Protein AF-0000000085181334 (afdb_homodimer)

Radius of gyration: 33.05 Å; Cα contacts (8 Å, |Δi|>4): 555; chains: 2; bounding box: 83×79×67 Å

pLDDT: mean 85.91, std 13.91, range [44.25, 97.12]

Structure (mmCIF, N/CA/C/O backbone):
data_AF-0000000085181334-model_v1
#
loop_
_entity.id
_entity.type
_entity.pdbx_description
1 polymer 'Uncharacterized protein'
#
loop_
_atom_site.group_PDB
_atom_site.id
_atom_site.type_symbol
_atom_site.label_atom_id
_atom_site.label_alt_id
_atom_site.label_comp_id
_atom_site.label_asym_id
_atom_site.label_entity_id
_atom_site.label_seq_id
_atom_site.pdbx_PDB_ins_code
_atom_site.Cartn_x
_atom_site.Cartn_y
_atom_site.Cartn_z
_atom_site.occupancy
_atom_site.B_iso_or_equiv
_atom_site.auth_seq_id
_atom_site.auth_comp_id
_atom_site.auth_asym_id
_atom_site.auth_atom_id
_atom_site.pdbx_PDB_model_num
ATOM 1 N N . MET A 1 1 ? -8.305 -3.928 30.266 1 45.06 1 MET A N 1
ATOM 2 C CA . MET A 1 1 ? -9.148 -3.834 29.078 1 45.06 1 MET A CA 1
ATOM 3 C C . MET A 1 1 ? -8.523 -4.59 27.906 1 45.06 1 MET A C 1
ATOM 5 O O . MET A 1 1 ? -7.324 -4.461 27.641 1 45.06 1 MET A O 1
ATOM 9 N N . LYS A 1 2 ? -9.117 -5.566 27.406 1 56.97 2 LYS A N 1
ATOM 10 C CA . LYS A 1 2 ? -8.57 -6.512 26.438 1 56.97 2 LYS A CA 1
ATOM 11 C C . LYS A 1 2 ? -8.375 -5.852 25.078 1 56.97 2 LYS A C 1
ATOM 13 O O . LYS A 1 2 ? -9.281 -5.18 24.578 1 56.97 2 LYS A O 1
ATOM 18 N N . GLU A 1 3 ? -7.176 -5.582 24.672 1 69.06 3 GLU A N 1
ATOM 19 C CA . GLU A 1 3 ? -6.781 -5.055 23.375 1 69.06 3 GLU A CA 1
ATOM 20 C C . GLU A 1 3 ? -7 -6.09 22.266 1 69.06 3 GLU A C 1
ATOM 22 O O . GLU A 1 3 ? -6.672 -7.266 22.438 1 69.06 3 GLU A O 1
ATOM 27 N N . LYS A 1 4 ? -8.008 -5.805 21.531 1 78.75 4 LYS A N 1
ATOM 28 C CA . LYS A 1 4 ? -8.172 -6.633 20.344 1 78.75 4 LYS A CA 1
ATOM 29 C C . LYS A 1 4 ? -7.359 -6.09 19.172 1 78.75 4 LYS A C 1
ATOM 31 O O . LYS A 1 4 ? -7.469 -4.91 18.828 1 78.75 4 LYS A O 1
ATOM 36 N N . ILE A 1 5 ? -6.438 -6.945 18.75 1 82 5 ILE A N 1
ATOM 37 C CA . ILE A 1 5 ? -5.578 -6.551 17.641 1 82 5 ILE A CA 1
ATOM 38 C C . ILE A 1 5 ? -6.121 -7.137 16.328 1 82 5 ILE A C 1
ATOM 40 O O . ILE A 1 5 ? -6.395 -8.336 16.25 1 82 5 ILE A O 1
ATOM 44 N N . VAL A 1 6 ? -6.457 -6.324 15.414 1 85.25 6 VAL A N 1
ATOM 45 C CA . VAL A 1 6 ? -6.852 -6.742 14.078 1 85.25 6 VAL A CA 1
ATOM 46 C C . VAL A 1 6 ? -5.766 -6.355 13.078 1 85.25 6 VAL A C 1
ATOM 48 O O . VAL A 1 6 ? -5.203 -5.262 13.148 1 85.25 6 VAL A O 1
ATOM 51 N N . LYS A 1 7 ? -5.406 -7.359 12.258 1 87.31 7 LYS A N 1
ATOM 52 C CA . LYS A 1 7 ? -4.359 -7.078 11.281 1 87.31 7 LYS A CA 1
ATOM 53 C C . LYS A 1 7 ? -4.754 -7.582 9.898 1 87.31 7 LYS A C 1
ATOM 55 O O . LYS A 1 7 ? -5.523 -8.539 9.773 1 87.31 7 LYS A O 1
ATOM 60 N N . ASP A 1 8 ? -4.363 -6.871 8.883 1 87.94 8 ASP A N 1
ATOM 61 C CA . ASP A 1 8 ? -4.484 -7.355 7.512 1 87.94 8 ASP A CA 1
ATOM 62 C C . ASP A 1 8 ? -3.166 -7.203 6.758 1 87.94 8 ASP A C 1
ATOM 64 O O . ASP A 1 8 ? -2.102 -7.109 7.371 1 87.94 8 ASP A O 1
ATOM 68 N N . ALA A 1 9 ? -3.186 -7.277 5.48 1 88.88 9 ALA A N 1
ATOM 69 C CA . ALA A 1 9 ? -1.962 -7.324 4.684 1 88.88 9 ALA A CA 1
ATOM 70 C C . ALA A 1 9 ? -1.208 -6 4.754 1 88.88 9 ALA A C 1
ATOM 72 O O . ALA A 1 9 ? -0.016 -5.941 4.445 1 88.88 9 ALA A O 1
ATOM 73 N N . MET A 1 10 ? -1.862 -4.914 5.227 1 90.75 10 MET A N 1
ATOM 74 C CA . MET A 1 10 ? -1.198 -3.615 5.164 1 90.75 10 MET A CA 1
ATOM 75 C C . MET A 1 10 ? -1.158 -2.959 6.539 1 90.75 10 MET A C 1
ATOM 77 O O . MET A 1 10 ? -0.262 -2.162 6.824 1 90.75 10 MET A O 1
ATOM 81 N N . HIS A 1 11 ? -2.17 -3.223 7.312 1 87.69 11 HIS A N 1
ATOM 82 C CA . HIS A 1 11 ? -2.289 -2.432 8.531 1 87.69 11 HIS A CA 1
ATOM 83 C C . HIS A 1 11 ? -2.588 -3.316 9.734 1 87.69 11 HIS A C 1
ATOM 85 O O . HIS A 1 11 ? -3.012 -4.465 9.578 1 87.69 11 HIS A O 1
ATOM 91 N N . ARG A 1 12 ? -2.207 -2.67 10.883 1 85.56 12 ARG A N 1
ATOM 92 C CA . ARG A 1 12 ? -2.5 -3.23 12.195 1 85.56 12 ARG A CA 1
ATOM 93 C C . ARG A 1 12 ? -3.311 -2.252 13.039 1 85.56 12 ARG A C 1
ATOM 95 O O . ARG A 1 12 ? -2.984 -1.065 13.109 1 85.56 12 ARG A O 1
ATOM 102 N N . TRP A 1 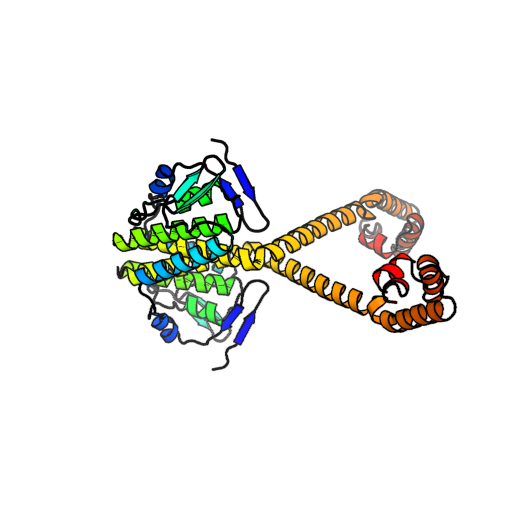13 ? -4.418 -2.771 13.555 1 83.19 13 TRP A N 1
ATOM 103 C CA . TRP A 1 13 ? -5.277 -1.937 14.383 1 83.19 13 TRP A CA 1
ATOM 104 C C . TRP A 1 13 ? -5.422 -2.525 15.789 1 83.19 13 TRP A C 1
ATOM 106 O O . TRP A 1 13 ? -5.676 -3.721 15.938 1 83.19 13 TRP A O 1
ATOM 116 N N . VAL A 1 14 ? -5.094 -1.712 16.719 1 76.25 14 VAL A N 1
ATOM 117 C CA . VAL A 1 14 ? -5.281 -2.088 18.109 1 76.25 14 VAL A CA 1
ATOM 118 C C . VAL A 1 14 ? -6.539 -1.413 18.656 1 76.25 14 VAL A C 1
ATOM 120 O O . VAL A 1 14 ? -6.586 -0.187 18.781 1 76.25 14 VAL A O 1
ATOM 123 N N . GLU A 1 15 ? -7.605 -2.182 18.797 1 69.75 15 GLU A N 1
ATOM 124 C CA . GLU A 1 15 ? -8.875 -1.671 19.297 1 69.75 15 GLU A CA 1
ATOM 125 C C . GLU A 1 15 ? -8.812 -1.41 20.797 1 69.75 15 GLU A C 1
ATOM 127 O O . GLU A 1 15 ? -8.523 -2.318 21.578 1 69.75 15 GLU A O 1
ATOM 132 N N . ARG A 1 16 ? -8.695 -0.107 21.094 1 61.59 16 ARG A N 1
ATOM 133 C CA . ARG A 1 16 ? -8.836 0.237 22.5 1 61.59 16 ARG A CA 1
ATOM 134 C C . ARG A 1 16 ? -10.219 0.789 22.797 1 61.59 16 ARG A C 1
ATOM 136 O O . ARG A 1 16 ? -10.711 1.667 22.094 1 61.59 16 ARG A O 1
ATOM 143 N N . ILE A 1 17 ? -11.055 0.093 23.266 1 53.62 17 ILE A N 1
ATOM 144 C CA . ILE A 1 17 ? -12.367 0.614 23.609 1 53.62 17 ILE A CA 1
ATOM 145 C C . ILE A 1 17 ? -12.219 1.914 24.406 1 53.62 17 ILE A C 1
ATOM 147 O O . ILE A 1 17 ? -11.656 1.92 25.5 1 53.62 17 ILE A O 1
ATOM 151 N N . ARG A 1 18 ? -12.055 2.99 23.703 1 53.53 18 ARG A N 1
ATOM 152 C CA . ARG A 1 18 ? -12 4.25 24.438 1 53.53 18 ARG A CA 1
ATOM 153 C C . ARG A 1 18 ? -13.352 4.953 24.422 1 53.53 18 ARG A C 1
ATOM 155 O O . ARG A 1 18 ? -14.109 4.832 23.469 1 53.53 18 ARG A O 1
ATOM 162 N N . SER A 1 19 ? -13.688 5.465 25.547 1 51.56 19 SER A N 1
ATOM 163 C CA . SER A 1 19 ? -14.859 6.328 25.594 1 51.56 19 SER A CA 1
ATOM 164 C C . SER A 1 19 ? -14.656 7.574 24.734 1 51.56 19 SER A C 1
ATOM 166 O O . SER A 1 19 ? -13.523 7.965 24.453 1 51.56 19 SER A O 1
ATOM 168 N N . PRO A 1 20 ? -15.711 7.984 24.062 1 49.38 20 PRO A N 1
ATOM 169 C CA . PRO A 1 20 ? -15.602 9.234 23.297 1 49.38 20 PRO A CA 1
ATOM 170 C C . PRO A 1 20 ? -14.797 10.305 24.031 1 49.38 20 PRO A C 1
ATOM 172 O O . PRO A 1 20 ? -14.023 11.039 23.406 1 49.38 20 PRO A O 1
ATOM 175 N N . SER A 1 21 ? -15.023 10.273 25.297 1 52.5 21 SER A N 1
ATOM 176 C CA . SER A 1 21 ? -14.32 11.25 26.125 1 52.5 21 SER A CA 1
ATOM 177 C C . SER A 1 21 ? -12.82 10.984 26.141 1 52.5 21 SER A C 1
ATOM 179 O O . SER A 1 21 ? -12.016 11.922 26.156 1 52.5 21 SER A O 1
ATOM 181 N N . GLU A 1 22 ? -12.516 9.781 26.109 1 56.88 22 GLU A N 1
ATOM 182 C CA . GLU A 1 22 ? -11.102 9.414 26.109 1 56.88 22 GLU A CA 1
ATOM 183 C C . GLU A 1 22 ? -10.445 9.766 24.766 1 56.88 22 GLU A C 1
ATOM 185 O O . GLU A 1 22 ? -9.289 10.188 24.734 1 56.88 22 GLU A O 1
ATOM 190 N N . MET A 1 23 ? -11.258 9.586 23.797 1 53.88 23 MET A N 1
ATOM 191 C CA . MET A 1 23 ? -10.758 9.914 22.469 1 53.88 23 MET A CA 1
ATOM 192 C C . MET A 1 23 ? -10.484 11.406 22.328 1 53.88 23 MET A C 1
ATOM 194 O O . MET A 1 23 ? -9.555 11.812 21.625 1 53.88 23 MET A O 1
ATOM 198 N N . ALA A 1 24 ? -11.289 12.102 23.016 1 49.97 24 ALA A N 1
ATOM 199 C CA . ALA A 1 24 ? -11.172 13.555 22.984 1 49.97 24 ALA A CA 1
ATOM 200 C C . ALA A 1 24 ? -9.938 14.023 23.75 1 49.97 24 ALA A C 1
ATOM 202 O O . ALA A 1 24 ? -9.383 15.086 23.469 1 49.97 24 ALA A O 1
ATOM 203 N N . LYS A 1 25 ? -9.547 13.203 24.75 1 51.28 25 LYS A N 1
ATOM 204 C CA . LYS A 1 25 ? -8.43 13.602 25.594 1 51.28 25 LYS A CA 1
ATOM 205 C C . LYS A 1 25 ? -7.094 13.367 24.891 1 51.28 25 LYS A C 1
ATOM 207 O O . LYS A 1 25 ? -6.047 13.797 25.375 1 51.28 25 LYS A O 1
ATOM 212 N N . ASP A 1 26 ? -7.125 12.672 23.953 1 50.19 26 ASP A N 1
ATOM 213 C CA . ASP A 1 26 ? -5.867 12.484 23.234 1 50.19 26 ASP A CA 1
ATOM 214 C C . ASP A 1 26 ? -5.281 13.82 22.797 1 50.19 26 ASP A C 1
ATOM 216 O O . ASP A 1 26 ? -4.371 13.867 21.953 1 50.19 26 ASP A O 1
ATOM 220 N N . ARG A 1 27 ? -5.816 14.82 23.484 1 50 27 ARG A N 1
ATOM 221 C CA . ARG A 1 27 ? -5.418 16.188 23.156 1 50 27 ARG A CA 1
ATOM 222 C C . ARG A 1 27 ? -3.975 16.453 23.562 1 50 27 ARG A C 1
ATOM 224 O O . ARG A 1 27 ? -3.4 17.484 23.219 1 50 27 ARG A O 1
ATOM 231 N N . GLU A 1 28 ? -3.5 15.539 24.469 1 53.62 28 GLU A N 1
ATOM 232 C CA . GLU A 1 28 ? -2.162 15.984 24.844 1 53.62 28 GLU A CA 1
ATOM 233 C C . GLU A 1 28 ? -1.145 15.633 23.75 1 53.62 28 GLU A C 1
ATOM 235 O O . GLU A 1 28 ? -1.028 14.477 23.359 1 53.62 28 GLU A O 1
ATOM 240 N N . LEU A 1 29 ? -0.963 16.719 23.047 1 62.44 29 LEU A N 1
ATOM 241 C CA . LEU A 1 29 ? 0.07 16.594 22.016 1 62.44 29 LEU A CA 1
ATOM 242 C C . LEU A 1 29 ? 1.455 16.516 22.656 1 62.44 29 LEU A C 1
ATOM 244 O O . LEU A 1 29 ? 1.916 17.484 23.266 1 62.44 29 LEU A O 1
ATOM 248 N N . PRO A 1 30 ? 2.004 15.359 22.781 1 66.75 30 PRO A N 1
ATOM 249 C CA . PRO A 1 30 ? 3.254 15.164 23.516 1 66.75 30 PRO A CA 1
ATOM 250 C C . PRO A 1 30 ? 4.352 16.125 23.078 1 66.75 30 PRO A C 1
ATOM 252 O O . PRO A 1 30 ? 5.215 16.484 23.891 1 66.75 30 PRO A O 1
ATOM 255 N N . LEU A 1 31 ? 4.469 16.531 21.922 1 80.62 31 LEU A N 1
ATOM 256 C CA . LEU A 1 31 ? 5.492 17.422 21.375 1 80.62 31 LEU A CA 1
ATOM 257 C C . LEU A 1 31 ? 4.863 18.656 20.734 1 80.62 31 LEU A C 1
ATOM 259 O O . LEU A 1 31 ? 3.805 18.547 20.109 1 80.62 31 LEU A O 1
ATOM 263 N N . SER A 1 32 ? 5.504 19.75 21.062 1 91.94 32 SER A N 1
ATOM 264 C CA . SER A 1 32 ? 5.078 20.938 20.344 1 91.94 32 SER A CA 1
ATOM 265 C C . SER A 1 32 ? 5.199 20.734 18.828 1 91.94 32 SER A C 1
ATOM 267 O O . SER A 1 32 ? 5.934 19.859 18.375 1 91.94 32 SER A O 1
ATOM 269 N N . ALA A 1 33 ? 4.473 21.531 18.094 1 94.06 33 ALA A N 1
ATOM 270 C CA . ALA A 1 33 ? 4.535 21.469 16.641 1 94.06 33 ALA A CA 1
ATOM 271 C C . ALA A 1 33 ? 5.965 21.672 16.141 1 94.06 33 ALA A C 1
ATOM 273 O O . ALA A 1 33 ? 6.434 20.922 15.273 1 94.06 33 ALA A O 1
ATOM 274 N N . LYS A 1 34 ? 6.629 22.594 16.734 1 93.31 34 LYS A N 1
ATOM 275 C CA . LYS A 1 34 ? 8.008 22.891 16.375 1 93.31 34 LYS A CA 1
ATOM 276 C C . LYS A 1 34 ? 8.922 21.688 16.625 1 93.31 34 LYS A C 1
ATOM 278 O O . LYS A 1 34 ? 9.719 21.312 15.766 1 93.31 34 LYS A O 1
ATOM 283 N N . ASP A 1 35 ? 8.766 21.125 17.766 1 94.25 35 ASP A N 1
ATOM 284 C CA . ASP A 1 35 ? 9.609 19.984 18.141 1 94.25 35 ASP A CA 1
ATOM 285 C C . ASP A 1 35 ? 9.281 18.766 17.281 1 94.25 35 ASP A C 1
ATOM 287 O O . ASP A 1 35 ? 10.18 17.984 16.938 1 94.25 35 ASP A O 1
ATOM 291 N N . ARG A 1 36 ? 8.031 18.641 16.969 1 95 36 ARG A N 1
ATOM 292 C CA . ARG A 1 36 ? 7.609 17.516 16.141 1 95 36 ARG A CA 1
ATOM 293 C C . ARG A 1 36 ? 8.211 17.609 14.742 1 95 36 ARG A C 1
ATOM 295 O O . ARG A 1 36 ? 8.742 16.625 14.219 1 95 36 ARG A O 1
ATOM 302 N N . VAL A 1 37 ? 8.164 18.703 14.211 1 95.88 37 VAL A N 1
ATOM 303 C CA . VAL A 1 37 ? 8.719 18.906 12.875 1 95.88 37 VAL A CA 1
ATOM 304 C C . VAL A 1 37 ? 10.227 18.703 12.906 1 95.88 37 VAL A C 1
ATOM 306 O O . VAL A 1 37 ? 10.797 18.078 12 1 95.88 37 VAL A O 1
ATOM 309 N N . ALA A 1 38 ? 10.844 19.188 13.938 1 93.69 38 ALA A N 1
ATOM 310 C CA . ALA A 1 38 ? 12.281 19 14.086 1 93.69 38 ALA A CA 1
ATOM 311 C C . ALA A 1 38 ? 12.633 17.516 14.164 1 93.69 38 ALA A C 1
ATOM 313 O O . ALA A 1 38 ? 13.586 17.062 13.523 1 93.69 38 ALA A O 1
ATOM 314 N N . ALA A 1 39 ? 11.852 16.844 14.93 1 94.5 39 ALA A N 1
ATOM 315 C CA . ALA A 1 39 ? 12.078 15.398 15.078 1 94.5 39 ALA A CA 1
ATOM 316 C C . ALA A 1 39 ? 11.875 14.672 13.75 1 94.5 39 ALA A C 1
ATOM 318 O O . ALA A 1 39 ? 12.625 13.758 13.422 1 94.5 39 ALA A O 1
ATOM 319 N N . ILE A 1 40 ? 10.867 15.047 13.047 1 95.75 40 ILE A N 1
ATOM 320 C CA . ILE A 1 40 ? 10.57 14.445 11.758 1 95.75 40 ILE A CA 1
ATOM 321 C C . ILE A 1 40 ? 11.719 14.711 10.781 1 95.75 40 ILE A C 1
ATOM 323 O O . ILE A 1 40 ? 12.188 13.797 10.102 1 95.75 40 ILE A O 1
ATOM 327 N N . LYS A 1 41 ? 12.156 15.93 10.711 1 93.19 41 LYS A N 1
ATOM 328 C CA . LYS A 1 41 ? 13.273 16.281 9.844 1 93.19 41 LYS A CA 1
ATOM 329 C C . LYS A 1 41 ? 14.516 15.461 10.188 1 93.19 41 LYS A C 1
ATOM 331 O O . LYS A 1 41 ? 15.195 14.938 9.305 1 93.19 41 LYS A O 1
ATOM 336 N N . GLN A 1 42 ? 14.758 15.305 11.438 1 93.88 42 GLN A N 1
ATOM 337 C CA . GLN A 1 42 ? 15.914 14.531 11.891 1 93.88 42 GLN A CA 1
ATOM 338 C C . GLN A 1 42 ? 15.789 13.062 11.484 1 93.88 42 GLN A C 1
ATOM 340 O O . GLN A 1 42 ? 16.766 12.461 11.031 1 93.88 42 GLN A O 1
ATOM 345 N N . ALA A 1 43 ? 14.672 12.547 11.711 1 95.56 43 ALA A N 1
ATOM 346 C CA . ALA A 1 43 ? 14.445 11.148 11.359 1 95.56 43 ALA A CA 1
ATOM 347 C C . ALA A 1 43 ? 14.664 10.914 9.867 1 95.56 43 ALA A C 1
ATOM 349 O O . ALA A 1 43 ? 15.289 9.922 9.477 1 95.56 43 ALA A O 1
ATOM 350 N N . ILE A 1 44 ? 14.133 11.812 9.062 1 94.81 44 ILE A N 1
ATOM 351 C CA . ILE A 1 44 ? 14.266 11.68 7.613 1 94.81 44 ILE A CA 1
ATOM 352 C C . ILE A 1 44 ? 15.727 11.828 7.211 1 94.81 44 ILE A C 1
ATOM 354 O O . ILE A 1 44 ? 16.234 11.047 6.395 1 94.81 44 ILE A O 1
ATOM 358 N N . SER A 1 45 ? 16.359 12.82 7.797 1 92.56 45 SER A N 1
ATOM 359 C CA . SER A 1 45 ? 17.781 13.023 7.527 1 92.56 45 SER A CA 1
ATOM 360 C C . SER A 1 45 ? 18.594 11.773 7.84 1 92.56 45 SER A C 1
ATOM 362 O O . SER A 1 45 ? 19.453 11.367 7.051 1 92.56 45 SER A O 1
ATOM 364 N N . THR A 1 46 ? 18.359 11.188 8.945 1 94.44 46 THR A N 1
ATOM 365 C CA . THR A 1 46 ? 19.047 9.984 9.367 1 94.44 46 THR A CA 1
ATOM 366 C C . THR A 1 46 ? 18.859 8.859 8.352 1 94.44 46 THR A C 1
ATOM 368 O O . THR A 1 46 ? 19.812 8.164 8 1 94.44 46 THR A O 1
ATOM 371 N N . LYS A 1 47 ? 17.688 8.719 7.875 1 94.88 47 LYS A N 1
ATOM 372 C CA . LYS A 1 47 ? 17.406 7.676 6.895 1 94.88 47 LYS A CA 1
ATOM 373 C C . LYS A 1 47 ? 18.125 7.938 5.578 1 94.88 47 LYS A C 1
ATOM 375 O O . LYS A 1 47 ? 18.672 7.012 4.973 1 94.88 47 LYS A O 1
ATOM 380 N N . LEU A 1 48 ? 18.078 9.164 5.137 1 94.44 48 LEU A N 1
ATOM 381 C CA . LEU A 1 48 ? 18.734 9.523 3.889 1 94.44 48 LEU A CA 1
ATOM 382 C C . LEU A 1 48 ? 20.25 9.297 3.98 1 94.44 48 LEU A C 1
ATOM 384 O O . LEU A 1 48 ? 20.859 8.742 3.059 1 94.44 48 LEU A O 1
ATOM 388 N N . MET A 1 49 ? 20.766 9.617 5.078 1 93.25 49 MET A N 1
ATOM 389 C CA . MET A 1 49 ? 22.203 9.43 5.273 1 93.25 49 MET A CA 1
ATOM 390 C C . MET A 1 49 ? 22.547 7.945 5.316 1 93.25 49 MET A C 1
ATOM 392 O O . MET A 1 49 ? 23.594 7.535 4.785 1 93.25 49 MET A O 1
ATOM 396 N N . ALA A 1 50 ? 21.734 7.199 5.91 1 94.25 50 ALA A N 1
ATOM 397 C CA . ALA A 1 50 ? 21.938 5.754 5.949 1 94.25 50 ALA A CA 1
ATOM 398 C C . ALA A 1 50 ? 21.922 5.16 4.547 1 94.25 50 ALA A C 1
ATOM 400 O O . ALA A 1 50 ? 22.562 4.133 4.293 1 94.25 50 ALA A O 1
ATOM 401 N N . LEU A 1 51 ? 21.25 5.836 3.645 1 93.5 51 LEU A N 1
ATOM 402 C CA . LEU A 1 51 ? 21.172 5.387 2.258 1 93.5 51 LEU A CA 1
ATOM 403 C C . LEU A 1 51 ? 22.344 5.93 1.445 1 93.5 51 LEU A C 1
ATOM 405 O O . LEU A 1 51 ? 22.438 5.688 0.239 1 93.5 51 LEU A O 1
ATOM 409 N N . GLY A 1 52 ? 23.234 6.715 2.041 1 92.06 52 GLY A N 1
ATOM 410 C CA . GLY A 1 52 ? 24.422 7.215 1.38 1 92.06 52 GLY A CA 1
ATOM 411 C C . GLY A 1 52 ? 24.266 8.633 0.858 1 92.06 52 GLY A C 1
ATOM 412 O O . GLY A 1 52 ? 25.141 9.133 0.137 1 92.06 52 GLY A O 1
ATOM 413 N N . TRP A 1 53 ? 23.156 9.258 1.18 1 92.25 53 TRP A N 1
ATOM 414 C CA . TRP A 1 53 ? 22.891 10.617 0.709 1 92.25 53 TRP A CA 1
ATOM 415 C C . TRP A 1 53 ? 23.328 11.641 1.749 1 92.25 53 TRP A C 1
ATOM 417 O O . TRP A 1 53 ? 23.469 11.32 2.934 1 92.25 53 TRP A O 1
ATOM 427 N N . PRO A 1 54 ? 23.625 12.867 1.3 1 88.88 54 PRO A N 1
ATOM 428 C CA . PRO A 1 54 ? 23.938 13.914 2.281 1 88.88 54 PRO A CA 1
ATOM 429 C C . PRO A 1 54 ? 22.719 14.336 3.102 1 88.88 54 PRO A C 1
ATOM 431 O O . PRO A 1 54 ? 21.578 14.031 2.729 1 88.88 54 PRO A O 1
ATOM 434 N N . ASP A 1 55 ? 22.984 15.047 4.195 1 88.25 55 ASP A N 1
ATOM 435 C CA . ASP A 1 55 ? 21.922 15.688 4.965 1 88.25 55 ASP A CA 1
ATOM 436 C C . ASP A 1 55 ? 21.188 16.734 4.121 1 88.25 55 ASP A C 1
ATOM 438 O O . ASP A 1 55 ? 21.797 17.688 3.648 1 88.25 55 ASP A O 1
ATOM 442 N N . PRO A 1 56 ? 19.875 16.516 3.967 1 87.25 56 PRO A N 1
ATOM 443 C CA . PRO A 1 56 ? 19.141 17.422 3.09 1 87.25 56 PRO A CA 1
ATOM 444 C C . PRO A 1 56 ? 19.062 18.844 3.656 1 87.25 56 PRO A C 1
ATOM 446 O O . PRO A 1 56 ? 18.734 19.781 2.928 1 87.25 56 PRO A O 1
ATOM 449 N N . GLY A 1 57 ? 19.297 19.031 4.922 1 83.81 57 GLY A N 1
ATOM 450 C CA . GLY A 1 57 ? 19.203 20.344 5.543 1 83.81 57 GLY A CA 1
ATOM 451 C C . GLY A 1 57 ? 20.531 21.094 5.562 1 83.81 57 GLY A C 1
ATOM 452 O O . GLY A 1 57 ? 20.594 22.234 6.004 1 83.81 57 GLY A O 1
ATOM 453 N N . ARG A 1 58 ? 21.5 20.5 5.066 1 83.56 58 ARG A N 1
ATOM 454 C CA . ARG A 1 58 ? 22.812 21.125 5.145 1 83.56 58 ARG A CA 1
ATOM 455 C C . ARG A 1 58 ? 23.266 21.641 3.783 1 83.56 58 ARG A C 1
ATOM 457 O O . ARG A 1 58 ? 22.781 21.172 2.748 1 83.56 58 ARG A O 1
ATOM 464 N N . THR A 1 59 ? 24.125 22.594 3.822 1 82.75 59 THR A N 1
ATOM 465 C CA . THR A 1 59 ? 24.688 23.172 2.605 1 82.75 59 THR A CA 1
ATOM 466 C C . THR A 1 59 ? 25.844 22.312 2.096 1 82.75 59 THR A C 1
ATOM 468 O O . THR A 1 59 ? 26.656 21.812 2.885 1 82.75 59 THR A O 1
ATOM 471 N N . LEU A 1 60 ? 25.844 22.188 0.767 1 83.69 60 LEU A N 1
ATOM 472 C CA . LEU A 1 60 ? 26.844 21.344 0.143 1 83.69 60 LEU A CA 1
ATOM 473 C C . LEU A 1 60 ? 27.578 22.094 -0.968 1 83.69 60 LEU A C 1
ATOM 475 O O . LEU A 1 60 ? 27.047 23.062 -1.522 1 83.69 60 LEU A O 1
ATOM 479 N N . GLU A 1 61 ? 28.828 21.688 -1.185 1 81.94 61 GLU A N 1
ATOM 480 C CA . GLU A 1 61 ? 29.531 21.953 -2.438 1 81.94 61 GLU A CA 1
ATOM 481 C C . GLU A 1 61 ? 29.594 20.703 -3.307 1 81.94 61 GLU A C 1
ATOM 483 O O . GLU A 1 61 ? 29.891 19.609 -2.816 1 81.94 61 GLU A O 1
ATOM 488 N N . VAL A 1 62 ? 29.125 20.875 -4.512 1 80.94 62 VAL A N 1
ATOM 489 C CA . VAL A 1 62 ? 29.094 19.734 -5.418 1 80.94 62 VAL A CA 1
ATOM 490 C C . VAL A 1 62 ? 30.203 19.875 -6.469 1 80.94 62 VAL A C 1
ATOM 492 O O . VAL A 1 62 ? 30.281 20.906 -7.148 1 80.94 62 VAL A O 1
ATOM 495 N N . SER A 1 63 ? 30.969 18.844 -6.555 1 82.31 63 SER A N 1
ATOM 496 C CA . SER A 1 63 ? 32.062 18.812 -7.527 1 82.31 63 SER A CA 1
ATOM 497 C C . SER A 1 63 ? 31.562 18.391 -8.906 1 82.31 63 SER A C 1
ATOM 499 O O . SER A 1 63 ? 30.438 17.891 -9.039 1 82.31 63 SER A O 1
ATOM 501 N N . SER A 1 64 ? 32.406 18.625 -9.93 1 83.94 64 SER A N 1
ATOM 502 C CA . SER A 1 64 ? 32.062 18.344 -11.32 1 83.94 64 SER A CA 1
ATOM 503 C C . SER A 1 64 ? 31.828 16.844 -11.539 1 83.94 64 SER A C 1
ATOM 505 O O . SER A 1 64 ? 31.094 16.453 -12.453 1 83.94 64 SER A O 1
ATOM 507 N N . ASP A 1 65 ? 32.406 16.031 -10.703 1 82.38 65 ASP A N 1
ATOM 508 C CA . ASP A 1 65 ? 32.281 14.586 -10.883 1 82.38 65 ASP A CA 1
ATOM 509 C C . ASP A 1 65 ? 31.031 14.055 -10.164 1 82.38 65 ASP A C 1
ATOM 511 O O . ASP A 1 65 ? 30.797 12.844 -10.156 1 82.38 65 ASP A O 1
ATOM 515 N N . GLY A 1 66 ? 30.312 14.969 -9.523 1 79.81 66 GLY A N 1
ATOM 516 C CA . GLY A 1 66 ? 29.094 14.57 -8.852 1 79.81 66 GLY A CA 1
ATOM 517 C C . GLY A 1 66 ? 29.281 14.32 -7.367 1 79.81 66 GLY A C 1
ATOM 518 O O . GLY A 1 66 ? 28.312 14.078 -6.645 1 79.81 66 GLY A O 1
ATOM 519 N N . SER A 1 67 ? 30.516 14.32 -6.969 1 82.81 67 SER A N 1
ATOM 520 C CA . SER A 1 67 ? 30.797 14.133 -5.547 1 82.81 67 SER A CA 1
ATOM 521 C C . SER A 1 67 ? 30.422 15.383 -4.75 1 82.81 67 SER A C 1
ATOM 523 O O . SER A 1 67 ? 30.344 16.484 -5.305 1 82.81 67 SER A O 1
ATOM 525 N N . TRP A 1 68 ? 29.953 15.18 -3.504 1 84 68 TRP A N 1
ATOM 526 C CA . TRP A 1 68 ? 29.578 16.312 -2.682 1 84 68 TRP A CA 1
ATOM 527 C C . TRP A 1 68 ? 30.359 16.344 -1.373 1 84 68 TRP A C 1
ATOM 529 O O . TRP A 1 68 ? 30.844 15.297 -0.918 1 84 68 TRP A O 1
ATOM 539 N N . SER A 1 69 ? 30.688 17.609 -0.803 1 84.19 69 SER A N 1
ATOM 540 C CA . SER A 1 69 ? 31.25 17.812 0.525 1 84.19 69 SER A CA 1
ATOM 541 C C . SER A 1 69 ? 30.5 18.906 1.279 1 84.19 69 SER A C 1
ATOM 543 O O . SER A 1 69 ? 29.875 19.781 0.665 1 84.19 69 SER A O 1
ATOM 545 N N . TYR A 1 70 ? 30.438 18.734 2.617 1 83.06 70 TYR A N 1
ATOM 546 C CA . TYR A 1 70 ? 29.75 19.75 3.428 1 83.06 70 TYR A CA 1
ATOM 547 C C . TYR A 1 70 ? 30.547 21.047 3.463 1 83.06 70 TYR A C 1
ATOM 549 O O . TYR A 1 70 ? 31.766 21.031 3.539 1 83.06 70 TYR A O 1
ATOM 557 N N . LEU A 1 71 ? 29.938 22.172 3.207 1 78.12 71 LEU A N 1
ATOM 558 C CA . LEU A 1 71 ? 30.578 23.469 3.373 1 78.12 71 LEU A CA 1
ATOM 559 C C . LEU A 1 71 ? 30.656 23.859 4.848 1 78.12 71 LEU A C 1
ATOM 561 O O . LEU A 1 71 ? 29.672 23.703 5.582 1 78.12 71 LEU A O 1
ATOM 565 N N . ASP A 1 72 ? 31.984 23.906 5.32 1 65.75 72 ASP A N 1
ATOM 566 C CA . ASP A 1 72 ? 32.25 24.375 6.672 1 65.75 72 ASP A CA 1
ATOM 567 C C . ASP A 1 72 ? 31.844 25.844 6.832 1 65.75 72 ASP A C 1
ATOM 569 O O . ASP A 1 72 ? 31.953 26.625 5.895 1 65.75 72 ASP A O 1
ATOM 573 N N . GLY A 1 73 ? 30.656 26.234 7.504 1 58.56 73 GLY A N 1
ATOM 574 C CA . GLY A 1 73 ? 30.109 27.531 7.824 1 58.56 73 GLY A CA 1
ATOM 575 C C . GLY A 1 73 ? 28.703 27.469 8.406 1 58.56 73 GLY A C 1
ATOM 576 O O . GLY A 1 73 ? 28.156 26.391 8.602 1 58.56 73 GLY A O 1
ATOM 577 N N . PRO A 1 74 ? 28.406 28.781 8.836 1 53.38 74 PRO A N 1
ATOM 578 C CA . PRO A 1 74 ? 27.094 28.797 9.492 1 53.38 74 PRO A CA 1
ATOM 579 C C . PRO A 1 74 ? 26 28.156 8.633 1 53.38 74 PRO A C 1
ATOM 581 O O . PRO A 1 74 ? 26.062 28.219 7.402 1 53.38 74 PRO A O 1
ATOM 584 N N . ALA A 1 75 ? 25.484 27.25 9.258 1 50.03 75 ALA A N 1
ATOM 585 C CA . ALA A 1 75 ? 24.312 26.656 8.609 1 50.03 75 ALA A CA 1
ATOM 586 C C . ALA A 1 75 ? 23.531 27.719 7.848 1 50.03 75 ALA A C 1
ATOM 588 O O . ALA A 1 75 ? 23.266 28.812 8.367 1 50.03 75 ALA A O 1
ATOM 589 N N . VAL A 1 76 ? 23.75 27.828 6.527 1 48.09 76 VAL A N 1
ATOM 590 C CA . VAL A 1 76 ? 22.844 28.688 5.781 1 48.09 76 VAL A CA 1
ATOM 591 C C . VAL A 1 76 ? 21.406 28.422 6.203 1 48.09 76 VAL A C 1
ATOM 593 O O . VAL A 1 76 ? 21.016 27.266 6.418 1 48.09 76 VAL A O 1
ATOM 596 N N . PRO A 1 77 ? 20.938 29.484 6.707 1 47.44 77 PRO A N 1
ATOM 597 C CA . PRO A 1 77 ? 19.531 29.281 7.07 1 47.44 77 PRO A CA 1
ATOM 598 C C . PRO A 1 77 ? 18.766 28.453 6.047 1 47.44 77 PRO A C 1
ATOM 600 O O . PRO A 1 77 ? 19.078 28.484 4.855 1 47.44 77 PRO A O 1
ATOM 603 N N . PRO A 1 78 ? 18.281 27.453 6.598 1 44.25 78 PRO A N 1
ATOM 604 C CA . PRO A 1 78 ? 17.5 26.656 5.648 1 44.25 78 PRO A CA 1
ATOM 605 C C . PRO A 1 78 ? 16.797 27.516 4.602 1 44.25 78 PRO A C 1
ATOM 607 O O . PRO A 1 78 ? 16.016 28.406 4.953 1 44.25 78 PRO A O 1
ATOM 610 N N . ILE A 1 79 ? 17.422 27.859 3.547 1 48.94 79 ILE A N 1
ATOM 611 C CA . ILE A 1 79 ? 16.594 28.406 2.473 1 48.94 79 ILE A CA 1
ATOM 612 C C . ILE A 1 79 ? 15.453 27.438 2.156 1 48.94 79 ILE A C 1
ATOM 614 O O . ILE A 1 79 ? 15.5 26.266 2.539 1 48.94 79 ILE A O 1
ATOM 618 N N . SER A 1 80 ? 14.414 27.953 1.558 1 54.16 80 SER A N 1
ATOM 619 C CA . SER A 1 80 ? 13.242 27.156 1.193 1 54.16 80 SER A CA 1
ATOM 620 C C . SER A 1 80 ? 13.648 25.781 0.685 1 54.16 80 SER A C 1
ATOM 622 O O . SER A 1 80 ? 12.961 24.781 0.952 1 54.16 80 SER A O 1
ATOM 624 N N . VAL A 1 81 ? 14.688 25.766 -0.15 1 58.81 81 VAL A N 1
ATOM 625 C CA . VAL A 1 81 ? 15.273 24.5 -0.599 1 58.81 81 VAL A CA 1
ATOM 626 C C . VAL A 1 81 ? 16.766 24.484 -0.271 1 58.81 81 VAL A C 1
ATOM 628 O O . VAL A 1 81 ? 17.516 25.359 -0.702 1 58.81 81 VAL A O 1
ATOM 631 N N . SER A 1 82 ? 17.281 23.781 0.735 1 65.56 82 SER A N 1
ATOM 632 C CA . SER A 1 82 ? 18.688 23.641 1.048 1 65.56 82 SER A CA 1
ATOM 633 C C . SER A 1 82 ? 19.453 23 -0.101 1 65.56 82 SER A C 1
ATOM 635 O O . SER A 1 82 ? 18.859 22.297 -0.923 1 65.56 82 SER A O 1
ATOM 637 N N . ALA A 1 83 ? 20.719 23.422 -0.224 1 67 83 ALA A N 1
ATOM 638 C CA . ALA A 1 83 ? 21.562 22.812 -1.238 1 67 83 ALA A CA 1
ATOM 639 C C . ALA A 1 83 ? 21.562 21.297 -1.113 1 67 83 ALA A C 1
ATOM 641 O O . ALA A 1 83 ? 21.594 20.578 -2.121 1 67 83 ALA A O 1
ATOM 642 N N . GLY A 1 84 ? 21.578 20.844 0.083 1 71.31 84 GLY A N 1
ATOM 643 C CA . GLY A 1 84 ? 21.5 19.406 0.299 1 71.31 84 GLY A CA 1
ATOM 644 C C . GLY A 1 84 ? 20.266 18.781 -0.299 1 71.31 84 GLY A C 1
ATOM 645 O O . GLY A 1 84 ? 20.344 17.75 -0.989 1 71.31 84 GLY A O 1
ATOM 646 N N . PHE A 1 85 ? 19.156 19.406 -0.061 1 76.56 85 PHE A N 1
ATOM 647 C CA . PHE A 1 85 ? 17.906 18.922 -0.634 1 76.56 85 PHE A CA 1
ATOM 648 C C . PHE A 1 85 ? 17.953 18.953 -2.156 1 76.56 85 PHE A C 1
ATOM 650 O O . PHE A 1 85 ? 17.578 17.984 -2.818 1 76.56 85 PHE A O 1
ATOM 657 N N . ALA A 1 86 ? 18.422 20.094 -2.693 1 75.06 86 ALA A N 1
ATOM 658 C CA . ALA A 1 86 ? 18.469 20.266 -4.145 1 75.06 86 ALA A CA 1
ATOM 659 C C . ALA A 1 86 ? 19.344 19.188 -4.785 1 75.06 86 ALA A C 1
ATOM 661 O O . ALA A 1 86 ? 19 18.641 -5.84 1 75.06 86 ALA A O 1
ATOM 662 N N . TYR A 1 87 ? 20.391 18.859 -4.203 1 78.81 87 TYR A N 1
ATOM 663 C CA . TYR A 1 87 ? 21.281 17.812 -4.703 1 78.81 87 TYR A CA 1
ATOM 664 C C . TYR A 1 87 ? 20.562 16.469 -4.766 1 78.81 87 TYR A C 1
ATOM 666 O O . TYR A 1 87 ? 20.594 15.789 -5.793 1 78.81 87 TYR A O 1
ATOM 674 N N . ILE A 1 88 ? 19.953 16.094 -3.678 1 82.88 88 ILE A N 1
ATOM 675 C CA . ILE A 1 88 ? 19.266 14.805 -3.594 1 82.88 88 ILE A CA 1
ATOM 676 C C . ILE A 1 88 ? 18.156 14.742 -4.641 1 82.88 88 ILE A C 1
ATOM 678 O O . ILE A 1 88 ? 18.031 13.75 -5.363 1 82.88 88 ILE A O 1
ATOM 682 N N . GLU A 1 89 ? 17.375 15.766 -4.746 1 81.44 89 GLU A N 1
ATOM 683 C CA . GLU A 1 89 ? 16.25 15.82 -5.672 1 81.44 89 GLU A CA 1
ATOM 684 C C . GLU A 1 89 ? 16.719 15.633 -7.117 1 81.44 89 GLU A C 1
ATOM 686 O O . GLU A 1 89 ? 16.047 14.953 -7.902 1 81.44 89 GLU A O 1
ATOM 691 N N . ASN A 1 90 ? 17.812 16.172 -7.348 1 80.31 90 ASN A N 1
ATOM 692 C CA . ASN A 1 90 ? 18.328 16.125 -8.711 1 80.31 90 ASN A CA 1
ATOM 693 C C . ASN A 1 90 ? 19 14.789 -9.016 1 80.31 90 ASN A C 1
ATOM 695 O O . ASN A 1 90 ? 19.016 14.336 -10.164 1 80.31 90 ASN A O 1
ATOM 699 N N . ALA A 1 91 ? 19.484 14.172 -8.008 1 85.94 91 ALA A N 1
ATOM 700 C CA . ALA A 1 91 ? 20.312 12.984 -8.219 1 85.94 91 ALA A CA 1
ATOM 701 C C . ALA A 1 91 ? 19.469 11.711 -8.094 1 85.94 91 ALA A C 1
ATOM 703 O O . ALA A 1 91 ? 19.875 10.648 -8.578 1 85.94 91 ALA A O 1
ATOM 704 N N . THR A 1 92 ? 18.359 11.805 -7.406 1 87.69 92 THR A N 1
ATOM 705 C CA . THR A 1 92 ? 17.578 10.594 -7.137 1 87.69 92 THR A CA 1
ATOM 706 C C . THR A 1 92 ? 16.625 10.297 -8.281 1 87.69 92 THR A C 1
ATOM 708 O O . THR A 1 92 ? 16.125 11.219 -8.938 1 87.69 92 THR A O 1
ATOM 711 N N . GLU A 1 93 ? 16.359 9.008 -8.539 1 88.06 93 GLU A N 1
ATOM 712 C CA . GLU A 1 93 ? 15.281 8.594 -9.438 1 88.06 93 GLU A CA 1
ATOM 713 C C . GLU A 1 93 ? 13.914 8.812 -8.797 1 88.06 93 GLU A C 1
ATOM 715 O O . GLU A 1 93 ? 13.711 8.477 -7.629 1 88.06 93 GLU A O 1
ATOM 720 N N . PRO A 1 94 ? 12.984 9.367 -9.555 1 87.31 94 PRO A N 1
ATOM 721 C CA . PRO A 1 94 ? 11.641 9.555 -9.008 1 87.31 94 PRO A CA 1
ATOM 722 C C . PRO A 1 94 ? 11.047 8.273 -8.445 1 87.31 94 PRO A C 1
ATOM 724 O O . PRO A 1 94 ? 11.188 7.203 -9.047 1 87.31 94 PRO A O 1
ATOM 727 N N . LEU A 1 95 ? 10.391 8.398 -7.266 1 90.81 95 LEU A N 1
ATOM 728 C CA . LEU A 1 95 ? 9.68 7.34 -6.555 1 90.81 95 LEU A CA 1
ATOM 729 C C . LEU A 1 95 ? 10.664 6.391 -5.875 1 90.81 95 LEU A C 1
ATOM 731 O O . LEU A 1 95 ? 10.25 5.41 -5.25 1 90.81 95 LEU A O 1
ATOM 735 N N . SER A 1 96 ? 11.969 6.652 -6.09 1 91.38 96 SER A N 1
ATOM 736 C CA . SER A 1 96 ? 12.906 5.914 -5.25 1 91.38 96 SER A CA 1
ATOM 737 C C . SER A 1 96 ? 12.711 6.254 -3.775 1 91.38 96 SER A C 1
ATOM 739 O O . SER A 1 96 ? 12.031 7.223 -3.441 1 91.38 96 SER A O 1
ATOM 741 N N . GLU A 1 97 ? 13.219 5.418 -2.945 1 91.75 97 GLU A N 1
ATOM 742 C CA . GLU A 1 97 ? 13.109 5.676 -1.513 1 91.75 97 GLU A CA 1
ATOM 743 C C . GLU A 1 97 ? 13.719 7.023 -1.145 1 91.75 97 GLU A C 1
ATOM 745 O O . GLU A 1 97 ? 13.117 7.805 -0.409 1 91.75 97 GLU A O 1
ATOM 750 N N . ALA A 1 98 ? 14.914 7.297 -1.669 1 92.5 98 ALA A N 1
ATOM 751 C CA . ALA A 1 98 ? 15.586 8.562 -1.387 1 92.5 98 ALA A CA 1
ATOM 752 C C . ALA A 1 98 ? 14.773 9.742 -1.913 1 92.5 98 ALA A C 1
ATOM 754 O O . ALA A 1 98 ? 14.672 10.773 -1.249 1 92.5 98 ALA A O 1
ATOM 755 N N . HIS A 1 99 ? 14.219 9.594 -3.064 1 89.81 99 HIS A N 1
ATOM 756 C CA . HIS A 1 99 ? 13.375 10.633 -3.645 1 89.81 99 HIS A CA 1
ATOM 757 C C . HIS A 1 99 ? 12.18 10.938 -2.746 1 89.81 99 HIS A C 1
ATOM 759 O O . HIS A 1 99 ? 11.867 12.102 -2.488 1 89.81 99 HIS A O 1
ATOM 765 N N . MET A 1 100 ? 11.523 9.93 -2.307 1 92.44 100 MET A N 1
ATOM 766 C CA . MET A 1 100 ? 10.336 10.086 -1.474 1 92.44 100 MET A CA 1
ATOM 767 C C . MET A 1 100 ? 10.695 10.727 -0.136 1 92.44 100 MET A C 1
ATOM 769 O O . MET A 1 100 ? 9.977 11.602 0.35 1 92.44 100 MET A O 1
ATOM 773 N N . LEU A 1 101 ? 11.727 10.273 0.425 1 93.56 101 LEU A N 1
ATOM 774 C CA . LEU A 1 101 ? 12.195 10.828 1.69 1 93.56 101 LEU A CA 1
ATOM 775 C C . LEU A 1 101 ? 12.562 12.305 1.531 1 93.56 101 LEU A C 1
ATOM 777 O O . LEU A 1 101 ? 12.234 13.125 2.389 1 93.56 101 LEU A O 1
ATOM 781 N N . SER A 1 102 ? 13.227 12.625 0.473 1 90 102 SER A N 1
ATOM 782 C CA . SER A 1 102 ? 13.594 14.016 0.228 1 90 102 SER A CA 1
ATOM 783 C C . SER A 1 102 ? 12.359 14.906 0.106 1 90 102 SER A C 1
ATOM 785 O O . SER A 1 102 ? 12.336 16.016 0.633 1 90 102 SER A O 1
ATOM 787 N N . ARG A 1 103 ? 11.367 14.438 -0.535 1 89.12 103 ARG A N 1
ATOM 788 C CA . ARG A 1 103 ? 10.125 15.188 -0.681 1 89.12 103 ARG A CA 1
ATOM 789 C C . ARG A 1 103 ? 9.43 15.375 0.665 1 89.12 103 ARG A C 1
ATOM 791 O O . ARG A 1 103 ? 8.852 16.422 0.935 1 89.12 103 ARG A O 1
ATOM 798 N N . ALA A 1 104 ? 9.438 14.32 1.47 1 92.12 104 ALA A N 1
ATOM 799 C CA . ALA A 1 104 ? 8.891 14.43 2.818 1 92.12 104 ALA A CA 1
ATOM 800 C C . ALA A 1 104 ? 9.648 15.477 3.633 1 92.12 104 ALA A C 1
ATOM 802 O O . ALA A 1 104 ? 9.047 16.234 4.398 1 92.12 104 ALA A O 1
ATOM 803 N N . PHE A 1 105 ? 10.969 15.516 3.516 1 90.94 105 PHE A N 1
ATOM 804 C CA . PHE A 1 105 ? 11.773 16.516 4.207 1 90.94 105 PHE A CA 1
ATOM 805 C C . PHE A 1 105 ? 11.367 17.922 3.789 1 90.94 105 PHE A C 1
ATOM 807 O O . PHE A 1 105 ? 11.227 18.812 4.633 1 90.94 105 PHE A O 1
ATOM 814 N N . PHE A 1 106 ? 11.203 18.078 2.477 1 88.12 106 PHE A N 1
ATOM 815 C CA . PHE A 1 106 ? 10.758 19.359 1.948 1 88.12 106 PHE A CA 1
ATOM 816 C C . PHE A 1 106 ? 9.438 19.781 2.584 1 88.12 106 PHE A C 1
ATOM 818 O O . PHE A 1 106 ? 9.273 20.953 2.967 1 88.12 106 PHE A O 1
ATOM 825 N N . ARG A 1 107 ? 8.555 18.875 2.691 1 91.38 107 ARG A N 1
ATOM 826 C CA . ARG A 1 107 ? 7.273 19.203 3.311 1 91.38 107 ARG A CA 1
ATOM 827 C C . ARG A 1 107 ? 7.449 19.562 4.781 1 91.38 107 ARG A C 1
ATOM 829 O O . ARG A 1 107 ? 6.719 20.406 5.309 1 91.38 107 ARG A O 1
ATOM 836 N N . ALA A 1 108 ? 8.367 18.891 5.434 1 93.19 108 ALA A N 1
ATOM 837 C CA . ALA A 1 108 ? 8.656 19.234 6.824 1 93.19 108 ALA A CA 1
ATOM 838 C C . ALA A 1 108 ? 9.195 20.656 6.938 1 93.19 108 ALA A C 1
ATOM 840 O O . ALA A 1 108 ? 8.836 21.391 7.855 1 93.19 108 ALA A O 1
ATOM 841 N N . VAL A 1 109 ? 10.023 21.031 6.004 1 89.56 109 VAL A N 1
ATOM 842 C CA . VAL A 1 109 ? 10.555 22.391 5.98 1 89.56 109 VAL A CA 1
ATOM 843 C C . VAL A 1 109 ? 9.414 23.391 5.762 1 89.56 109 VAL A C 1
ATOM 845 O O . VAL A 1 109 ? 9.336 24.422 6.441 1 89.56 109 VAL A O 1
ATOM 848 N N . CYS A 1 110 ? 8.578 23.109 4.812 1 89.75 110 CYS A N 1
ATOM 849 C CA . CYS A 1 110 ? 7.43 23.969 4.555 1 89.75 110 CYS A CA 1
ATOM 850 C C . CYS A 1 110 ? 6.559 24.094 5.797 1 89.75 110 CYS A C 1
ATOM 852 O O . CYS A 1 110 ? 6.07 25.188 6.105 1 89.75 110 CYS A O 1
ATOM 854 N N . ALA A 1 111 ? 6.348 22.969 6.484 1 93.62 111 ALA A N 1
ATOM 855 C CA . ALA A 1 111 ? 5.562 22.984 7.719 1 93.62 111 ALA A CA 1
ATOM 856 C C . ALA A 1 111 ? 6.23 23.859 8.773 1 93.62 111 ALA A C 1
ATOM 858 O O . ALA A 1 111 ? 5.559 24.625 9.469 1 93.62 111 ALA A O 1
ATOM 859 N N . GLU A 1 112 ? 7.508 23.734 8.906 1 92.94 112 GLU A N 1
ATOM 860 C CA . GLU A 1 112 ? 8.258 24.547 9.852 1 92.94 112 GLU A CA 1
ATOM 861 C C . GLU A 1 112 ? 8.07 26.031 9.562 1 92.94 112 GLU A C 1
ATOM 863 O O . GLU A 1 112 ? 7.824 26.828 10.477 1 92.94 112 GLU A O 1
ATOM 868 N N . ASN A 1 113 ? 8.195 26.375 8.305 1 90.38 113 ASN A N 1
ATOM 869 C CA . ASN A 1 113 ? 8.023 27.766 7.895 1 90.38 113 ASN A CA 1
ATOM 870 C C . ASN A 1 113 ? 6.609 28.25 8.18 1 90.38 113 ASN A C 1
ATOM 872 O O . ASN A 1 113 ? 6.414 29.391 8.586 1 90.38 113 ASN A O 1
ATOM 876 N N . ALA A 1 114 ? 5.656 27.438 7.906 1 92.56 114 ALA A N 1
ATOM 877 C CA . ALA A 1 114 ? 4.27 27.797 8.18 1 92.56 114 ALA A CA 1
ATOM 878 C C . ALA A 1 114 ? 4.059 28.062 9.672 1 92.56 114 ALA A C 1
ATOM 880 O O . ALA A 1 114 ? 3.426 29.047 10.055 1 92.56 114 ALA A O 1
ATOM 881 N N . ILE A 1 115 ? 4.609 27.172 10.484 1 94.19 115 ILE A N 1
ATOM 882 C CA . ILE A 1 115 ? 4.484 27.297 11.93 1 94.19 115 ILE A CA 1
ATOM 883 C C . ILE A 1 115 ? 5.125 28.609 12.383 1 94.19 115 ILE A C 1
ATOM 885 O O . ILE A 1 115 ? 4.551 29.344 13.195 1 94.19 115 ILE A O 1
ATOM 889 N N . LYS A 1 116 ? 6.242 28.953 11.883 1 92.62 116 LYS A N 1
ATOM 890 C CA . LYS A 1 116 ? 6.945 30.188 12.227 1 92.62 116 LYS A CA 1
ATOM 891 C C . LYS A 1 116 ? 6.125 31.422 11.836 1 92.62 116 LYS A C 1
ATOM 893 O O . LYS A 1 116 ? 6.105 32.406 12.562 1 92.62 116 LYS A O 1
ATOM 898 N N . SER A 1 117 ? 5.527 31.328 10.719 1 91.69 117 SER A N 1
ATOM 899 C CA . SER A 1 117 ? 4.738 32.469 10.242 1 91.69 117 SER A CA 1
ATOM 900 C C . SER A 1 117 ? 3.494 32.656 11.102 1 91.69 117 SER A C 1
ATOM 902 O O . SER A 1 117 ? 2.959 33.781 11.172 1 91.69 117 SER A O 1
ATOM 904 N N . GLY A 1 118 ? 2.955 31.578 11.578 1 92.06 118 GLY A N 1
ATOM 905 C CA . GLY A 1 118 ? 1.774 31.656 12.422 1 92.06 118 GLY A CA 1
ATOM 906 C C . GLY A 1 118 ? 0.479 31.703 11.633 1 92.06 118 GLY A C 1
ATOM 907 O O . GLY A 1 118 ? -0.601 31.844 12.211 1 92.06 118 GLY A O 1
ATOM 908 N N . ASP A 1 119 ? 0.567 31.609 10.305 1 92.94 119 ASP A N 1
ATOM 909 C CA . ASP A 1 119 ? -0.616 31.641 9.453 1 92.94 119 ASP A CA 1
ATOM 910 C C . ASP A 1 119 ? -1.396 30.328 9.562 1 92.94 119 ASP A C 1
ATOM 912 O O . ASP A 1 119 ? -0.922 29.281 9.125 1 92.94 119 ASP A O 1
ATOM 916 N N . PRO A 1 120 ? -2.605 30.406 10.07 1 93.94 120 PRO A N 1
ATOM 917 C CA . PRO A 1 120 ? -3.365 29.188 10.305 1 93.94 120 PRO A CA 1
ATOM 918 C C . PRO A 1 120 ? -3.639 28.406 9.023 1 93.94 120 PRO A C 1
ATOM 920 O O . PRO A 1 120 ? -3.658 27.172 9.047 1 93.94 120 PRO A O 1
ATOM 923 N N . GLU A 1 121 ? -3.852 29.109 7.934 1 93.88 121 GLU A N 1
ATOM 924 C CA . GLU A 1 121 ? -4.113 28.438 6.66 1 93.88 121 GLU A CA 1
ATOM 925 C C . GLU A 1 121 ? -2.896 27.656 6.18 1 93.88 121 GLU A C 1
ATOM 927 O O . GLU A 1 121 ? -3.014 26.5 5.781 1 93.88 121 GLU A O 1
ATOM 932 N N . ALA A 1 122 ? -1.797 28.281 6.32 1 93.06 122 ALA A N 1
ATOM 933 C CA . ALA A 1 122 ? -0.554 27.641 5.898 1 93.06 122 ALA A CA 1
ATOM 934 C C . ALA A 1 122 ? -0.2 26.469 6.816 1 93.06 122 ALA A C 1
ATOM 936 O O . ALA A 1 122 ? 0.262 25.422 6.355 1 93.06 122 ALA A O 1
ATOM 937 N N . ILE A 1 123 ? -0.411 26.688 8.07 1 95.56 123 ILE A N 1
ATOM 938 C CA . ILE A 1 123 ? -0.109 25.641 9.047 1 95.56 123 ILE A CA 1
ATOM 939 C C . ILE A 1 123 ? -0.953 24.406 8.758 1 95.56 123 ILE A C 1
ATOM 941 O O . ILE A 1 123 ? -0.436 23.281 8.734 1 95.56 123 ILE A O 1
ATOM 945 N N . PHE A 1 124 ? -2.199 24.609 8.484 1 96.31 124 PHE A N 1
ATOM 946 C CA . PHE A 1 124 ? -3.082 23.484 8.195 1 96.31 124 PHE A CA 1
ATOM 947 C C . PHE A 1 124 ? -2.656 22.781 6.91 1 96.31 124 PHE A C 1
ATOM 949 O O . PHE A 1 124 ? -2.494 21.562 6.887 1 96.31 124 PHE A O 1
ATOM 956 N N . TYR A 1 125 ? -2.459 23.484 5.879 1 94.69 125 TYR A N 1
ATOM 957 C CA . TYR A 1 125 ? -2.137 22.922 4.574 1 94.69 125 TYR A CA 1
ATOM 958 C C . TYR A 1 125 ? -0.837 22.125 4.633 1 94.69 125 TYR A C 1
ATOM 960 O O . TYR A 1 125 ? -0.776 20.984 4.164 1 94.69 125 TYR A O 1
ATOM 968 N N . GLN A 1 126 ? 0.141 22.766 5.188 1 93.88 126 GLN A N 1
ATOM 969 C CA . GLN A 1 126 ? 1.442 22.109 5.23 1 93.88 126 GLN A CA 1
ATOM 970 C C . GLN A 1 126 ? 1.431 20.938 6.199 1 93.88 126 GLN A C 1
ATOM 972 O O . GLN A 1 126 ? 2.113 19.922 5.973 1 93.88 126 GLN A O 1
ATOM 977 N N . GLY A 1 127 ? 0.684 21.062 7.285 1 96.12 127 GLY A N 1
ATOM 978 C CA . GLY A 1 127 ? 0.511 19.922 8.172 1 96.12 127 GLY A CA 1
ATOM 979 C C . GLY A 1 127 ? -0.115 18.719 7.492 1 96.12 127 GLY A C 1
ATOM 980 O O . GLY A 1 127 ? 0.395 17.609 7.602 1 96.12 127 GLY A O 1
ATOM 981 N N . MET A 1 128 ? -1.166 18.984 6.781 1 96.06 128 MET A N 1
ATOM 982 C CA . MET A 1 128 ? -1.854 17.906 6.062 1 96.06 128 MET A CA 1
ATOM 983 C C . MET A 1 128 ? -0.936 17.266 5.023 1 96.06 128 MET A C 1
ATOM 985 O O . MET A 1 128 ? -0.883 16.047 4.902 1 96.06 128 MET A O 1
ATOM 989 N N . ALA A 1 129 ? -0.293 18.094 4.285 1 94.31 129 ALA A N 1
ATOM 990 C CA . ALA A 1 129 ? 0.619 17.609 3.252 1 94.31 129 ALA A CA 1
ATOM 991 C C . ALA A 1 129 ? 1.728 16.75 3.857 1 94.31 129 ALA A C 1
ATOM 993 O O . ALA A 1 129 ? 2.068 15.695 3.32 1 94.31 129 ALA A O 1
ATOM 994 N N . LEU A 1 130 ? 2.297 17.203 4.945 1 96.12 130 LEU A N 1
ATOM 995 C CA . LEU A 1 130 ? 3.355 16.453 5.617 1 96.12 130 LEU A CA 1
ATOM 996 C C . LEU A 1 130 ? 2.85 15.102 6.086 1 96.12 130 LEU A C 1
ATOM 998 O O . LEU A 1 130 ? 3.512 14.078 5.879 1 96.12 130 LEU A O 1
ATOM 1002 N N . GLY A 1 131 ? 1.675 15.117 6.699 1 96.56 131 GLY A N 1
ATOM 1003 C CA . GLY A 1 131 ? 1.087 13.852 7.125 1 96.56 131 GLY A CA 1
ATOM 1004 C C . GLY A 1 131 ? 0.9 12.867 5.992 1 96.56 131 GLY A C 1
ATOM 1005 O O . GLY A 1 131 ? 1.211 11.68 6.133 1 96.56 131 GLY A O 1
ATOM 1006 N N . SER A 1 132 ? 0.416 13.383 4.898 1 95.31 132 SER A N 1
ATOM 1007 C CA . SER A 1 132 ? 0.197 12.555 3.719 1 95.31 132 SER A CA 1
ATOM 1008 C C . SER A 1 132 ? 1.508 11.961 3.209 1 95.31 132 SER A C 1
ATOM 1010 O O . SER A 1 132 ? 1.588 10.766 2.932 1 95.31 132 SER A O 1
ATOM 1012 N N . TRP A 1 133 ? 2.479 12.75 3.152 1 95 133 TRP A N 1
ATOM 1013 C CA . TRP A 1 133 ? 3.758 12.305 2.609 1 95 133 TRP A CA 1
ATOM 1014 C C . TRP A 1 133 ? 4.41 11.273 3.529 1 95 133 TRP A C 1
ATOM 1016 O O . TRP A 1 133 ? 4.988 10.289 3.062 1 95 133 TRP A O 1
ATOM 1026 N N . LEU A 1 134 ? 4.402 11.555 4.789 1 95.69 134 LEU A N 1
ATOM 1027 C CA . LEU A 1 134 ? 4.992 10.609 5.734 1 95.69 134 LEU A CA 1
ATOM 1028 C C . LEU A 1 134 ? 4.309 9.25 5.637 1 95.69 134 LEU A C 1
ATOM 1030 O O . LEU A 1 134 ? 4.98 8.211 5.629 1 95.69 134 LEU A O 1
ATOM 1034 N N . GLU A 1 135 ? 2.988 9.328 5.535 1 94.5 135 GLU A N 1
ATOM 1035 C CA . GLU A 1 135 ? 2.24 8.086 5.391 1 94.5 135 GLU A CA 1
ATOM 1036 C C . GLU A 1 135 ? 2.596 7.375 4.086 1 94.5 135 GLU A C 1
ATOM 1038 O O . GLU A 1 135 ? 2.756 6.156 4.062 1 94.5 135 GLU A O 1
ATOM 1043 N N . MET A 1 136 ? 2.719 8.086 3.076 1 93.81 136 MET A N 1
ATOM 1044 C CA . MET A 1 136 ? 3.068 7.527 1.774 1 93.81 136 MET A CA 1
ATOM 1045 C C . MET A 1 136 ? 4.422 6.828 1.828 1 93.81 136 MET A C 1
ATOM 1047 O O . MET A 1 136 ? 4.574 5.715 1.317 1 93.81 136 MET A O 1
ATOM 1051 N N . VAL A 1 137 ? 5.402 7.492 2.414 1 94 137 VAL A N 1
ATOM 1052 C CA . VAL A 1 137 ? 6.75 6.934 2.518 1 94 137 VAL A CA 1
ATOM 1053 C C . VAL A 1 137 ? 6.707 5.633 3.314 1 94 137 VAL A C 1
ATOM 1055 O O . VAL A 1 137 ? 7.289 4.625 2.902 1 94 137 VAL A O 1
ATOM 1058 N N . GLU A 1 138 ? 6.031 5.652 4.398 1 92.44 138 GLU A N 1
ATOM 1059 C CA . GLU A 1 138 ? 5.969 4.48 5.27 1 92.44 138 GLU A CA 1
ATOM 1060 C C . GLU A 1 138 ? 5.266 3.316 4.578 1 92.44 138 GLU A C 1
ATOM 1062 O O . GLU A 1 138 ? 5.734 2.178 4.641 1 92.44 138 GLU A O 1
ATOM 1067 N N . THR A 1 139 ? 4.172 3.6 3.967 1 92.12 139 THR A N 1
ATOM 1068 C CA . THR A 1 139 ? 3.402 2.561 3.293 1 92.12 139 THR A CA 1
ATOM 1069 C C . THR A 1 139 ? 4.195 1.961 2.137 1 92.12 139 THR A C 1
ATOM 1071 O O . THR A 1 139 ? 4.172 0.747 1.923 1 92.12 139 THR A O 1
ATOM 1074 N N . ARG A 1 140 ? 4.816 2.789 1.438 1 92.81 140 ARG A N 1
ATOM 1075 C CA . ARG A 1 140 ? 5.641 2.305 0.334 1 92.81 140 ARG A CA 1
ATOM 1076 C C . ARG A 1 140 ? 6.754 1.394 0.841 1 92.81 140 ARG A C 1
ATOM 1078 O O . ARG A 1 140 ? 6.992 0.326 0.274 1 92.81 140 ARG A O 1
ATOM 1085 N N . HIS A 1 141 ? 7.406 1.844 1.84 1 92.06 141 HIS A N 1
ATOM 1086 C CA . HIS A 1 141 ? 8.508 1.063 2.4 1 92.06 141 HIS A CA 1
ATOM 1087 C C . HIS A 1 141 ? 8.031 -0.322 2.83 1 92.06 141 HIS A C 1
ATOM 1089 O O . HIS A 1 141 ? 8.711 -1.32 2.57 1 92.06 141 HIS A O 1
ATOM 1095 N N . ALA A 1 142 ? 6.863 -0.343 3.326 1 92.31 142 ALA A N 1
ATOM 1096 C CA . ALA A 1 142 ? 6.375 -1.578 3.936 1 92.31 142 ALA A CA 1
ATOM 1097 C C . ALA A 1 142 ? 5.738 -2.49 2.893 1 92.31 142 ALA A C 1
ATOM 1099 O O . ALA A 1 142 ? 5.781 -3.717 3.021 1 92.31 142 ALA A O 1
ATOM 1100 N N . HIS A 1 143 ? 5.195 -1.893 1.806 1 94.31 143 HIS A N 1
ATOM 1101 C CA . HIS A 1 143 ? 4.246 -2.727 1.08 1 94.31 143 HIS A CA 1
ATOM 1102 C C . HIS A 1 143 ? 4.543 -2.729 -0.416 1 94.31 143 HIS A C 1
ATOM 1104 O O . HIS A 1 143 ? 3.91 -3.465 -1.178 1 94.31 143 HIS A O 1
ATOM 1110 N N . LEU A 1 144 ? 5.492 -1.938 -0.853 1 94.38 144 LEU A N 1
ATOM 1111 C CA . LEU A 1 144 ? 5.746 -1.825 -2.285 1 94.38 144 LEU A CA 1
ATOM 1112 C C . LEU A 1 144 ? 6.055 -3.189 -2.893 1 94.38 144 LEU A C 1
ATOM 1114 O O . LEU A 1 144 ? 5.504 -3.547 -3.938 1 94.38 144 LEU A O 1
ATOM 1118 N N . ARG A 1 145 ? 6.934 -3.963 -2.273 1 94.31 145 ARG A N 1
ATOM 1119 C CA . ARG A 1 145 ? 7.312 -5.273 -2.795 1 94.31 145 ARG A CA 1
ATOM 1120 C C . ARG A 1 145 ? 6.098 -6.191 -2.891 1 94.31 145 ARG A C 1
ATOM 1122 O O . ARG A 1 145 ? 5.895 -6.855 -3.91 1 94.31 145 ARG A O 1
ATOM 1129 N N . LYS A 1 146 ? 5.262 -6.23 -1.889 1 94.69 146 LYS A N 1
ATOM 1130 C CA . LYS A 1 146 ? 4.051 -7.043 -1.891 1 94.69 146 LYS A CA 1
ATOM 1131 C C . LYS A 1 146 ? 3.098 -6.605 -3 1 94.69 146 LYS A C 1
ATOM 1133 O O . LYS A 1 146 ? 2.527 -7.445 -3.701 1 94.69 146 LYS A O 1
ATOM 1138 N N . ALA A 1 147 ? 2.963 -5.336 -3.047 1 95 147 ALA A N 1
ATOM 1139 C CA . ALA A 1 147 ? 2.066 -4.805 -4.066 1 95 147 ALA A CA 1
ATOM 1140 C C . ALA A 1 147 ? 2.553 -5.164 -5.469 1 95 147 ALA A C 1
ATOM 1142 O O . ALA A 1 147 ? 1.749 -5.48 -6.348 1 95 147 ALA A O 1
ATOM 1143 N N . ASP A 1 148 ? 3.824 -5.137 -5.664 1 95.5 148 ASP A N 1
ATOM 1144 C CA . ASP A 1 148 ? 4.406 -5.453 -6.965 1 95.5 148 ASP A CA 1
ATOM 1145 C C . ASP A 1 148 ? 4.176 -6.918 -7.328 1 95.5 148 ASP A C 1
ATOM 1147 O O . ASP A 1 148 ? 3.65 -7.223 -8.398 1 95.5 148 ASP A O 1
ATOM 1151 N N . VAL A 1 149 ? 4.523 -7.773 -6.441 1 95.62 149 VAL A N 1
ATOM 1152 C CA . VAL A 1 149 ? 4.363 -9.203 -6.656 1 95.62 149 VAL A CA 1
ATOM 1153 C C . VAL A 1 149 ? 2.887 -9.539 -6.848 1 95.62 149 VAL A C 1
ATOM 1155 O O . VAL A 1 149 ? 2.523 -10.281 -7.766 1 95.62 149 VAL A O 1
ATOM 1158 N N . GLY A 1 150 ? 2.078 -8.922 -5.992 1 95.44 150 GLY A N 1
ATOM 1159 C CA . GLY A 1 150 ? 0.648 -9.164 -6.09 1 95.44 150 GLY A CA 1
ATOM 1160 C C . GLY A 1 150 ? 0.046 -8.656 -7.387 1 95.44 150 GLY A C 1
ATOM 1161 O O . GLY A 1 150 ? -0.787 -9.336 -7.996 1 95.44 150 GLY A O 1
ATOM 1162 N N . GLY A 1 151 ? 0.505 -7.492 -7.758 1 94.25 151 GLY A N 1
ATOM 1163 C CA . GLY A 1 151 ? 0.032 -6.953 -9.023 1 94.25 151 GLY A CA 1
ATOM 1164 C C . GLY A 1 151 ? 0.358 -7.84 -10.211 1 94.25 151 GLY A C 1
ATOM 1165 O O . GLY A 1 151 ? -0.49 -8.062 -11.078 1 94.25 151 GLY A O 1
ATOM 1166 N N . ARG A 1 152 ? 1.515 -8.32 -10.266 1 94.38 152 ARG A N 1
ATOM 1167 C CA . ARG A 1 152 ? 1.934 -9.211 -11.344 1 94.38 152 ARG A CA 1
ATOM 1168 C C . ARG A 1 152 ? 1.126 -10.508 -11.328 1 94.38 152 ARG A C 1
ATOM 1170 O O . ARG A 1 152 ? 0.706 -10.992 -12.383 1 94.38 152 ARG A O 1
ATOM 1177 N N . GLN A 1 153 ? 0.906 -10.984 -10.195 1 93.62 153 GLN A N 1
ATOM 1178 C CA . GLN A 1 153 ? 0.158 -12.234 -10.062 1 93.62 153 GLN A CA 1
ATOM 1179 C C . GLN A 1 153 ? -1.284 -12.062 -10.531 1 93.62 153 GLN A C 1
ATOM 1181 O O . GLN A 1 153 ? -1.818 -12.914 -11.242 1 93.62 153 GLN A O 1
ATOM 1186 N N . ILE A 1 154 ? -1.889 -11.039 -10.109 1 94.06 154 ILE A N 1
ATOM 1187 C CA . ILE A 1 154 ? -3.266 -10.758 -10.5 1 94.06 154 ILE A CA 1
ATOM 1188 C C . ILE A 1 154 ? -3.352 -10.609 -12.016 1 94.06 154 ILE A C 1
ATOM 1190 O O . ILE A 1 154 ? -4.242 -11.172 -12.656 1 94.06 154 ILE A O 1
ATOM 1194 N N . ALA A 1 155 ? -2.428 -9.82 -12.508 1 92.31 155 ALA A N 1
ATOM 1195 C CA . ALA A 1 155 ? -2.408 -9.609 -13.953 1 92.31 155 ALA A CA 1
ATOM 1196 C C . ALA A 1 155 ? -2.232 -10.93 -14.695 1 92.31 155 ALA A C 1
ATOM 1198 O O . ALA A 1 155 ? -2.875 -11.164 -15.719 1 92.31 155 ALA A O 1
ATOM 1199 N N . SER A 1 156 ? -1.369 -11.742 -14.219 1 92.25 156 SER A N 1
ATOM 1200 C CA . SER A 1 156 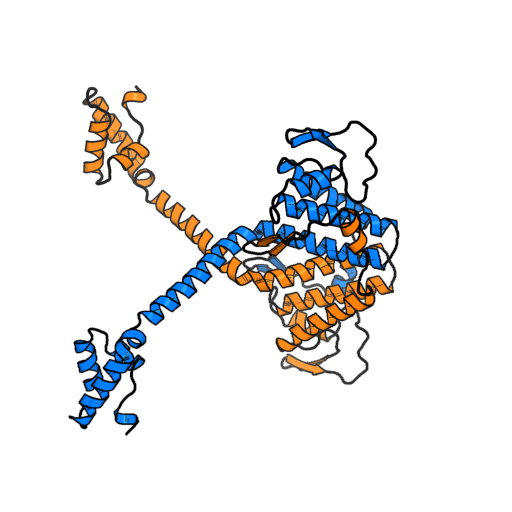? -1.152 -13.055 -14.812 1 92.25 156 SER A CA 1
ATOM 1201 C C . SER A 1 156 ? -2.414 -13.914 -14.734 1 92.25 156 SER A C 1
ATOM 1203 O O . SER A 1 156 ? -2.723 -14.648 -15.672 1 92.25 156 SER A O 1
ATOM 1205 N N . GLY A 1 157 ? -3.072 -13.773 -13.68 1 90.88 157 GLY A N 1
ATOM 1206 C CA . GLY A 1 157 ? -4.328 -14.492 -13.539 1 90.88 157 GLY A CA 1
ATOM 1207 C C . GLY A 1 157 ? -5.375 -14.055 -14.555 1 90.88 157 GLY A C 1
ATOM 1208 O O . GLY A 1 157 ? -6.051 -14.891 -15.148 1 90.88 157 GLY A O 1
ATOM 1209 N N . VAL A 1 158 ? -5.461 -12.836 -14.727 1 91 158 VAL A N 1
ATOM 1210 C CA . VAL A 1 158 ? -6.414 -12.289 -15.688 1 91 158 VAL A CA 1
ATOM 1211 C C . VAL A 1 158 ? -6.051 -12.75 -17.094 1 91 158 VAL A C 1
ATOM 1213 O O . VAL A 1 158 ? -6.914 -13.203 -17.859 1 91 158 VAL A O 1
ATOM 1216 N N . ARG A 1 159 ? -4.801 -12.68 -17.422 1 89.88 159 ARG A N 1
ATOM 1217 C CA . ARG A 1 159 ? -4.332 -13.125 -18.734 1 89.88 159 ARG A CA 1
ATOM 1218 C C . ARG A 1 159 ? -4.586 -14.617 -18.922 1 89.88 159 ARG A C 1
ATOM 1220 O O . ARG A 1 159 ? -5.047 -15.047 -19.984 1 89.88 159 ARG A O 1
ATOM 1227 N N . GLY A 1 160 ? -4.266 -15.297 -17.922 1 89.38 160 GLY A N 1
ATOM 1228 C CA . GLY A 1 160 ? -4.5 -16.734 -17.984 1 89.38 160 GLY A CA 1
ATOM 1229 C C . GLY A 1 160 ? -5.957 -17.094 -18.172 1 89.38 160 GLY A C 1
ATOM 1230 O O . GLY A 1 160 ? -6.285 -17.984 -18.969 1 89.38 160 GLY A O 1
ATOM 1231 N N . ASN A 1 161 ? -6.785 -16.422 -17.484 1 89.81 161 ASN A N 1
ATOM 1232 C CA . ASN A 1 161 ? -8.219 -16.656 -17.641 1 89.81 161 ASN A CA 1
ATOM 1233 C C . ASN A 1 161 ? -8.703 -16.297 -19.031 1 89.81 161 ASN A C 1
ATOM 1235 O O . ASN A 1 161 ? -9.539 -17 -19.609 1 89.81 161 ASN A O 1
ATOM 1239 N N . ALA A 1 162 ? -8.234 -15.234 -19.5 1 89.25 162 ALA A N 1
ATOM 1240 C CA . ALA A 1 162 ? -8.594 -14.836 -20.859 1 89.25 162 ALA A CA 1
ATOM 1241 C C . ALA A 1 162 ? -8.141 -15.875 -21.875 1 89.25 162 ALA A C 1
ATOM 1243 O O . ALA A 1 162 ? -8.891 -16.219 -22.797 1 89.25 162 ALA A O 1
ATOM 1244 N N . GLU A 1 163 ? -6.988 -16.375 -21.766 1 88.56 163 GLU A N 1
ATOM 1245 C CA . GLU A 1 163 ? -6.457 -17.406 -22.641 1 88.56 163 GLU A CA 1
ATOM 1246 C C . GLU A 1 163 ? -7.258 -18.703 -22.547 1 88.56 163 GLU A C 1
ATOM 1248 O O . GLU A 1 163 ? -7.574 -19.328 -23.547 1 88.56 163 GLU A O 1
ATOM 1253 N N . LYS A 1 164 ? -7.566 -19.016 -21.328 1 87.56 164 LYS A N 1
ATOM 1254 C CA . LYS A 1 164 ? -8.375 -20.203 -21.109 1 87.56 164 LYS A CA 1
ATOM 1255 C C . LYS A 1 164 ? -9.75 -20.062 -21.75 1 87.56 164 LYS A C 1
ATOM 1257 O O . LYS A 1 164 ? -10.266 -21.016 -22.344 1 87.56 164 LYS A O 1
ATOM 1262 N N . THR A 1 165 ? -10.227 -18.891 -21.578 1 87.62 165 THR A N 1
ATOM 1263 C CA . THR A 1 165 ? -11.531 -18.641 -22.172 1 87.62 165 THR A CA 1
ATOM 1264 C C . THR A 1 165 ? -11.453 -18.672 -23.703 1 87.62 165 THR A C 1
ATOM 1266 O O . THR A 1 165 ? -12.312 -19.25 -24.359 1 87.62 165 THR A O 1
ATOM 1269 N N . ALA A 1 166 ? -10.391 -18.141 -24.25 1 88.38 166 ALA A N 1
ATOM 1270 C CA . ALA A 1 166 ? -10.211 -18.094 -25.703 1 88.38 166 ALA A CA 1
ATOM 1271 C C . ALA A 1 166 ? -9.945 -19.5 -26.266 1 88.38 166 ALA A C 1
ATOM 1273 O O . ALA A 1 166 ? -10.312 -19.781 -27.406 1 88.38 166 ALA A O 1
ATOM 1274 N N . SER A 1 167 ? -9.383 -20.344 -25.438 1 89.5 167 SER A N 1
ATOM 1275 C CA . SER A 1 167 ? -9.039 -21.688 -25.891 1 89.5 167 SER A CA 1
ATOM 1276 C C . SER A 1 167 ? -10.094 -22.703 -25.453 1 89.5 167 SER A C 1
ATOM 1278 O O . SER A 1 167 ? -9.898 -23.906 -25.594 1 89.5 167 SER A O 1
ATOM 1280 N N . SER A 1 168 ? -11.125 -22.172 -24.938 1 91.88 168 SER A N 1
ATOM 1281 C CA . SER A 1 168 ? -12.18 -23.047 -24.453 1 91.88 168 SER A CA 1
ATOM 1282 C C . SER A 1 168 ? -12.914 -23.719 -25.609 1 91.88 168 SER A C 1
ATOM 1284 O O . SER A 1 168 ? -12.875 -23.234 -26.734 1 91.88 168 SER A O 1
ATOM 1286 N N . PHE A 1 169 ? -13.492 -24.922 -25.344 1 93.69 169 PHE A N 1
ATOM 1287 C CA . PHE A 1 169 ? -14.312 -25.641 -26.312 1 93.69 169 PHE A CA 1
ATOM 1288 C C . PHE A 1 169 ? -15.375 -24.734 -26.922 1 93.69 169 PHE A C 1
ATOM 1290 O O . PHE A 1 169 ? -15.562 -24.703 -28.141 1 93.69 169 PHE A O 1
ATOM 1297 N N . LYS A 1 170 ? -16.016 -23.938 -26.094 1 93.69 170 LYS A N 1
ATOM 1298 C CA . LYS A 1 170 ? -17.078 -23.062 -26.562 1 93.69 170 LYS A CA 1
ATOM 1299 C C . LYS A 1 170 ? -16.562 -22.016 -27.531 1 93.69 170 LYS A C 1
ATOM 1301 O O . LYS A 1 170 ? -17.188 -21.75 -28.562 1 93.69 170 LYS A O 1
ATOM 1306 N N . ALA A 1 171 ? -15.469 -21.516 -27.25 1 92.69 171 ALA A N 1
ATOM 1307 C CA . ALA A 1 171 ? -14.906 -20.453 -28.078 1 92.69 171 ALA A CA 1
ATOM 1308 C C . ALA A 1 171 ? -14.445 -20.984 -29.422 1 92.69 171 ALA A C 1
ATOM 1310 O O . ALA A 1 171 ? -14.617 -20.344 -30.453 1 92.69 171 ALA A O 1
ATOM 1311 N N . ILE A 1 172 ? -13.875 -22.234 -29.391 1 93.75 172 ILE A N 1
ATOM 1312 C CA . ILE A 1 172 ? -13.266 -22.766 -30.609 1 93.75 172 ILE A CA 1
ATOM 1313 C C . ILE A 1 172 ? -14.32 -23.5 -31.438 1 93.75 172 ILE A C 1
ATOM 1315 O O . ILE A 1 172 ? -14.383 -23.344 -32.656 1 93.75 172 ILE A O 1
ATOM 1319 N N . TYR A 1 173 ? -15.195 -24.266 -30.75 1 95.25 173 TYR A N 1
ATOM 1320 C CA . TYR A 1 173 ? -16.047 -25.203 -31.484 1 95.25 173 TYR A CA 1
ATOM 1321 C C . TYR A 1 173 ? -17.516 -24.938 -31.234 1 95.25 173 TYR A C 1
ATOM 1323 O O . TYR A 1 173 ? -18.391 -25.594 -31.797 1 95.25 173 TYR A O 1
ATOM 1331 N N . GLY A 1 174 ? -17.781 -24 -30.438 1 94.75 174 GLY A N 1
ATOM 1332 C CA . GLY A 1 174 ? -19.141 -23.812 -29.953 1 94.75 174 GLY A CA 1
ATOM 1333 C C . GLY A 1 174 ? -20.156 -23.719 -31.078 1 94.75 174 GLY A C 1
ATOM 1334 O O . GLY A 1 174 ? -21.141 -24.469 -31.094 1 94.75 174 GLY A O 1
ATOM 1335 N N . ASP A 1 175 ? -19.969 -22.906 -31.938 1 95.19 175 ASP A N 1
ATOM 1336 C CA . ASP A 1 175 ? -20.906 -22.672 -33.031 1 95.19 175 ASP A CA 1
ATOM 1337 C C . ASP A 1 175 ? -21.031 -23.906 -33.906 1 95.19 175 ASP A C 1
ATOM 1339 O O . ASP A 1 175 ? -22.156 -24.328 -34.219 1 95.19 175 ASP A O 1
ATOM 1343 N N . LYS A 1 176 ? -19.938 -24.469 -34.344 1 96.62 176 LYS A N 1
ATOM 1344 C CA . LYS A 1 176 ? -19.953 -25.672 -35.156 1 96.62 176 LYS A CA 1
ATOM 1345 C C . LYS A 1 176 ? -20.641 -26.828 -34.438 1 96.62 176 LYS A C 1
ATOM 1347 O O . LYS A 1 176 ? -21.469 -27.531 -35.031 1 96.62 176 LYS A O 1
ATOM 1352 N N . ALA A 1 177 ? -20.312 -26.969 -33.219 1 96.81 177 ALA A N 1
ATOM 1353 C CA . ALA A 1 177 ? -20.891 -28.047 -32.438 1 96.81 177 ALA A CA 1
ATOM 1354 C C . ALA A 1 177 ? -22.391 -27.844 -32.25 1 96.81 177 ALA A C 1
ATOM 1356 O O . ALA A 1 177 ? -23.172 -28.797 -32.25 1 96.81 177 ALA A O 1
ATOM 1357 N N . GLN A 1 178 ? -22.828 -26.594 -32.062 1 97.12 178 GLN A N 1
ATOM 1358 C CA . GLN A 1 178 ? -24.25 -26.312 -31.938 1 97.12 178 GLN A CA 1
ATOM 1359 C C . GLN A 1 178 ? -25 -26.672 -33.219 1 97.12 178 GLN A C 1
ATOM 1361 O O . GLN A 1 178 ? -26.078 -27.25 -33.156 1 97.12 178 GLN A O 1
ATOM 1366 N N . THR A 1 179 ? -24.422 -26.328 -34.344 1 96.81 179 THR A N 1
ATOM 1367 C CA . THR A 1 179 ? -25.016 -26.688 -35.625 1 96.81 179 THR A CA 1
ATOM 1368 C C . THR A 1 179 ? -25.141 -28.203 -35.781 1 96.81 179 THR A C 1
ATOM 1370 O O . THR A 1 179 ? -26.172 -28.688 -36.25 1 96.81 179 THR A O 1
ATOM 1373 N N . GLU A 1 180 ? -24.047 -28.875 -35.312 1 96.75 180 GLU A N 1
ATOM 1374 C CA . GLU A 1 180 ? -24.078 -30.328 -35.375 1 96.75 180 GLU A CA 1
ATOM 1375 C C . GLU A 1 180 ? -25.141 -30.906 -34.469 1 96.75 180 GLU A C 1
ATOM 1377 O O . GLU A 1 180 ? -25.844 -31.859 -34.844 1 96.75 180 GLU A O 1
ATOM 1382 N N . ALA A 1 181 ? -25.297 -30.359 -33.344 1 96.88 181 ALA A N 1
ATOM 1383 C CA . ALA A 1 181 ? -26.344 -30.781 -32.438 1 96.88 181 ALA A CA 1
ATOM 1384 C C . ALA A 1 181 ? -27.719 -30.594 -33.031 1 96.88 181 ALA A C 1
ATOM 1386 O O . ALA A 1 181 ? -28.578 -31.484 -32.938 1 96.88 181 ALA A O 1
ATOM 1387 N N . ASN A 1 182 ? -27.953 -29.438 -33.562 1 95.94 182 ASN A N 1
ATOM 1388 C CA . ASN A 1 182 ? -29.234 -29.156 -34.219 1 95.94 182 ASN A CA 1
ATOM 1389 C C . ASN A 1 182 ? -29.516 -30.125 -35.344 1 95.94 182 ASN A C 1
ATOM 1391 O O . ASN A 1 182 ? -30.656 -30.562 -35.531 1 95.94 182 ASN A O 1
ATOM 1395 N N . ASP A 1 183 ? -28.5 -30.469 -36.125 1 96.56 183 ASP A N 1
ATOM 1396 C CA . ASP A 1 183 ? -28.641 -31.391 -37.25 1 96.56 183 ASP A CA 1
ATOM 1397 C C . ASP A 1 183 ? -29 -32.781 -36.75 1 96.56 183 ASP A C 1
ATOM 1399 O O . ASP A 1 183 ? -29.844 -33.469 -37.344 1 96.56 183 ASP A O 1
ATOM 1403 N N . ILE A 1 184 ? -28.312 -33.25 -35.75 1 95.69 184 ILE A N 1
ATOM 1404 C CA . ILE A 1 184 ? -28.609 -34.562 -35.156 1 95.69 184 ILE A CA 1
ATOM 1405 C C . ILE A 1 184 ? -30.062 -34.594 -34.719 1 95.69 184 ILE A C 1
ATOM 1407 O O . ILE A 1 184 ? -30.766 -35.594 -34.969 1 95.69 184 ILE A O 1
ATOM 1411 N N . HIS A 1 185 ? -30.469 -33.562 -34.094 1 95.88 185 HIS A N 1
ATOM 1412 C CA . HIS A 1 185 ? -31.844 -33.469 -33.625 1 95.88 185 HIS A CA 1
ATOM 1413 C C . HIS A 1 185 ? -32.812 -33.469 -34.781 1 95.88 185 HIS A C 1
ATOM 1415 O O . HIS A 1 185 ? -33.875 -34.125 -34.719 1 95.88 185 HIS A O 1
ATOM 1421 N N . ARG A 1 186 ? -32.562 -32.75 -35.781 1 95.06 186 ARG A N 1
ATOM 1422 C CA . ARG A 1 186 ? -33.438 -32.656 -36.969 1 95.06 186 ARG A CA 1
ATOM 1423 C C . ARG A 1 186 ? -33.594 -34.031 -37.625 1 95.06 186 ARG A C 1
ATOM 1425 O O . ARG A 1 186 ? -34.688 -34.406 -38.062 1 95.06 186 ARG A O 1
ATOM 1432 N N . ARG A 1 187 ? -32.531 -34.75 -37.656 1 95.44 187 ARG A N 1
ATOM 1433 C CA . ARG A 1 187 ? -32.531 -36.062 -38.312 1 95.44 187 ARG A CA 1
ATOM 1434 C C . ARG A 1 187 ? -33.188 -37.125 -37.438 1 95.44 187 ARG A C 1
ATOM 1436 O O . ARG A 1 187 ? -33.781 -38.062 -37.938 1 95.44 187 ARG A O 1
ATOM 1443 N N . ASN A 1 188 ? -32.906 -36.969 -36.125 1 93.38 188 ASN A N 1
ATOM 1444 C CA . ASN A 1 188 ? -33.469 -37.906 -35.156 1 93.38 188 ASN A CA 1
ATOM 1445 C C . ASN A 1 188 ? -34.125 -37.188 -34 1 93.38 188 ASN A C 1
ATOM 1447 O O . ASN A 1 188 ? -33.562 -37.125 -32.906 1 93.38 188 ASN A O 1
ATOM 1451 N N . PRO A 1 189 ? -35.312 -36.781 -34.156 1 92.31 189 PRO A N 1
ATOM 1452 C CA . PRO A 1 189 ? -36 -35.938 -33.188 1 92.31 189 PRO A CA 1
ATOM 1453 C C . PRO A 1 189 ? -36.25 -36.688 -31.859 1 92.31 189 PRO A C 1
ATOM 1455 O O . PRO A 1 189 ? -36.5 -36.062 -30.828 1 92.31 189 PRO A O 1
ATOM 1458 N N . ASN A 1 190 ? -36.219 -37.938 -31.953 1 92.31 190 ASN A N 1
ATOM 1459 C CA . ASN A 1 190 ? -36.562 -38.719 -30.75 1 92.31 190 ASN A CA 1
ATOM 1460 C C . ASN A 1 190 ? -35.344 -38.938 -29.859 1 92.31 190 ASN A C 1
ATOM 1462 O O . ASN A 1 190 ? -35.438 -39.406 -28.734 1 92.31 190 ASN A O 1
ATOM 1466 N N . LEU A 1 191 ? -34.188 -38.562 -30.328 1 93.75 191 LEU A N 1
ATOM 1467 C CA . LEU A 1 191 ? -32.969 -38.688 -29.562 1 93.75 191 LEU A CA 1
ATOM 1468 C C . LEU A 1 191 ? -32.938 -37.719 -28.375 1 93.75 191 LEU A C 1
ATOM 1470 O O . LEU A 1 191 ? -33.344 -36.562 -28.516 1 93.75 191 LEU A O 1
ATOM 1474 N N . SER A 1 192 ? -32.562 -38.25 -27.234 1 94.88 192 SER A N 1
ATOM 1475 C CA . SER A 1 192 ? -32.5 -37.406 -26.047 1 94.88 192 SER A CA 1
ATOM 1476 C C . SER A 1 192 ? -31.328 -36.438 -26.109 1 94.88 192 SER A C 1
ATOM 1478 O O . SER A 1 192 ? -30.359 -36.688 -26.828 1 94.88 192 SER A O 1
ATOM 1480 N N . TRP A 1 193 ? -31.422 -35.375 -25.312 1 96.25 193 TRP A N 1
ATOM 1481 C CA . TRP A 1 193 ? -30.328 -34.406 -25.219 1 96.25 193 TRP A CA 1
ATOM 1482 C C . TRP A 1 193 ? -29.062 -35.094 -24.703 1 96.25 193 TRP A C 1
ATOM 1484 O O . TRP A 1 193 ? -27.953 -34.812 -25.156 1 96.25 193 TRP A O 1
ATOM 1494 N N . ALA A 1 194 ? -29.219 -36 -23.828 1 95.81 194 ALA A N 1
ATOM 1495 C CA . ALA A 1 194 ? -28.078 -36.719 -23.281 1 95.81 194 ALA A CA 1
ATOM 1496 C C . ALA A 1 194 ? -27.375 -37.531 -24.375 1 95.81 194 ALA A C 1
ATOM 1498 O O . ALA A 1 194 ? -26.156 -37.625 -24.391 1 95.81 194 ALA A O 1
ATOM 1499 N N . ALA A 1 195 ? -28.141 -38.062 -25.25 1 95.62 195 ALA A N 1
ATOM 1500 C CA . ALA A 1 195 ? -27.578 -38.844 -26.328 1 95.62 195 ALA A CA 1
ATOM 1501 C C . ALA A 1 195 ? -26.828 -37.969 -27.328 1 95.62 195 ALA A C 1
ATOM 1503 O O . ALA A 1 195 ? -25.75 -38.344 -27.812 1 95.62 195 ALA A O 1
ATOM 1504 N N . ILE A 1 196 ? -27.438 -36.844 -27.594 1 96.31 196 ILE A N 1
ATOM 1505 C CA . ILE A 1 196 ? -26.797 -35.906 -28.516 1 96.31 196 ILE A CA 1
ATOM 1506 C C . ILE A 1 196 ? -25.469 -35.438 -27.922 1 96.31 196 ILE A C 1
ATOM 1508 O O . ILE A 1 196 ? -24.453 -35.406 -28.609 1 96.31 196 ILE A O 1
ATOM 1512 N N . ARG A 1 197 ? -25.453 -35.156 -26.625 1 96.69 197 ARG A N 1
ATOM 1513 C CA . ARG A 1 197 ? -24.25 -34.688 -25.953 1 96.69 197 ARG A CA 1
ATOM 1514 C C . ARG A 1 197 ? -23.156 -35.75 -26 1 96.69 197 ARG A C 1
ATOM 1516 O O . ARG A 1 197 ? -21.984 -35.438 -26.234 1 96.69 197 ARG A O 1
ATOM 1523 N N . ARG A 1 198 ? -23.562 -37.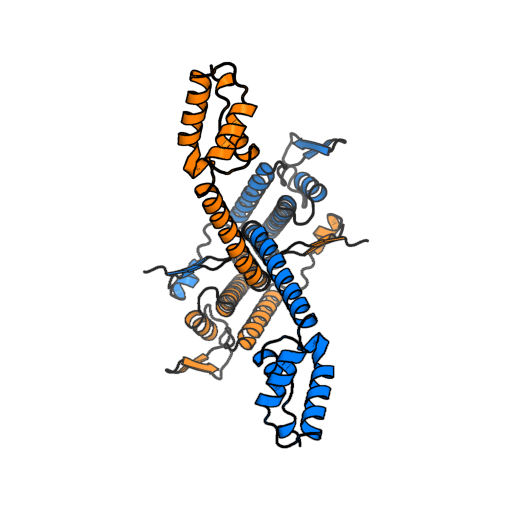031 -25.828 1 95.06 198 ARG A N 1
ATOM 1524 C CA . ARG A 1 198 ? -22.594 -38.125 -25.844 1 95.06 198 ARG A CA 1
ATOM 1525 C C . ARG A 1 198 ? -21.938 -38.25 -27.219 1 95.06 198 ARG A C 1
ATOM 1527 O O . ARG A 1 198 ? -20.734 -38.5 -27.312 1 95.06 198 ARG A O 1
ATOM 1534 N N . THR A 1 199 ? -22.75 -38.125 -28.188 1 95.5 199 THR A N 1
ATOM 1535 C CA . THR A 1 199 ? -22.234 -38.219 -29.547 1 95.5 199 THR A CA 1
ATOM 1536 C C . THR A 1 199 ? -21.203 -37.094 -29.797 1 95.5 199 THR A C 1
ATOM 1538 O O . THR A 1 199 ? -20.125 -37.375 -30.328 1 95.5 199 THR A O 1
ATOM 1541 N N . LEU A 1 200 ? -21.578 -35.938 -29.375 1 96.69 200 LEU A N 1
ATOM 1542 C CA . LEU A 1 200 ? -20.703 -34.812 -29.625 1 96.69 200 LEU A CA 1
ATOM 1543 C C . LEU A 1 200 ? -19.453 -34.875 -28.75 1 96.69 200 LEU A C 1
ATOM 1545 O O . LEU A 1 200 ? -18.375 -34.438 -29.156 1 96.69 200 LEU A O 1
ATOM 1549 N N . SER A 1 201 ? -19.562 -35.406 -27.562 1 96.5 201 SER A N 1
ATOM 1550 C CA . SER A 1 201 ? -18.422 -35.562 -26.672 1 96.5 201 SER A CA 1
ATOM 1551 C C . SER A 1 201 ? -17.344 -36.438 -27.297 1 96.5 201 SER A C 1
ATOM 1553 O O . SER A 1 201 ? -16.156 -36.188 -27.141 1 96.5 201 SER A O 1
ATOM 1555 N N . VAL A 1 202 ? -17.766 -37.469 -27.984 1 94.94 202 VAL A N 1
ATOM 1556 C CA . VAL A 1 202 ? -16.844 -38.375 -28.656 1 94.94 202 VAL A CA 1
ATOM 1557 C C . VAL A 1 202 ? -16.234 -37.656 -29.875 1 94.94 202 VAL A C 1
ATOM 1559 O O . VAL A 1 202 ? -15.016 -37.75 -30.094 1 94.94 202 VAL A O 1
ATOM 1562 N N . THR A 1 203 ? -17.062 -37.062 -30.578 1 95.25 203 THR A N 1
ATOM 1563 C CA . THR A 1 203 ? -16.625 -36.375 -31.797 1 95.25 203 THR A CA 1
ATOM 1564 C C . THR A 1 203 ? -15.523 -35.375 -31.484 1 95.25 203 THR A C 1
ATOM 1566 O O . THR A 1 203 ? -14.539 -35.281 -32.219 1 95.25 203 THR A O 1
ATOM 1569 N N . TYR A 1 204 ? -15.742 -34.625 -30.453 1 96.19 204 TYR A N 1
ATOM 1570 C CA . TYR A 1 204 ? -14.844 -33.5 -30.156 1 96.19 204 TYR A CA 1
ATOM 1571 C C . TYR A 1 204 ? -13.859 -33.875 -29.062 1 96.19 204 TYR A C 1
ATOM 1573 O O . TYR A 1 204 ? -13.023 -33.062 -28.656 1 96.19 204 TYR A O 1
ATOM 1581 N N . ASN A 1 205 ? -13.984 -35.031 -28.5 1 94.31 205 ASN A N 1
ATOM 1582 C CA . ASN A 1 205 ? -13.078 -35.562 -27.484 1 94.31 205 ASN A CA 1
ATOM 1583 C C . ASN A 1 205 ? -13.055 -34.688 -26.234 1 94.31 205 ASN A C 1
ATOM 1585 O O . ASN A 1 205 ? -11.984 -34.25 -25.797 1 94.31 205 ASN A O 1
ATOM 1589 N N . VAL A 1 206 ? -14.211 -34.344 -25.75 1 95.56 206 VAL A N 1
ATOM 1590 C CA . VAL A 1 206 ? -14.398 -33.594 -24.516 1 95.56 206 VAL A CA 1
ATOM 1591 C C . VAL A 1 206 ? -15.453 -34.281 -23.656 1 95.56 206 VAL A C 1
ATOM 1593 O O . VAL A 1 206 ? -16.094 -35.25 -24.094 1 95.56 206 VAL A O 1
ATOM 1596 N N . SER A 1 207 ? -15.578 -33.844 -22.406 1 94.62 207 SER A N 1
ATOM 1597 C CA . SER A 1 207 ? -16.562 -34.469 -21.516 1 94.62 207 SER A CA 1
ATOM 1598 C C . SER A 1 207 ? -17.984 -34.062 -21.891 1 94.62 207 SER A C 1
ATOM 1600 O O . SER A 1 207 ? -18.188 -33 -22.5 1 94.62 207 SER A O 1
ATOM 1602 N N . ASP A 1 208 ? -18.922 -34.906 -21.484 1 93.94 208 ASP A N 1
ATOM 1603 C CA . ASP A 1 208 ? -20.344 -34.625 -21.625 1 93.94 208 ASP A CA 1
ATOM 1604 C C . ASP A 1 208 ? -20.688 -33.281 -20.969 1 93.94 208 ASP A C 1
ATOM 1606 O O . ASP A 1 208 ? -21.5 -32.531 -21.484 1 93.94 208 ASP A O 1
ATOM 1610 N N . GLY A 1 209 ? -20.062 -33.094 -19.859 1 93.81 209 GLY A N 1
ATOM 1611 C CA . GLY A 1 209 ? -20.297 -31.844 -19.125 1 93.81 209 GLY A CA 1
ATOM 1612 C C . GLY A 1 209 ? -19.859 -30.609 -19.875 1 93.81 209 GLY A C 1
ATOM 1613 O O . GLY A 1 209 ? -20.547 -29.578 -19.844 1 93.81 209 GLY A O 1
ATOM 1614 N N . THR A 1 210 ? -18.859 -30.688 -20.562 1 93.69 210 THR A N 1
ATOM 1615 C CA . THR A 1 210 ? -18.375 -29.578 -21.391 1 93.69 210 THR A CA 1
ATOM 1616 C C . THR A 1 210 ? -19.375 -29.219 -22.484 1 93.69 210 THR A C 1
ATOM 1618 O O . THR A 1 210 ? -19.641 -28.047 -22.719 1 93.69 210 THR A O 1
ATOM 1621 N N . ILE A 1 211 ? -19.938 -30.234 -23.141 1 95.25 211 ILE A N 1
ATOM 1622 C CA . ILE A 1 211 ? -20.953 -30.016 -24.172 1 95.25 211 ILE A CA 1
ATOM 1623 C C . ILE A 1 211 ? -22.188 -29.359 -23.547 1 95.25 211 ILE A C 1
ATOM 1625 O O . ILE A 1 211 ? -22.703 -28.375 -24.094 1 95.25 211 ILE A O 1
ATOM 1629 N N . LYS A 1 212 ? -22.578 -29.859 -22.438 1 95.81 212 LYS A N 1
ATOM 1630 C CA . LYS A 1 212 ? -23.766 -29.328 -21.75 1 95.81 212 LYS A CA 1
ATOM 1631 C C . LYS A 1 212 ? -23.609 -27.844 -21.438 1 95.81 212 LYS A C 1
ATOM 1633 O O . LYS A 1 212 ? -24.547 -27.078 -21.609 1 95.81 212 LYS A O 1
ATOM 1638 N N . ASN A 1 213 ? -22.453 -27.5 -21 1 93.94 213 ASN A N 1
ATOM 1639 C CA . ASN A 1 213 ? -22.219 -26.141 -20.562 1 93.94 213 ASN A CA 1
ATOM 1640 C C . ASN A 1 213 ? -22.062 -25.172 -21.734 1 93.94 213 ASN A C 1
ATOM 1642 O O . ASN A 1 213 ? -22.375 -23.984 -21.625 1 93.94 213 ASN A O 1
ATOM 1646 N N . ALA A 1 214 ? -21.688 -25.672 -22.828 1 94.69 214 ALA A N 1
ATOM 1647 C CA . ALA A 1 214 ? -21.328 -24.844 -23.953 1 94.69 214 ALA A CA 1
ATOM 1648 C C . ALA A 1 214 ? -22.5 -24.688 -24.922 1 94.69 214 ALA A C 1
ATOM 1650 O O . ALA A 1 214 ? -22.578 -23.688 -25.656 1 94.69 214 ALA A O 1
ATOM 1651 N N . LEU A 1 215 ? -23.375 -25.672 -25 1 95.62 215 LEU A N 1
ATOM 1652 C CA . LEU A 1 215 ? -24.391 -25.703 -26.047 1 95.62 215 LEU A CA 1
ATOM 1653 C C . LEU A 1 215 ? -25.797 -25.594 -25.438 1 95.62 215 LEU A C 1
ATOM 1655 O O . LEU A 1 215 ? -25.984 -25.828 -24.25 1 95.62 215 LEU A O 1
ATOM 1659 N N . THR A 1 216 ? -26.672 -25.188 -26.328 1 95.12 216 THR A N 1
ATOM 1660 C CA . THR A 1 216 ? -28.094 -25.141 -25.969 1 95.12 216 THR A CA 1
ATOM 1661 C C . THR A 1 216 ? -28.797 -26.406 -26.438 1 95.12 216 THR A C 1
ATOM 1663 O O . THR A 1 216 ? -28.516 -26.938 -27.5 1 95.12 216 THR A O 1
ATOM 1666 N N . ASN A 1 217 ? -29.719 -26.828 -25.625 1 94.81 217 ASN A N 1
ATOM 1667 C CA . ASN A 1 217 ? -30.547 -27.984 -25.938 1 94.81 217 ASN A CA 1
ATOM 1668 C C . ASN A 1 217 ? -31.484 -27.703 -27.109 1 94.81 217 ASN A C 1
ATOM 1670 O O . ASN A 1 217 ? -32.406 -26.906 -26.984 1 94.81 217 ASN A O 1
ATOM 1674 N N . PRO A 1 218 ? -31.281 -28.406 -28.188 1 92.31 218 PRO A N 1
ATOM 1675 C CA . PRO A 1 218 ? -32.125 -28.125 -29.344 1 92.31 218 PRO A CA 1
ATOM 1676 C C . PRO A 1 218 ? -33.594 -28.516 -29.109 1 92.31 218 PRO A C 1
ATOM 1678 O O . PRO A 1 218 ? -34.469 -28.078 -29.844 1 92.31 218 PRO A O 1
ATOM 1681 N N . LYS A 1 219 ? -33.781 -29.359 -28.156 1 88.5 219 LYS A N 1
ATOM 1682 C CA . LYS A 1 219 ? -35.156 -29.812 -27.922 1 88.5 219 LYS A CA 1
ATOM 1683 C C . LYS A 1 219 ? -35.969 -28.75 -27.188 1 88.5 219 LYS A C 1
ATOM 1685 O O . LYS A 1 219 ? -37.188 -28.828 -27.141 1 88.5 219 LYS A O 1
ATOM 1690 N N . LYS A 1 220 ? -35.344 -27.906 -26.406 1 83.31 220 LYS A N 1
ATOM 1691 C CA . LYS A 1 220 ? -36.062 -26.875 -25.672 1 83.31 220 LYS A CA 1
ATOM 1692 C C . LYS A 1 220 ? -36.406 -25.703 -26.578 1 83.31 220 LYS A C 1
ATOM 1694 O O . LYS A 1 220 ? -37.312 -24.906 -26.25 1 83.31 220 LYS A O 1
ATOM 1699 N N . GLY A 1 221 ? -35.688 -25.328 -27.531 1 64.94 221 GLY A N 1
ATOM 1700 C CA . GLY A 1 221 ? -36 -24.219 -28.422 1 64.94 221 GLY A CA 1
ATOM 1701 C C . GLY A 1 221 ? -36.969 -24.578 -29.531 1 64.94 221 GLY A C 1
ATOM 1702 O O . GLY A 1 221 ? -37.25 -23.766 -30.406 1 64.94 221 GLY A O 1
ATOM 1703 N N . GLY A 1 222 ? -37.375 -25.812 -29.766 1 45.72 222 GLY A N 1
ATOM 1704 C CA . GLY A 1 222 ? -38.438 -26.047 -30.734 1 45.72 222 GLY A CA 1
ATOM 1705 C C . GLY A 1 222 ? -39.812 -25.938 -30.141 1 45.72 222 GLY A C 1
ATOM 1706 O O . GLY A 1 222 ? -40 -26.031 -28.922 1 45.72 222 GLY A O 1
ATOM 1707 N N . MET B 1 1 ? 7.023 21.734 -21.938 1 44.69 1 MET B N 1
ATOM 1708 C CA . MET B 1 1 ? 7.902 21.047 -21 1 44.69 1 MET B CA 1
ATOM 1709 C C . MET B 1 1 ? 7.496 19.578 -20.844 1 44.69 1 MET B C 1
ATOM 1711 O O . MET B 1 1 ? 6.312 19.281 -20.688 1 44.69 1 MET B O 1
ATOM 1715 N N . LYS B 1 2 ? 8.266 18.672 -21.234 1 56.81 2 LYS B N 1
ATOM 1716 C CA . LYS B 1 2 ? 7.941 17.266 -21.344 1 56.81 2 LYS B CA 1
ATOM 1717 C C . LYS B 1 2 ? 7.758 16.625 -19.969 1 56.81 2 LYS B C 1
ATOM 1719 O O . LYS B 1 2 ? 8.578 16.828 -19.078 1 56.81 2 LYS B O 1
ATOM 1724 N N . GLU B 1 3 ? 6.566 16.266 -19.562 1 68.62 3 GLU B N 1
ATOM 1725 C CA . GLU B 1 3 ? 6.211 15.555 -18.344 1 68.62 3 GLU B CA 1
ATOM 1726 C C . GLU B 1 3 ? 6.676 14.102 -18.406 1 68.62 3 GLU B C 1
ATOM 1728 O O . GLU B 1 3 ? 6.531 13.438 -19.422 1 68.62 3 GLU B O 1
ATOM 1733 N N . LYS B 1 4 ? 7.68 13.883 -17.656 1 78.19 4 LYS B N 1
ATOM 1734 C CA . LYS B 1 4 ? 8.062 12.484 -17.5 1 78.19 4 LYS B CA 1
ATOM 1735 C C . LYS B 1 4 ? 7.254 11.812 -16.391 1 78.19 4 LYS B C 1
ATOM 1737 O O . LYS B 1 4 ? 7.188 12.328 -15.266 1 78.19 4 LYS B O 1
ATOM 1742 N N . ILE B 1 5 ? 6.535 10.805 -16.828 1 81.12 5 ILE B N 1
ATOM 1743 C CA . ILE B 1 5 ? 5.707 10.07 -15.875 1 81.12 5 ILE B CA 1
ATOM 1744 C C . ILE B 1 5 ? 6.43 8.805 -15.43 1 81.12 5 ILE B C 1
ATOM 1746 O O . ILE B 1 5 ? 6.891 8.023 -16.266 1 81.12 5 ILE B O 1
ATOM 1750 N N . VAL B 1 6 ? 6.711 8.68 -14.195 1 84.25 6 VAL B N 1
ATOM 1751 C CA . VAL B 1 6 ? 7.258 7.461 -13.609 1 84.25 6 VAL B CA 1
ATOM 1752 C C . VAL B 1 6 ? 6.199 6.785 -12.742 1 84.25 6 VAL B C 1
ATOM 1754 O O . VAL B 1 6 ? 5.469 7.453 -12.008 1 84.25 6 VAL B O 1
ATOM 1757 N N . LYS B 1 7 ? 6.062 5.469 -13.008 1 86.44 7 LYS B N 1
ATOM 1758 C CA . LYS B 1 7 ? 5.055 4.758 -12.227 1 86.44 7 LYS B CA 1
ATOM 1759 C C . LYS B 1 7 ? 5.605 3.439 -11.688 1 86.44 7 LYS B C 1
ATOM 1761 O O . LYS B 1 7 ? 6.508 2.848 -12.289 1 86.44 7 LYS B O 1
ATOM 1766 N N . ASP B 1 8 ? 5.176 3.082 -10.531 1 87.56 8 ASP B N 1
ATOM 1767 C CA . ASP B 1 8 ? 5.457 1.751 -10 1 87.56 8 ASP B CA 1
ATOM 1768 C C . ASP B 1 8 ? 4.18 1.079 -9.5 1 87.56 8 ASP B C 1
ATOM 1770 O O . ASP B 1 8 ? 3.076 1.448 -9.906 1 87.56 8 ASP B O 1
ATOM 1774 N N . ALA B 1 9 ? 4.293 0.054 -8.734 1 88.69 9 ALA B N 1
ATOM 1775 C CA . ALA B 1 9 ? 3.145 -0.763 -8.359 1 88.69 9 ALA B CA 1
ATOM 1776 C C . ALA B 1 9 ? 2.195 0.015 -7.449 1 88.69 9 ALA B C 1
ATOM 1778 O O . ALA B 1 9 ? 1.029 -0.356 -7.297 1 88.69 9 ALA B O 1
ATOM 1779 N N . MET B 1 10 ? 2.66 1.143 -6.859 1 90.5 10 MET B N 1
ATOM 1780 C CA . MET B 1 10 ? 1.811 1.815 -5.879 1 90.5 10 MET B CA 1
ATOM 1781 C C . MET B 1 10 ? 1.591 3.275 -6.262 1 90.5 10 MET B C 1
ATOM 1783 O O . MET B 1 10 ? 0.579 3.873 -5.891 1 90.5 10 MET B O 1
ATOM 1787 N N . HIS B 1 11 ? 2.582 3.84 -6.914 1 87.38 11 HIS B N 1
ATOM 1788 C CA . HIS B 1 11 ? 2.506 5.285 -7.09 1 87.38 11 HIS B CA 1
ATOM 1789 C C . HIS B 1 11 ? 2.844 5.684 -8.523 1 87.38 11 HIS B C 1
ATOM 1791 O O . HIS B 1 11 ? 3.445 4.902 -9.266 1 87.38 11 HIS B O 1
ATOM 1797 N N . ARG B 1 12 ? 2.273 6.902 -8.797 1 84.5 12 ARG B N 1
ATOM 1798 C CA . ARG B 1 12 ? 2.545 7.586 -10.055 1 84.5 12 ARG B CA 1
ATOM 1799 C C . ARG B 1 12 ? 3.131 8.969 -9.812 1 84.5 12 ARG B C 1
ATOM 1801 O O . ARG B 1 12 ? 2.629 9.727 -8.977 1 84.5 12 ARG B O 1
ATOM 1808 N N . TRP B 1 13 ? 4.27 9.203 -10.438 1 82.38 13 TRP B N 1
ATOM 1809 C CA . TRP B 1 13 ? 4.934 10.492 -10.289 1 82.38 13 TRP B CA 1
ATOM 1810 C C . TRP B 1 13 ? 5.051 11.203 -11.633 1 82.38 13 TRP B C 1
ATOM 1812 O O . TRP B 1 13 ? 5.473 10.602 -12.625 1 82.38 13 TRP B O 1
ATOM 1822 N N . VAL B 1 14 ? 4.52 12.367 -11.648 1 74.69 14 VAL B N 1
ATOM 1823 C CA . VAL B 1 14 ? 4.656 13.219 -12.828 1 74.69 14 VAL B CA 1
ATOM 1824 C C . VAL B 1 14 ? 5.738 14.266 -12.586 1 74.69 14 VAL B C 1
ATOM 1826 O O . VAL B 1 14 ? 5.578 15.141 -11.727 1 74.69 14 VAL B O 1
ATOM 1829 N N . GLU B 1 15 ? 6.891 14.055 -13.156 1 69 15 GLU B N 1
ATOM 1830 C CA . GLU B 1 15 ? 8.016 14.969 -13.008 1 69 15 GLU B CA 1
ATOM 1831 C C . GLU B 1 15 ? 7.797 16.25 -13.797 1 69 15 GLU B C 1
ATOM 1833 O O . GLU B 1 15 ? 7.613 16.219 -15.016 1 69 15 GLU B O 1
ATOM 1838 N N . ARG B 1 16 ? 7.406 17.266 -13.023 1 60.44 16 ARG B N 1
ATOM 1839 C CA . ARG B 1 16 ? 7.379 18.562 -13.664 1 60.44 16 ARG B CA 1
ATOM 1840 C C . ARG B 1 16 ? 8.633 19.375 -13.344 1 60.44 16 ARG B C 1
ATOM 1842 O O . ARG B 1 16 ? 9.023 19.484 -12.172 1 60.44 16 ARG B O 1
ATOM 1849 N N . ILE B 1 17 ? 9.539 19.422 -14.109 1 53.5 17 ILE B N 1
ATOM 1850 C CA . ILE B 1 17 ? 10.719 20.234 -13.852 1 53.5 17 ILE B CA 1
ATOM 1851 C C . ILE B 1 17 ? 10.297 21.625 -13.398 1 53.5 17 ILE B C 1
ATOM 1853 O O . ILE B 1 17 ? 9.664 22.375 -14.156 1 53.5 17 ILE B O 1
ATOM 1857 N N . ARG B 1 18 ? 10.008 21.766 -12.148 1 53.03 18 ARG B N 1
ATOM 1858 C CA . ARG B 1 18 ? 9.688 23.109 -11.68 1 53.03 18 ARG B CA 1
ATOM 1859 C C . ARG B 1 18 ? 10.906 23.781 -11.055 1 53.03 18 ARG B C 1
ATOM 1861 O O . ARG B 1 18 ? 11.75 23.109 -10.461 1 53.03 18 ARG B O 1
ATOM 1868 N N . SER B 1 19 ? 11.07 25 -11.398 1 50.81 19 SER B N 1
ATOM 1869 C CA . SER B 1 19 ? 12.086 25.781 -10.695 1 50.81 19 SER B CA 1
ATOM 1870 C C . SER B 1 19 ? 11.758 25.906 -9.211 1 50.81 19 SER B C 1
ATOM 1872 O O . SER B 1 19 ? 10.602 25.75 -8.812 1 50.81 19 SER B O 1
ATOM 1874 N N . PRO B 1 20 ? 12.758 25.844 -8.398 1 48.81 20 PRO B N 1
ATOM 1875 C CA . PRO B 1 20 ? 12.508 26.062 -6.969 1 48.81 20 PRO B CA 1
ATOM 1876 C C . PRO B 1 20 ? 11.484 27.172 -6.711 1 48.81 20 PRO B C 1
ATOM 1878 O O . PRO B 1 20 ? 10.648 27.031 -5.809 1 48.81 20 PRO B O 1
ATOM 1881 N N . SER B 1 21 ? 11.609 28.141 -7.559 1 52.06 21 SER B N 1
ATOM 1882 C CA . SER B 1 21 ? 10.688 29.25 -7.422 1 52.06 21 SER B CA 1
ATOM 1883 C C . SER B 1 21 ? 9.25 28.844 -7.727 1 52.06 21 SER B C 1
ATOM 1885 O O . SER B 1 21 ? 8.305 29.312 -7.094 1 52.06 21 SER B O 1
ATOM 1887 N N . GLU B 1 22 ? 9.141 27.984 -8.625 1 56.69 22 GLU B N 1
ATOM 1888 C CA . GLU B 1 22 ? 7.812 27.5 -8.992 1 56.69 22 GLU B CA 1
ATOM 1889 C C . GLU B 1 22 ? 7.23 26.609 -7.895 1 56.69 22 GLU B C 1
ATOM 1891 O O . GLU B 1 22 ? 6.027 26.656 -7.621 1 56.69 22 GLU B O 1
ATOM 1896 N N . MET B 1 23 ? 8.148 25.906 -7.344 1 52.81 23 MET B N 1
ATOM 1897 C CA . MET B 1 23 ? 7.719 25.031 -6.258 1 52.81 23 MET B CA 1
ATOM 1898 C C . MET B 1 23 ? 7.219 25.844 -5.066 1 52.81 23 MET B C 1
ATOM 1900 O O . MET B 1 23 ? 6.305 25.422 -4.359 1 52.81 23 MET B O 1
ATOM 1904 N N . ALA B 1 24 ? 7.852 26.938 -4.938 1 49.88 24 ALA B N 1
ATOM 1905 C CA . ALA B 1 24 ? 7.492 27.828 -3.836 1 49.88 24 ALA B CA 1
ATOM 1906 C C . ALA B 1 24 ? 6.129 28.484 -4.074 1 49.88 24 ALA B C 1
ATOM 1908 O O . ALA B 1 24 ? 5.434 28.844 -3.123 1 49.88 24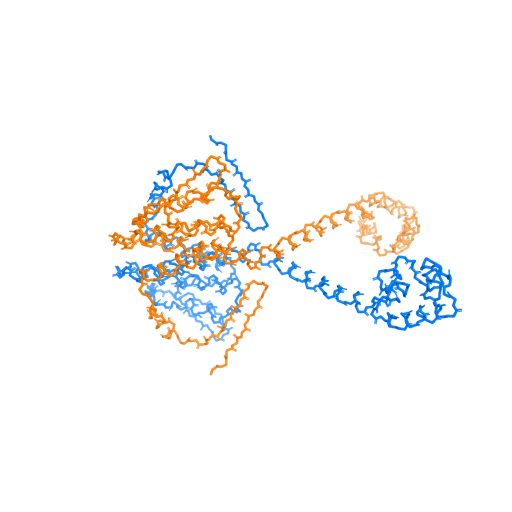 ALA B O 1
ATOM 1909 N N . LYS B 1 25 ? 5.797 28.625 -5.367 1 51.62 25 LYS B N 1
ATOM 1910 C CA . LYS B 1 25 ? 4.543 29.297 -5.699 1 51.62 25 LYS B CA 1
ATOM 1911 C C . LYS B 1 25 ? 3.346 28.375 -5.473 1 51.62 25 LYS B C 1
ATOM 1913 O O . LYS B 1 25 ? 2.199 28.828 -5.516 1 51.62 25 LYS B O 1
ATOM 1918 N N . ASP B 1 26 ? 3.613 27.25 -5.418 1 50.09 26 ASP B N 1
ATOM 1919 C CA . ASP B 1 26 ? 2.49 26.359 -5.152 1 50.09 26 ASP B CA 1
ATOM 1920 C C . ASP B 1 26 ? 1.788 26.734 -3.85 1 50.09 26 ASP B C 1
ATOM 1922 O O . ASP B 1 26 ? 0.944 25.984 -3.354 1 50.09 26 ASP B O 1
ATOM 1926 N N . ARG B 1 27 ? 2.15 27.938 -3.434 1 50.09 27 ARG B N 1
ATOM 1927 C CA . ARG B 1 27 ? 1.61 28.453 -2.184 1 50.09 27 ARG B CA 1
ATOM 1928 C C . ARG B 1 27 ? 0.126 28.781 -2.322 1 50.09 27 ARG B C 1
ATOM 1930 O O . ARG B 1 27 ? -0.548 29.062 -1.328 1 50.09 27 ARG B O 1
ATOM 1937 N N . GLU B 1 28 ? -0.281 28.875 -3.643 1 53.56 28 GLU B N 1
ATOM 1938 C CA . GLU B 1 28 ? -1.691 29.266 -3.621 1 53.56 28 GLU B CA 1
ATOM 1939 C C . GLU B 1 28 ? -2.576 28.078 -3.25 1 53.56 28 GLU B C 1
ATOM 1941 O O . GLU B 1 28 ? -2.49 27.016 -3.869 1 53.56 28 GLU B O 1
ATOM 1946 N N . LEU B 1 29 ? -2.861 28.188 -1.974 1 62.59 29 LEU B N 1
ATOM 1947 C CA . LEU B 1 29 ? -3.789 27.188 -1.472 1 62.59 29 LEU B CA 1
ATOM 1948 C C . LEU B 1 29 ? -5.188 27.406 -2.033 1 62.59 29 LEU B C 1
ATOM 1950 O O . LEU B 1 29 ? -5.836 28.406 -1.724 1 62.59 29 LEU B O 1
ATOM 1954 N N . PRO B 1 30 ? -5.586 26.688 -3.039 1 65.69 30 PRO B N 1
ATOM 1955 C CA . PRO B 1 30 ? -6.84 26.922 -3.76 1 65.69 30 PRO B CA 1
ATOM 1956 C C . PRO B 1 30 ? -8.039 27.047 -2.824 1 65.69 30 PRO B C 1
ATOM 1958 O O . PRO B 1 30 ? -9.008 27.75 -3.148 1 65.69 30 PRO B O 1
ATOM 1961 N N . LEU B 1 31 ? -8.164 26.406 -1.792 1 79.06 31 LEU B N 1
ATOM 1962 C CA . LEU B 1 31 ? -9.273 26.422 -0.845 1 79.06 31 LEU B CA 1
ATOM 1963 C C . LEU B 1 31 ? -8.789 26.812 0.55 1 79.06 31 LEU B C 1
ATOM 1965 O O . LEU B 1 31 ? -7.688 26.438 0.956 1 79.06 31 LEU B O 1
ATOM 1969 N N . SER B 1 32 ? -9.625 27.641 1.12 1 91.62 32 SER B N 1
ATOM 1970 C CA . SER B 1 32 ? -9.336 27.906 2.525 1 91.62 32 SER B CA 1
ATOM 1971 C C . SER B 1 32 ? -9.305 26.625 3.34 1 91.62 32 SER B C 1
ATOM 1973 O O . SE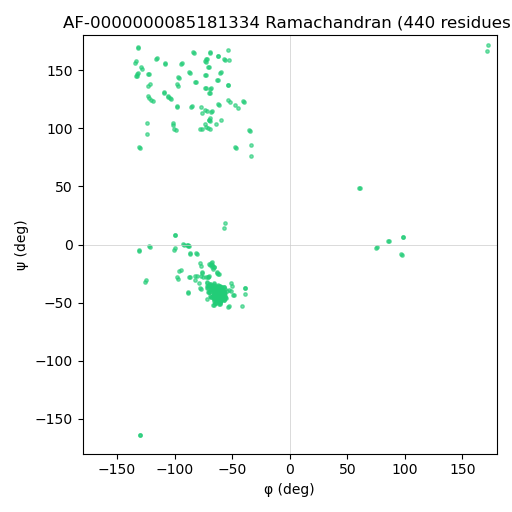R B 1 32 ? -9.859 25.594 2.916 1 91.62 32 SER B O 1
ATOM 1975 N N . ALA B 1 33 ? -8.672 26.672 4.48 1 93.88 33 ALA B N 1
ATOM 1976 C CA . ALA B 1 33 ? -8.609 25.516 5.367 1 93.88 33 ALA B CA 1
ATOM 1977 C C . ALA B 1 33 ? -10.008 25.031 5.738 1 93.88 33 ALA B C 1
ATOM 1979 O O . ALA B 1 33 ? -10.289 23.828 5.711 1 93.88 33 ALA B O 1
ATOM 1980 N N . LYS B 1 34 ? -10.852 25.953 6 1 93 34 LYS B N 1
ATOM 1981 C CA . LYS B 1 34 ? -12.234 25.641 6.371 1 93 34 LYS B CA 1
ATOM 1982 C C . LYS B 1 34 ? -12.961 24.953 5.227 1 93 34 LYS B C 1
ATOM 1984 O O . LYS B 1 34 ? -13.617 23.922 5.438 1 93 34 LYS B O 1
ATOM 1989 N N . ASP B 1 35 ? -12.812 25.484 4.074 1 93.94 35 ASP B N 1
ATOM 1990 C CA . ASP B 1 35 ? -13.484 24.922 2.91 1 93.94 35 ASP B CA 1
ATOM 1991 C C . ASP B 1 35 ? -12.914 23.547 2.555 1 93.94 35 ASP B C 1
ATOM 1993 O O . ASP B 1 35 ? -13.656 22.656 2.127 1 93.94 35 ASP B O 1
ATOM 1997 N N . ARG B 1 36 ? -11.641 23.422 2.75 1 94.88 36 ARG B N 1
ATOM 1998 C CA . ARG B 1 36 ? -10.992 22.156 2.463 1 94.88 36 ARG B CA 1
ATOM 1999 C C . ARG B 1 36 ? -11.492 21.062 3.398 1 94.88 36 ARG B C 1
ATOM 2001 O O . ARG B 1 36 ? -11.828 19.953 2.951 1 94.88 36 ARG B O 1
ATOM 2008 N N . VAL B 1 37 ? -11.57 21.359 4.57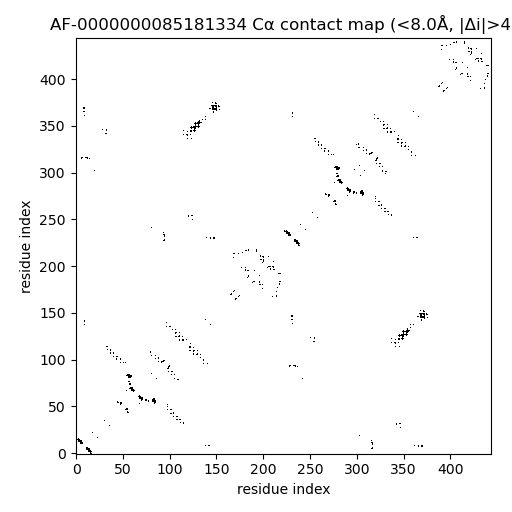8 1 95.75 37 VAL B N 1
ATOM 2009 C CA . VAL B 1 37 ? -12.039 20.391 5.551 1 95.75 37 VAL B CA 1
ATOM 2010 C C . VAL B 1 37 ? -13.5 20.047 5.273 1 95.75 37 VAL B C 1
ATOM 2012 O O . VAL B 1 37 ? -13.898 18.875 5.34 1 95.75 37 VAL B O 1
ATOM 2015 N N . ALA B 1 38 ? -14.266 21.031 4.941 1 93.38 38 ALA B N 1
ATOM 2016 C CA . ALA B 1 38 ? -15.664 20.797 4.598 1 93.38 38 ALA B CA 1
ATOM 2017 C C . ALA B 1 38 ? -15.781 19.875 3.395 1 93.38 38 ALA B C 1
ATOM 2019 O O . ALA B 1 38 ? -16.609 18.953 3.395 1 93.38 38 ALA B O 1
ATOM 2020 N N . ALA B 1 39 ? -14.953 20.141 2.439 1 94.38 39 ALA B N 1
ATOM 2021 C CA . ALA B 1 39 ? -14.969 19.312 1.236 1 94.38 39 ALA B CA 1
ATOM 2022 C C . ALA B 1 39 ? -14.562 17.875 1.554 1 94.38 39 ALA B C 1
ATOM 2024 O O . ALA B 1 39 ? -15.133 16.922 1.015 1 94.38 39 ALA B O 1
ATOM 2025 N N . ILE B 1 40 ? -13.578 17.734 2.375 1 95.56 40 ILE B N 1
ATOM 2026 C CA . ILE B 1 40 ? -13.094 16.422 2.771 1 95.56 40 ILE B CA 1
ATOM 2027 C C . ILE B 1 40 ? -14.195 15.664 3.516 1 95.56 40 ILE B C 1
ATOM 2029 O O . ILE B 1 40 ? -14.469 14.5 3.225 1 95.56 40 ILE B O 1
ATOM 2033 N N . LYS B 1 41 ? -14.82 16.312 4.453 1 92.62 41 LYS B N 1
ATOM 2034 C CA . LYS B 1 41 ? -15.914 15.695 5.199 1 92.62 41 LYS B CA 1
ATOM 2035 C C . LYS B 1 41 ? -17.031 15.258 4.266 1 92.62 41 LYS B C 1
ATOM 2037 O O . LYS B 1 41 ? -17.547 14.141 4.387 1 92.62 41 LYS B O 1
ATOM 2042 N N . GLN B 1 42 ? -17.344 16.078 3.328 1 93.56 42 GLN B N 1
ATOM 2043 C CA . GLN B 1 42 ? -18.391 15.758 2.369 1 93.56 42 GLN B CA 1
ATOM 2044 C C . GLN B 1 42 ? -18.016 14.539 1.525 1 93.56 42 GLN B C 1
ATOM 2046 O O . GLN B 1 42 ? -18.859 13.672 1.282 1 93.56 42 GLN B O 1
ATOM 2051 N N . ALA B 1 43 ? -16.844 14.555 1.052 1 95.38 43 ALA B N 1
ATOM 2052 C CA . ALA B 1 43 ? -16.375 13.438 0.227 1 95.38 43 ALA B CA 1
ATOM 2053 C C . ALA B 1 43 ? -16.453 12.117 0.995 1 95.38 43 ALA B C 1
ATOM 2055 O O . ALA B 1 43 ? -16.891 11.102 0.456 1 95.38 43 ALA B O 1
ATOM 2056 N N . ILE B 1 44 ? -16.016 12.148 2.24 1 94.69 44 ILE B N 1
ATOM 2057 C CA . ILE B 1 44 ? -16.016 10.945 3.066 1 94.69 44 ILE B CA 1
ATOM 2058 C C . ILE B 1 44 ? -17.453 10.508 3.332 1 94.69 44 ILE B C 1
ATOM 2060 O O . ILE B 1 44 ? -17.766 9.32 3.229 1 94.69 44 ILE B O 1
ATOM 2064 N N . SER B 1 45 ? -18.281 11.484 3.658 1 92.56 45 SER B N 1
ATOM 2065 C CA . SER B 1 45 ? -19.688 11.188 3.889 1 92.56 45 SER B CA 1
ATOM 2066 C C . SER B 1 45 ? -20.312 10.516 2.676 1 92.56 45 SER B C 1
ATOM 2068 O O . SER B 1 45 ? -21.031 9.523 2.812 1 92.56 45 SER B O 1
ATOM 2070 N N . THR B 1 46 ? -20.062 11.023 1.535 1 94.25 46 THR B N 1
ATOM 2071 C CA . THR B 1 46 ? -20.594 10.477 0.292 1 94.25 46 THR B CA 1
ATOM 2072 C C . THR B 1 46 ? -20.156 9.031 0.104 1 94.25 46 THR B C 1
ATOM 2074 O O . THR B 1 46 ? -20.969 8.18 -0.271 1 94.25 46 THR B O 1
ATOM 2077 N N . LYS B 1 47 ? -18.953 8.758 0.384 1 94.94 47 LYS B N 1
ATOM 2078 C CA . LYS B 1 47 ? -18.422 7.402 0.237 1 94.94 47 LYS B CA 1
ATOM 2079 C C . LYS B 1 47 ? -19.078 6.449 1.232 1 94.94 47 LYS B C 1
ATOM 2081 O O . LYS B 1 47 ? -19.438 5.32 0.882 1 94.94 47 LYS B O 1
ATOM 2086 N N . LEU B 1 48 ? -19.203 6.891 2.465 1 94.31 48 LEU B N 1
ATOM 2087 C CA . LEU B 1 48 ? -19.812 6.066 3.5 1 94.31 48 LEU B CA 1
ATOM 2088 C C . LEU B 1 48 ? -21.266 5.758 3.158 1 94.31 48 LEU B C 1
ATOM 2090 O O . LEU B 1 48 ? -21.703 4.613 3.285 1 94.31 48 LEU B O 1
ATOM 2094 N N . MET B 1 49 ? -21.922 6.715 2.654 1 93.31 49 MET B N 1
ATOM 2095 C CA . MET B 1 49 ? -23.312 6.527 2.283 1 93.31 49 MET B CA 1
ATOM 2096 C C . MET B 1 49 ? -23.438 5.57 1.101 1 93.31 49 MET B C 1
ATOM 2098 O O . MET B 1 49 ? -24.359 4.746 1.058 1 93.31 49 MET B O 1
ATOM 2102 N N . ALA B 1 50 ? -22.562 5.684 0.215 1 94.31 50 ALA B N 1
ATOM 2103 C CA . ALA B 1 50 ? -22.547 4.773 -0.928 1 94.31 50 ALA B CA 1
ATOM 2104 C C . ALA B 1 50 ? -22.328 3.332 -0.48 1 94.31 50 ALA B C 1
ATOM 2106 O O . ALA B 1 50 ? -22.781 2.395 -1.142 1 94.31 50 ALA B O 1
ATOM 2107 N N . LEU B 1 51 ? -21.703 3.17 0.657 1 93.38 51 LEU B N 1
ATOM 2108 C CA . LEU B 1 51 ? -21.438 1.846 1.21 1 93.38 51 LEU B CA 1
ATOM 2109 C C . LEU B 1 51 ? -22.609 1.379 2.068 1 93.38 51 LEU B C 1
ATOM 2111 O O . LEU B 1 51 ? -22.578 0.292 2.648 1 93.38 51 LEU B O 1
ATOM 2115 N N . GLY B 1 52 ? -23.672 2.195 2.225 1 92 52 GLY B N 1
ATOM 2116 C CA . GLY B 1 52 ? -24.875 1.815 2.951 1 92 52 GLY B CA 1
ATOM 2117 C C . GLY B 1 52 ? -24.891 2.326 4.379 1 92 52 GLY B C 1
ATOM 2118 O O . GLY B 1 52 ? -25.75 1.944 5.168 1 92 52 GLY B O 1
ATOM 2119 N N . TRP B 1 53 ? -23.891 3.143 4.719 1 92.12 53 TRP B N 1
ATOM 2120 C CA . TRP B 1 53 ? -23.812 3.672 6.074 1 92.12 53 TRP B CA 1
ATOM 2121 C C . TRP B 1 53 ? -24.484 5.039 6.164 1 92.12 53 TRP B C 1
ATOM 2123 O O . TRP B 1 53 ? -24.656 5.719 5.148 1 92.12 53 TRP B O 1
ATOM 2133 N N . PRO B 1 54 ? -24.922 5.422 7.371 1 88.94 54 PRO B N 1
ATOM 2134 C CA . PRO B 1 54 ? -25.469 6.773 7.516 1 88.94 54 PRO B CA 1
ATOM 2135 C C . PRO B 1 54 ? -24.391 7.859 7.391 1 88.94 54 PRO B C 1
ATOM 2137 O O . PRO B 1 54 ? -23.203 7.566 7.477 1 88.94 54 PRO B O 1
ATOM 2140 N N . ASP B 1 55 ? -24.859 9.094 7.199 1 88.25 55 ASP B N 1
ATOM 2141 C CA . ASP B 1 55 ? -23.969 10.258 7.262 1 88.25 55 ASP B CA 1
ATOM 2142 C C . ASP B 1 55 ? -23.344 10.391 8.648 1 88.25 55 ASP B C 1
ATOM 2144 O O . ASP B 1 55 ? -24.047 10.547 9.641 1 88.25 55 ASP B O 1
ATOM 2148 N N . PRO B 1 56 ? -22.031 10.344 8.688 1 87.5 56 PRO B N 1
ATOM 2149 C CA . PRO B 1 56 ? -21.375 10.375 10 1 87.5 56 PRO B CA 1
ATOM 2150 C C . PRO B 1 56 ? -21.547 11.711 10.711 1 87.5 56 PRO B C 1
ATOM 2152 O O . PRO B 1 56 ? -21.328 11.805 11.922 1 87.5 56 PRO B O 1
ATOM 2155 N N . GLY B 1 57 ? -21.906 12.758 10.016 1 83.75 57 GLY B N 1
ATOM 2156 C CA . GLY B 1 57 ? -22.062 14.07 10.617 1 83.75 57 GLY B CA 1
ATOM 2157 C C . GLY B 1 57 ? -23.484 14.352 11.078 1 83.75 57 GLY B C 1
ATOM 2158 O O . GLY B 1 57 ? -23.75 15.398 11.672 1 83.75 57 GLY B O 1
ATOM 2159 N N . ARG B 1 58 ? -24.312 13.438 10.891 1 83.38 58 ARG B N 1
ATOM 2160 C CA . ARG B 1 58 ? -25.719 13.68 11.219 1 83.38 58 ARG B CA 1
ATOM 2161 C C . ARG B 1 58 ? -26.125 12.898 12.461 1 83.38 58 ARG B C 1
ATOM 2163 O O . ARG B 1 58 ? -25.5 11.891 12.805 1 83.38 58 ARG B O 1
ATOM 2170 N N . THR B 1 59 ? -27.109 13.398 13.102 1 82.31 59 THR B N 1
ATOM 2171 C CA . THR B 1 59 ? -27.672 12.742 14.281 1 82.31 59 THR B CA 1
ATOM 2172 C C . THR B 1 59 ? -28.641 11.633 13.883 1 82.31 59 THR B C 1
ATOM 2174 O O . THR B 1 59 ? -29.406 11.789 12.93 1 82.31 59 THR B O 1
ATOM 2177 N N . LEU B 1 60 ? -28.516 10.555 14.648 1 83.25 60 LEU B N 1
ATOM 2178 C CA . LEU B 1 60 ? -29.344 9.391 14.328 1 83.25 60 LEU B CA 1
ATOM 2179 C C . LEU B 1 60 ? -30.078 8.891 15.57 1 83.25 60 LEU B C 1
ATOM 2181 O O . LEU B 1 60 ? -29.656 9.164 16.703 1 83.25 60 LEU B O 1
ATOM 2185 N N . GLU B 1 61 ? -31.234 8.266 15.336 1 81.38 61 GLU B N 1
ATOM 2186 C CA . GLU B 1 61 ? -31.875 7.363 16.297 1 81.38 61 GLU B CA 1
ATOM 2187 C C . GLU B 1 61 ? -31.656 5.906 15.891 1 81.38 61 GLU B C 1
ATOM 2189 O O . GLU B 1 61 ? -31.828 5.547 14.727 1 81.38 61 GLU B O 1
ATOM 2194 N N . VAL B 1 62 ? -31.125 5.18 16.828 1 80.5 62 VAL B N 1
ATOM 2195 C CA . VAL B 1 62 ? -30.859 3.773 16.547 1 80.5 62 VAL B CA 1
ATOM 2196 C C . VAL B 1 62 ? -31.875 2.895 17.25 1 80.5 62 VAL B C 1
ATOM 2198 O O . VAL B 1 62 ? -32.062 3 18.469 1 80.5 62 VAL B O 1
ATOM 2201 N N . SER B 1 63 ? -32.469 2.049 16.469 1 82.19 63 SER B N 1
ATOM 2202 C CA . SER B 1 63 ? -33.469 1.121 17 1 82.19 63 SER B CA 1
ATOM 2203 C C . SER B 1 63 ? -32.812 -0.117 17.594 1 82.19 63 SER B C 1
ATOM 2205 O O . SER B 1 63 ? -31.625 -0.351 17.375 1 82.19 63 SER B O 1
ATOM 2207 N N . SER B 1 64 ? -33.594 -0.885 18.375 1 83.94 64 SER B N 1
ATOM 2208 C CA . SER B 1 64 ? -33.094 -2.066 19.078 1 83.94 64 SER B CA 1
ATOM 2209 C C . SER B 1 64 ? -32.625 -3.133 18.094 1 83.94 64 SER B C 1
ATOM 2211 O O . SER B 1 64 ? -31.781 -3.965 18.422 1 83.94 64 SER B O 1
ATOM 2213 N N . ASP B 1 65 ? -33.125 -3.098 16.906 1 82.5 65 ASP B N 1
ATOM 2214 C CA . ASP B 1 65 ? -32.781 -4.121 15.922 1 82.5 65 ASP B CA 1
ATOM 2215 C C . ASP B 1 65 ? -31.531 -3.713 15.133 1 82.5 65 ASP B C 1
ATOM 2217 O O . ASP B 1 65 ? -31.094 -4.426 14.227 1 82.5 65 ASP B O 1
ATOM 2221 N N . GLY B 1 66 ? -31 -2.539 15.453 1 79.56 66 GLY B N 1
ATOM 2222 C CA . GLY B 1 66 ? -29.797 -2.078 14.805 1 79.56 66 GLY B CA 1
ATOM 2223 C C . GLY B 1 66 ? -30.047 -1.136 13.641 1 79.56 66 GLY B C 1
ATOM 2224 O O . GLY B 1 66 ? -29.125 -0.579 13.062 1 79.56 66 GLY B O 1
ATOM 2225 N N . SER B 1 67 ? -31.297 -1.026 13.312 1 83.5 67 SER B N 1
ATOM 2226 C CA . SER B 1 67 ? -31.656 -0.104 12.234 1 83.5 67 SER B CA 1
ATOM 2227 C C . SER B 1 67 ? -31.547 1.346 12.695 1 83.5 67 SER B C 1
ATOM 2229 O O . SER B 1 67 ? -31.594 1.626 13.898 1 83.5 67 SER B O 1
ATOM 2231 N N . TRP B 1 68 ? -31.156 2.248 11.773 1 84.12 68 TRP B N 1
ATOM 2232 C CA . TRP B 1 68 ? -31.016 3.652 12.141 1 84.12 68 TRP B CA 1
ATOM 2233 C C . TRP B 1 68 ? -31.891 4.539 11.258 1 84.12 68 TRP B C 1
ATOM 2235 O O . TRP B 1 68 ? -32.25 4.152 10.141 1 84.12 68 TRP B O 1
ATOM 2245 N N . SER B 1 69 ? -32.438 5.703 11.844 1 84.44 69 SER B N 1
ATOM 2246 C CA . SER B 1 69 ? -33.125 6.762 11.117 1 84.44 69 SER B CA 1
ATOM 2247 C C . SER B 1 69 ? -32.625 8.141 11.508 1 84.44 69 SER B C 1
ATOM 2249 O O . SER B 1 69 ? -32.094 8.32 12.617 1 84.44 69 SER B O 1
ATOM 2251 N N . TYR B 1 70 ? -32.625 9.055 10.516 1 83.06 70 TYR B N 1
ATOM 2252 C CA . TYR B 1 70 ? -32.156 10.406 10.805 1 83.06 70 TYR B CA 1
ATOM 2253 C C . TYR B 1 70 ? -33.125 11.133 11.719 1 83.06 70 TYR B C 1
ATOM 2255 O O . TYR B 1 70 ? -34.344 10.992 11.578 1 83.06 70 TYR B O 1
ATOM 2263 N N . LEU B 1 71 ? -32.656 11.734 12.773 1 78 71 LEU B N 1
ATOM 2264 C CA . LEU B 1 71 ? -33.5 12.594 13.602 1 78 71 LEU B CA 1
ATOM 2265 C C . LEU B 1 71 ? -33.719 13.945 12.938 1 78 71 LEU B C 1
ATOM 2267 O O . LEU B 1 71 ? -32.781 14.523 12.383 1 78 71 LEU B O 1
ATOM 2271 N N . ASP B 1 72 ? -35.062 14.195 12.664 1 67 72 ASP B N 1
ATOM 2272 C CA . ASP B 1 72 ? -35.469 15.492 12.133 1 67 72 ASP B CA 1
ATOM 2273 C C . ASP B 1 72 ? -35.094 16.625 13.094 1 67 72 ASP B C 1
ATOM 2275 O O . ASP B 1 72 ? -35.125 16.438 14.312 1 67 72 ASP B O 1
ATOM 2279 N N . GLY B 1 73 ? -34.031 17.5 12.781 1 58.38 73 GLY B N 1
ATOM 2280 C CA . GLY B 1 73 ? -33.531 18.656 13.516 1 58.38 73 GLY B CA 1
ATOM 2281 C C . GLY B 1 73 ? -32.25 19.203 12.969 1 58.38 73 GLY B C 1
ATOM 2282 O O . GLY B 1 73 ? -31.672 18.641 12.016 1 58.38 73 GLY B O 1
ATOM 2283 N N . PRO B 1 74 ? -32.062 20.438 13.555 1 53.53 74 PRO B N 1
ATOM 2284 C CA . PRO B 1 74 ? -30.859 21.078 13.031 1 53.53 74 PRO B CA 1
ATOM 2285 C C . PRO B 1 74 ? -29.625 20.172 13.156 1 53.53 74 PRO B C 1
ATOM 2287 O O . PRO B 1 74 ? -29.531 19.375 14.078 1 53.53 74 PRO B O 1
ATOM 2290 N N . ALA B 1 75 ? -29.125 20.031 12.055 1 50.94 75 ALA B N 1
ATOM 2291 C CA . ALA B 1 75 ? -27.844 19.344 12.109 1 50.94 75 ALA B CA 1
ATOM 2292 C C . ALA B 1 75 ? -27.062 19.719 13.375 1 50.94 75 ALA B C 1
ATOM 2294 O O . ALA B 1 75 ? -27 20.891 13.742 1 50.94 75 ALA B O 1
ATOM 2295 N N . VAL B 1 76 ? -27.141 18.844 14.414 1 49 76 VAL B N 1
ATOM 2296 C CA . VAL B 1 76 ? -26.297 19.125 15.57 1 49 76 VAL B CA 1
ATOM 2297 C C . VAL B 1 76 ? -24.875 19.438 15.117 1 49 76 VAL B C 1
ATOM 2299 O O . VAL B 1 76 ? -24.359 18.812 14.195 1 49 76 VAL B O 1
ATOM 2302 N N . PRO B 1 77 ? -24.578 20.609 15.5 1 47.78 77 PRO B N 1
ATOM 2303 C CA . PRO B 1 77 ? -23.172 20.906 15.164 1 47.78 77 PRO B CA 1
ATOM 2304 C C . PRO B 1 77 ? -22.234 19.734 15.398 1 47.78 77 PRO B C 1
ATOM 2306 O O . PRO B 1 77 ? -22.484 18.906 16.281 1 47.78 77 PRO B O 1
ATOM 2309 N N . PRO B 1 78 ? -21.625 19.453 14.352 1 45 78 PRO B N 1
ATOM 2310 C CA . PRO B 1 78 ? -20.688 18.344 14.547 1 45 78 PRO B CA 1
ATOM 2311 C C . PRO B 1 78 ? -20.062 18.344 15.945 1 45 78 PRO B C 1
ATOM 2313 O O . PRO B 1 78 ? -19.406 19.312 16.328 1 45 78 PRO B O 1
ATOM 2316 N N . ILE B 1 79 ? -20.766 17.938 16.922 1 48.56 79 ILE B N 1
ATOM 2317 C CA . ILE B 1 79 ? -20.016 17.719 18.156 1 48.56 79 ILE B CA 1
ATOM 2318 C C . ILE B 1 79 ? -18.828 16.781 17.891 1 48.56 79 ILE B C 1
ATOM 2320 O O . ILE B 1 79 ? -18.781 16.125 16.844 1 48.56 79 ILE B O 1
ATOM 2324 N N . SER B 1 80 ? -17.891 16.641 18.781 1 52.97 80 SER B N 1
ATOM 2325 C CA . SER B 1 80 ? -16.688 15.82 18.688 1 52.97 80 SER B CA 1
ATOM 2326 C C . SER B 1 80 ? -16.969 14.461 18.062 1 52.97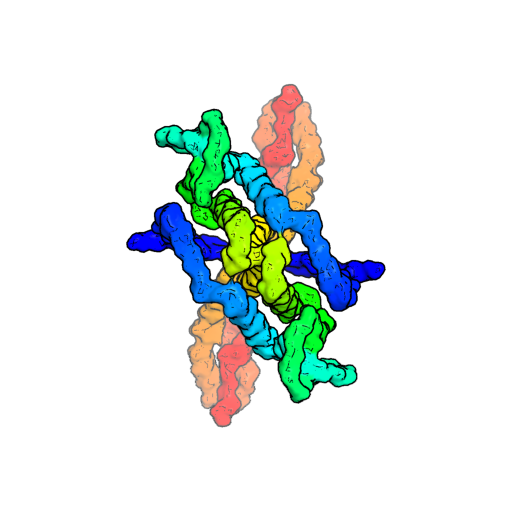 80 SER B C 1
ATOM 2328 O O . SER B 1 80 ? -16.188 13.953 17.281 1 52.97 80 SER B O 1
ATOM 2330 N N . VAL B 1 81 ? -17.938 13.742 18.594 1 57.72 81 VAL B N 1
ATOM 2331 C CA . VAL B 1 81 ? -18.359 12.469 18.016 1 57.72 81 VAL B CA 1
ATOM 2332 C C . VAL B 1 81 ? -19.859 12.508 17.703 1 57.72 81 VAL B C 1
ATOM 2334 O O . VAL B 1 81 ? -20.672 12.719 18.609 1 57.72 81 VAL B O 1
ATOM 2337 N N . SER B 1 82 ? -20.312 12.828 16.469 1 64.81 82 SER B N 1
ATOM 2338 C CA . SER B 1 82 ? -21.734 12.773 16.109 1 64.81 82 SER B CA 1
ATOM 2339 C C . SER B 1 82 ? -22.297 11.359 16.281 1 64.81 82 SER B C 1
ATOM 2341 O O . SER B 1 82 ? -21.531 10.383 16.297 1 64.81 82 SER B O 1
ATOM 2343 N N . ALA B 1 83 ? -23.578 11.359 16.625 1 66.31 83 ALA B N 1
ATOM 2344 C CA . ALA B 1 83 ? -24.25 10.07 16.75 1 66.31 83 ALA B CA 1
ATOM 2345 C C . ALA B 1 83 ? -24.016 9.211 15.5 1 66.31 83 ALA B C 1
ATOM 2347 O O . ALA B 1 83 ? -23.875 7.988 15.602 1 66.31 83 ALA B O 1
ATOM 2348 N N . GLY B 1 84 ? -24.047 9.852 14.375 1 71.25 84 GLY B N 1
ATOM 2349 C CA . GLY B 1 84 ? -23.766 9.125 13.148 1 71.25 84 GLY B CA 1
ATOM 2350 C C . GLY B 1 84 ? -22.406 8.469 13.141 1 71.25 84 GLY B C 1
ATOM 2351 O O . GLY B 1 84 ? -22.281 7.285 12.805 1 71.25 84 GLY B O 1
ATOM 2352 N N . PHE B 1 85 ? -21.438 9.203 13.547 1 76.62 85 PHE B N 1
ATOM 2353 C CA . PHE B 1 85 ? -20.078 8.664 13.641 1 76.62 85 PHE B CA 1
ATOM 2354 C C . PHE B 1 85 ? -20.031 7.512 14.648 1 76.62 85 PHE B C 1
ATOM 2356 O O . PHE B 1 85 ? -19.453 6.461 14.359 1 76.62 85 PHE B O 1
ATOM 2363 N N . ALA B 1 86 ? -20.609 7.75 15.82 1 75.19 86 ALA B N 1
ATOM 2364 C CA . ALA B 1 86 ? -20.594 6.734 16.875 1 75.19 86 ALA B CA 1
ATOM 2365 C C . ALA B 1 86 ? -21.234 5.434 16.391 1 75.19 86 ALA B C 1
ATOM 2367 O O . ALA B 1 86 ? -20.734 4.348 16.688 1 75.19 86 ALA B O 1
ATOM 2368 N N . TYR B 1 87 ? -22.266 5.516 15.695 1 79.12 87 TYR B N 1
ATOM 2369 C CA . TYR B 1 87 ? -22.938 4.344 15.148 1 79.12 87 TYR B CA 1
ATOM 2370 C C . TYR B 1 87 ? -22.016 3.562 14.219 1 79.12 87 TYR B C 1
ATOM 2372 O O . TYR B 1 87 ? -21.875 2.346 14.359 1 79.12 87 TYR B O 1
ATOM 2380 N N . ILE B 1 88 ? -21.422 4.238 13.273 1 83.38 88 ILE B N 1
ATOM 2381 C CA . ILE B 1 88 ? -20.562 3.602 12.289 1 83.38 88 ILE B CA 1
ATOM 2382 C C . ILE B 1 88 ? -19.375 2.939 13 1 83.38 88 ILE B C 1
ATOM 2384 O O . ILE B 1 88 ? -19.047 1.786 12.711 1 83.38 88 ILE B O 1
ATOM 2388 N N . GLU B 1 89 ? -18.766 3.623 13.898 1 81.5 89 GLU B N 1
ATOM 2389 C CA . GLU B 1 89 ? -17.594 3.129 14.617 1 81.5 89 GLU B CA 1
ATOM 2390 C C . GLU B 1 89 ? -17.922 1.842 15.375 1 81.5 89 GLU B C 1
ATOM 2392 O O . GLU B 1 89 ? -17.109 0.919 15.406 1 81.5 89 GLU B O 1
ATOM 2397 N N . ASN B 1 90 ? -19.078 1.824 15.852 1 80.81 90 ASN B N 1
ATOM 2398 C CA . ASN B 1 90 ? -19.469 0.671 16.656 1 80.81 90 ASN B CA 1
ATOM 2399 C C . ASN B 1 90 ? -19.906 -0.501 15.773 1 80.81 90 ASN B C 1
ATOM 2401 O O . ASN B 1 90 ? -19.766 -1.66 16.172 1 80.81 90 ASN B O 1
ATOM 2405 N N . ALA B 1 91 ? -20.375 -0.188 14.633 1 86.06 91 ALA B N 1
ATOM 2406 C CA . ALA B 1 91 ? -20.969 -1.221 13.797 1 86.06 91 ALA B CA 1
ATOM 2407 C C . ALA B 1 91 ? -19.953 -1.8 12.812 1 86.06 91 ALA B C 1
ATOM 2409 O O . ALA B 1 91 ? -20.156 -2.889 12.273 1 86.06 91 ALA B O 1
ATOM 2410 N N . THR B 1 92 ? -18.922 -1.058 12.539 1 87.81 92 THR B N 1
ATOM 2411 C CA . THR B 1 92 ? -17.984 -1.491 11.5 1 87.81 92 THR B CA 1
ATOM 2412 C C . THR B 1 92 ? -16.906 -2.391 12.094 1 87.81 92 THR B C 1
ATOM 2414 O O . THR B 1 92 ? -16.516 -2.232 13.25 1 87.81 92 THR B O 1
ATOM 2417 N N . GLU B 1 93 ? -16.406 -3.361 11.281 1 88.12 93 GLU B N 1
ATOM 2418 C CA . GLU B 1 93 ? -15.211 -4.133 11.625 1 88.12 93 GLU B CA 1
ATOM 2419 C C . GLU B 1 93 ? -13.945 -3.289 11.477 1 88.12 93 GLU B C 1
ATOM 2421 O O . GLU B 1 93 ? -13.781 -2.576 10.484 1 88.12 93 GLU B O 1
ATOM 2426 N N . PRO B 1 94 ? -13.07 -3.373 12.453 1 87.56 94 PRO B N 1
ATOM 2427 C CA . PRO B 1 94 ? -11.82 -2.619 12.344 1 87.56 94 PRO B CA 1
ATOM 2428 C C . PRO B 1 94 ? -11.07 -2.906 11.047 1 87.56 94 PRO B C 1
ATOM 2430 O O . PRO B 1 94 ? -11 -4.059 10.609 1 87.56 94 PRO B O 1
ATOM 2433 N N . LEU B 1 95 ? -10.539 -1.827 10.422 1 91 95 LEU B N 1
ATOM 2434 C CA . LEU B 1 95 ? -9.727 -1.842 9.211 1 91 95 LEU B CA 1
ATOM 2435 C C . LEU B 1 95 ? -10.594 -2.08 7.98 1 91 95 LEU B C 1
ATOM 2437 O O . LEU B 1 95 ? -10.078 -2.164 6.863 1 91 95 LEU B O 1
ATOM 2441 N N . SER B 1 96 ? -11.906 -2.281 8.227 1 91.56 96 SER B N 1
ATOM 2442 C CA . SER B 1 96 ? -12.781 -2.252 7.055 1 91.56 96 SER B CA 1
ATOM 2443 C C . SER B 1 96 ? -12.75 -0.884 6.379 1 91.56 96 SER B C 1
ATOM 2445 O O . SER B 1 96 ? -12.25 0.086 6.953 1 91.56 96 SER B O 1
ATOM 2447 N N . GLU B 1 97 ? -13.188 -0.845 5.168 1 91.81 97 GLU B N 1
ATOM 2448 C CA . GLU B 1 97 ? -13.227 0.426 4.449 1 91.81 97 GLU B CA 1
ATOM 2449 C C . GLU B 1 97 ? -14.062 1.456 5.199 1 91.81 97 GLU B C 1
ATOM 2451 O O . GLU B 1 97 ? -13.648 2.605 5.363 1 91.81 97 GLU B O 1
ATOM 2456 N N . ALA B 1 98 ? -15.242 1.04 5.66 1 92.44 98 ALA B N 1
ATOM 2457 C CA . ALA B 1 98 ? -16.125 1.943 6.395 1 92.44 98 ALA B CA 1
ATOM 2458 C C . ALA B 1 98 ? -15.477 2.414 7.691 1 92.44 98 ALA B C 1
ATOM 2460 O O . ALA B 1 98 ? -15.586 3.586 8.062 1 92.44 98 ALA B O 1
ATOM 2461 N N . HIS B 1 99 ? -14.812 1.521 8.359 1 89.81 99 HIS B N 1
ATOM 2462 C CA . HIS B 1 99 ? -14.094 1.867 9.578 1 89.81 99 HIS B CA 1
ATOM 2463 C C . HIS B 1 99 ? -13.031 2.932 9.312 1 89.81 99 HIS B C 1
ATOM 2465 O O . HIS B 1 99 ? -12.93 3.91 10.055 1 89.81 99 HIS B O 1
ATOM 2471 N N . MET B 1 100 ? -12.258 2.734 8.312 1 92.56 100 MET B N 1
ATOM 2472 C CA . MET B 1 100 ? -11.18 3.66 7.977 1 92.56 100 MET B CA 1
ATOM 2473 C C . MET B 1 100 ? -11.734 5.023 7.578 1 92.56 100 MET B C 1
ATOM 2475 O O . MET B 1 100 ? -11.203 6.059 7.98 1 92.56 100 MET B O 1
ATOM 2479 N N . LEU B 1 101 ? -12.734 5.004 6.797 1 93.5 101 LEU B N 1
ATOM 2480 C CA . LEU B 1 101 ? -13.375 6.242 6.375 1 93.5 101 LEU B CA 1
ATOM 2481 C C . LEU B 1 101 ? -13.953 6.988 7.574 1 93.5 101 LEU B C 1
ATOM 2483 O O . LEU B 1 101 ? -13.828 8.211 7.668 1 93.5 101 LEU B O 1
ATOM 2487 N N . SER B 1 102 ? -14.586 6.277 8.453 1 89.94 102 SER B N 1
ATOM 2488 C CA . SER B 1 102 ? -15.141 6.906 9.641 1 89.94 102 SER B CA 1
ATOM 2489 C C . SER B 1 102 ? -14.055 7.57 10.484 1 89.94 102 SER B C 1
ATOM 2491 O O . SER B 1 102 ? -14.25 8.672 11 1 89.94 102 SER B O 1
ATOM 2493 N N . ARG B 1 103 ? -12.961 6.949 10.609 1 89.12 103 ARG B N 1
ATOM 2494 C CA . ARG B 1 103 ? -11.844 7.508 11.367 1 89.12 103 ARG B CA 1
ATOM 2495 C C . ARG B 1 103 ? -11.289 8.758 10.68 1 89.12 103 ARG B C 1
ATOM 2497 O O . ARG B 1 103 ? -10.906 9.719 11.352 1 89.12 103 ARG B O 1
ATOM 2504 N N . ALA B 1 104 ? -11.203 8.703 9.359 1 92.19 104 ALA B N 1
ATOM 2505 C CA . ALA B 1 104 ? -10.789 9.883 8.609 1 92.19 104 ALA B CA 1
ATOM 2506 C C . ALA B 1 104 ? -11.758 11.039 8.828 1 92.19 104 ALA B C 1
ATOM 2508 O O . ALA B 1 104 ? -11.344 12.195 8.945 1 92.19 104 ALA B O 1
ATOM 2509 N N . PHE B 1 105 ? -13.055 10.766 8.852 1 90.94 105 PHE B N 1
ATOM 2510 C CA . PHE B 1 105 ? -14.055 11.797 9.109 1 90.94 105 PHE B CA 1
ATOM 2511 C C . PHE B 1 105 ? -13.844 12.43 10.484 1 90.94 105 PHE B C 1
ATOM 2513 O O . PHE B 1 105 ? -13.906 13.648 10.625 1 90.94 105 PHE B O 1
ATOM 2520 N N . PHE B 1 106 ? -13.586 11.555 11.453 1 88 106 PHE B N 1
ATOM 2521 C CA . PHE B 1 106 ? -13.305 12.031 12.805 1 88 106 PHE B CA 1
ATOM 2522 C C . PHE B 1 106 ? -12.125 12.992 12.805 1 88 106 PHE B C 1
ATOM 2524 O O . PHE B 1 106 ? -12.164 14.039 13.453 1 88 106 PHE B O 1
ATOM 2531 N N . ARG B 1 107 ? -11.125 12.633 12.117 1 91.25 107 ARG B N 1
ATOM 2532 C CA . ARG B 1 107 ? -9.953 13.5 12.039 1 91.25 107 ARG B CA 1
ATOM 2533 C C . ARG B 1 107 ? -10.289 14.82 11.359 1 91.25 107 ARG B C 1
ATOM 2535 O O . ARG B 1 107 ? -9.734 15.867 11.703 1 91.25 107 ARG B O 1
ATOM 2542 N N . ALA B 1 108 ? -11.141 14.75 10.352 1 93.06 108 ALA B N 1
ATOM 2543 C CA . ALA B 1 108 ? -11.586 15.977 9.695 1 93.06 108 ALA B CA 1
ATOM 2544 C C . ALA B 1 108 ? -12.336 16.875 10.672 1 93.06 108 ALA B C 1
ATOM 2546 O O . ALA B 1 108 ? -12.156 18.094 10.664 1 93.06 108 ALA B O 1
ATOM 2547 N N . VAL B 1 109 ? -13.156 16.281 11.508 1 89.81 109 VAL B N 1
ATOM 2548 C CA . VAL B 1 109 ? -13.883 17.047 12.516 1 89.81 109 VAL B CA 1
ATOM 2549 C C . VAL B 1 109 ? -12.898 17.672 13.492 1 89.81 109 VAL B C 1
ATOM 2551 O O . VAL B 1 109 ? -13.031 18.859 13.844 1 89.81 109 VAL B O 1
ATOM 2554 N N . CYS B 1 110 ? -11.961 16.906 13.938 1 89.5 110 CYS B N 1
ATOM 2555 C CA . CYS B 1 110 ? -10.945 17.438 14.836 1 89.5 110 CYS B CA 1
ATOM 2556 C C . CYS B 1 110 ? -10.195 18.594 14.203 1 89.5 110 CYS B C 1
ATOM 2558 O O . CYS B 1 110 ? -9.906 19.594 14.859 1 89.5 110 CYS B O 1
ATOM 2560 N N . ALA B 1 111 ? -9.859 18.438 12.914 1 93.5 111 ALA B N 1
ATOM 2561 C CA . ALA B 1 111 ? -9.188 19.516 12.195 1 93.5 111 ALA B CA 1
ATOM 2562 C C . ALA B 1 111 ? -10.055 20.766 12.133 1 93.5 111 ALA B C 1
ATOM 2564 O O . ALA B 1 111 ? -9.562 21.875 12.312 1 93.5 111 ALA B O 1
ATOM 2565 N N . GLU B 1 112 ? -11.305 20.578 11.852 1 92.81 112 GLU B N 1
ATOM 2566 C CA . GLU B 1 112 ? -12.234 21.703 11.812 1 92.81 112 GLU B CA 1
ATOM 2567 C C . GLU B 1 112 ? -12.258 22.453 13.148 1 92.81 112 GLU B C 1
ATOM 2569 O O . GLU B 1 112 ? -12.211 23.672 13.172 1 92.81 112 GLU B O 1
ATOM 2574 N N . ASN B 1 113 ? -12.344 21.672 14.203 1 90.31 113 ASN B N 1
ATOM 2575 C CA . ASN B 1 113 ? -12.359 22.266 15.539 1 90.31 113 ASN B CA 1
ATOM 2576 C C . ASN B 1 113 ? -11.062 23 15.828 1 90.31 113 ASN B C 1
ATOM 2578 O O . ASN B 1 113 ? -11.078 24.062 16.453 1 90.31 113 ASN B O 1
ATOM 2582 N N . ALA B 1 114 ? -9.984 22.438 15.453 1 92.56 114 ALA B N 1
ATOM 2583 C CA . ALA B 1 114 ? -8.695 23.094 15.641 1 92.56 114 ALA B CA 1
ATOM 2584 C C . ALA B 1 114 ? -8.633 24.422 14.898 1 92.56 114 ALA B C 1
ATOM 2586 O O . ALA B 1 114 ? -8.188 25.422 15.445 1 92.56 114 ALA B O 1
ATOM 2587 N N . ILE B 1 115 ? -9.102 24.406 13.672 1 94 115 ILE B N 1
ATOM 2588 C CA . ILE B 1 115 ? -9.102 25.609 12.852 1 94 115 ILE B CA 1
ATOM 2589 C C . ILE B 1 115 ? -9.969 26.672 13.508 1 94 115 ILE B C 1
ATOM 2591 O O . ILE B 1 115 ? -9.578 27.844 13.578 1 94 115 ILE B O 1
ATOM 2595 N N . LYS B 1 116 ? -11.086 26.344 14.016 1 92.25 116 LYS B N 1
ATOM 2596 C CA . LYS B 1 116 ? -11.992 27.266 14.68 1 92.25 116 LYS B CA 1
ATOM 2597 C C . LYS B 1 116 ? -11.344 27.875 15.922 1 92.25 116 LYS B C 1
ATOM 2599 O O . LYS B 1 116 ? -11.531 29.062 16.203 1 92.25 116 LYS B O 1
ATOM 2604 N N . SER B 1 117 ? -10.656 27.047 16.594 1 91.31 117 SER B N 1
ATOM 2605 C CA . SER B 1 117 ? -10.016 27.531 17.812 1 91.31 117 SER B CA 1
ATOM 2606 C C . SER B 1 117 ? -8.891 28.5 17.5 1 91.31 117 SER B C 1
ATOM 2608 O O . SER B 1 117 ? -8.539 29.344 18.344 1 91.31 117 SER B O 1
ATOM 2610 N N . GLY B 1 118 ? -8.219 28.281 16.422 1 92.06 118 GLY B N 1
ATOM 2611 C CA . GLY B 1 118 ? -7.129 29.156 16.016 1 92.06 118 GLY B CA 1
ATOM 2612 C C . GLY B 1 118 ? -5.805 28.781 16.656 1 92.06 118 GLY B C 1
ATOM 2613 O O . GLY B 1 118 ? -4.805 29.484 16.469 1 92.06 118 GLY B O 1
ATOM 2614 N N . ASP B 1 119 ? -5.781 27.703 17.438 1 92.88 119 ASP B N 1
ATOM 2615 C CA . ASP B 1 119 ? -4.555 27.234 18.078 1 92.88 119 ASP B CA 1
ATOM 2616 C C . ASP B 1 119 ? -3.598 26.609 17.078 1 92.88 119 ASP B C 1
ATOM 2618 O O . ASP B 1 119 ? -3.875 25.547 16.531 1 92.88 119 ASP B O 1
ATOM 2622 N N . PRO B 1 120 ? -2.453 27.25 16.906 1 94.06 120 PRO B N 1
ATOM 2623 C CA . PRO B 1 120 ? -1.536 26.766 15.867 1 94.06 120 PRO B CA 1
ATOM 2624 C C . PRO B 1 120 ? -1.052 25.344 16.125 1 94.06 120 PRO B C 1
ATOM 2626 O O . PRO B 1 120 ? -0.847 24.578 15.172 1 94.06 120 PRO B O 1
ATOM 2629 N N . GLU B 1 121 ? -0.865 24.984 17.375 1 93.94 121 GLU B N 1
ATOM 2630 C CA . GLU B 1 121 ? -0.411 23.641 17.719 1 93.94 121 GLU B CA 1
ATOM 2631 C C . GLU B 1 121 ? -1.455 22.594 17.344 1 93.94 121 GLU B C 1
ATOM 2633 O O . GLU B 1 121 ? -1.129 21.578 16.734 1 93.94 121 GLU B O 1
ATOM 2638 N N . ALA B 1 122 ? -2.643 22.922 17.641 1 93.19 122 ALA B N 1
ATOM 2639 C CA . ALA B 1 122 ? -3.736 22 17.328 1 93.19 122 ALA B CA 1
ATOM 2640 C C . ALA B 1 122 ? -3.979 21.906 15.828 1 93.19 122 ALA B C 1
ATOM 2642 O O . ALA B 1 122 ? -4.238 20.828 15.297 1 93.19 122 ALA B O 1
ATOM 2643 N N . ILE B 1 123 ? -3.904 23.031 15.18 1 95.69 123 ILE B N 1
ATOM 2644 C CA . ILE B 1 123 ? -4.113 23.062 13.734 1 95.69 123 ILE B CA 1
ATOM 2645 C C . ILE B 1 123 ? -3.074 22.188 13.039 1 95.69 123 ILE B C 1
ATOM 2647 O O . ILE B 1 123 ? -3.412 21.391 12.172 1 95.69 123 ILE B O 1
ATOM 2651 N N . PHE B 1 124 ? -1.855 22.312 13.469 1 96.31 124 PHE B N 1
ATOM 2652 C CA . PHE B 1 124 ? -0.793 21.516 12.859 1 96.31 124 PHE B CA 1
ATOM 2653 C C . PHE B 1 124 ? -1.01 20.031 13.125 1 96.31 124 PHE B C 1
ATOM 2655 O O . PHE B 1 124 ? -0.983 19.234 12.195 1 96.31 124 PHE B O 1
ATOM 2662 N N . TYR B 1 125 ? -1.225 19.672 14.312 1 94.81 125 TYR B N 1
ATOM 2663 C CA . TYR B 1 125 ? -1.353 18.266 14.695 1 94.81 125 TYR B CA 1
ATOM 2664 C C . TYR B 1 125 ? -2.518 17.609 13.969 1 94.81 125 TYR B C 1
ATOM 2666 O O . TYR B 1 125 ? -2.363 16.531 13.391 1 94.81 125 TYR B O 1
ATOM 2674 N N . GLN B 1 126 ? -3.623 18.281 14.031 1 93.94 126 GLN B N 1
ATOM 2675 C CA . GLN B 1 126 ? -4.805 17.688 13.414 1 93.94 126 GLN B CA 1
ATOM 2676 C C . GLN B 1 126 ? -4.688 17.688 11.898 1 93.94 126 GLN B C 1
ATOM 2678 O O . GLN B 1 126 ? -5.191 16.766 11.234 1 93.94 126 GLN B O 1
ATOM 2683 N N . GLY B 1 127 ? -4.062 18.719 11.352 1 95.94 127 GLY B N 1
ATOM 2684 C CA . GLY B 1 127 ? -3.787 18.703 9.922 1 95.94 127 GLY B CA 1
ATOM 2685 C C . GLY B 1 127 ? -2.93 17.531 9.492 1 95.94 127 GLY B C 1
ATOM 2686 O O . GLY B 1 127 ? -3.268 16.828 8.531 1 95.94 127 GLY B O 1
ATOM 2687 N N . MET B 1 128 ? -1.872 17.312 10.219 1 96.19 128 MET B N 1
ATOM 2688 C CA . MET B 1 128 ? -0.971 16.203 9.914 1 96.19 128 MET B CA 1
ATOM 2689 C C . MET B 1 128 ? -1.69 14.867 10.039 1 96.19 128 MET B C 1
ATOM 2691 O O . MET B 1 128 ? -1.544 14 9.188 1 96.19 128 MET B O 1
ATOM 2695 N N . ALA B 1 129 ? -2.398 14.719 11.094 1 94.44 129 ALA B N 1
ATOM 2696 C CA . ALA B 1 129 ? -3.141 13.484 11.328 1 94.44 129 ALA B CA 1
ATOM 2697 C C . ALA B 1 129 ? -4.148 13.227 10.211 1 94.44 129 ALA B C 1
ATOM 2699 O O . ALA B 1 129 ? -4.277 12.102 9.734 1 94.44 129 ALA B O 1
ATOM 2700 N N . LEU B 1 130 ? -4.867 14.258 9.836 1 96 130 LEU B N 1
ATOM 2701 C CA . LEU B 1 130 ? -5.848 14.125 8.758 1 96 130 LEU B CA 1
ATOM 2702 C C . LEU B 1 130 ? -5.176 13.711 7.457 1 96 130 LEU B C 1
ATOM 2704 O O . LEU B 1 130 ? -5.656 12.805 6.77 1 96 130 LEU B O 1
ATOM 2708 N N . GLY B 1 131 ? -4.062 14.367 7.145 1 96.56 131 GLY B N 1
ATOM 2709 C CA . GLY B 1 131 ? -3.324 13.992 5.949 1 96.56 131 GLY B CA 1
ATOM 2710 C C . GLY B 1 131 ? -2.9 12.539 5.938 1 96.56 131 GLY B C 1
ATOM 2711 O O . GLY B 1 131 ? -3.035 11.859 4.922 1 96.56 131 GLY B O 1
ATOM 2712 N N . SER B 1 132 ? -2.422 12.109 7.074 1 95.25 132 SER B N 1
ATOM 2713 C CA . SER B 1 132 ? -1.989 10.727 7.215 1 95.25 132 SER B CA 1
ATOM 2714 C C . SER B 1 132 ? -3.15 9.758 7 1 95.25 132 SER B C 1
ATOM 2716 O O . SER B 1 132 ? -3.02 8.773 6.266 1 95.25 132 SER B O 1
ATOM 2718 N N . TRP B 1 133 ? -4.219 10.062 7.566 1 94.88 133 TRP B N 1
ATOM 2719 C CA . TRP B 1 133 ? -5.367 9.164 7.484 1 94.88 133 TRP B CA 1
ATOM 2720 C C . TRP B 1 133 ? -5.918 9.109 6.066 1 94.88 133 TRP B C 1
ATOM 2722 O O . TRP B 1 133 ? -6.293 8.047 5.578 1 94.88 133 TRP B O 1
ATOM 2732 N N . LEU B 1 134 ? -6.055 10.25 5.457 1 95.69 134 LEU B N 1
ATOM 2733 C CA . LEU B 1 134 ? -6.559 10.273 4.09 1 95.69 134 LEU B CA 1
ATOM 2734 C C . LEU B 1 134 ? -5.668 9.453 3.164 1 95.69 134 LEU B C 1
ATOM 2736 O O . LEU B 1 134 ? -6.164 8.695 2.328 1 95.69 134 LEU B O 1
ATOM 2740 N N . GLU B 1 135 ? -4.371 9.625 3.391 1 94.44 135 GLU B N 1
ATOM 2741 C CA . GLU B 1 135 ? -3.43 8.852 2.59 1 94.44 135 GLU B CA 1
ATOM 2742 C C . GLU B 1 135 ? -3.574 7.355 2.865 1 94.44 135 GLU B C 1
ATOM 2744 O O . GLU B 1 135 ? -3.545 6.543 1.938 1 94.44 135 GLU B O 1
ATOM 2749 N N . MET B 1 136 ? -3.729 7.027 4.051 1 93.88 136 MET B N 1
ATOM 2750 C CA . MET B 1 136 ? -3.889 5.625 4.438 1 93.88 136 MET B CA 1
ATOM 2751 C C . MET B 1 136 ? -5.121 5.02 3.775 1 93.88 136 MET B C 1
ATOM 2753 O O . MET B 1 136 ? -5.062 3.906 3.246 1 93.88 136 MET B O 1
ATOM 2757 N N . VAL B 1 137 ? -6.23 5.734 3.83 1 94.12 137 VAL B N 1
ATOM 2758 C CA . VAL B 1 137 ? -7.477 5.254 3.242 1 94.12 137 VAL B CA 1
ATOM 2759 C C . VAL B 1 137 ? -7.293 5.043 1.741 1 94.12 137 VAL B C 1
ATOM 2761 O O . VAL B 1 137 ? -7.684 4.004 1.202 1 94.12 137 VAL B O 1
ATOM 2764 N N . GLU B 1 138 ? -6.715 5.984 1.104 1 92.38 138 GLU B N 1
ATOM 2765 C CA . GLU B 1 138 ? -6.531 5.914 -0.343 1 92.38 138 GLU B CA 1
ATOM 2766 C C . GLU B 1 138 ? -5.609 4.762 -0.728 1 92.38 138 GLU B C 1
ATOM 2768 O O . GLU B 1 138 ? -5.891 4.023 -1.673 1 92.38 138 GLU B O 1
ATOM 2773 N N . THR B 1 139 ? -4.543 4.633 -0.029 1 92.19 139 THR B N 1
ATOM 2774 C CA . THR B 1 139 ? -3.572 3.586 -0.327 1 92.19 139 THR B CA 1
ATOM 2775 C C . THR B 1 139 ? -4.176 2.203 -0.095 1 92.19 139 THR B C 1
ATOM 2777 O O . THR B 1 139 ? -3.945 1.279 -0.877 1 92.19 139 THR B O 1
ATOM 2780 N N . ARG B 1 140 ? -4.887 2.105 0.943 1 93 140 ARG B N 1
ATOM 2781 C CA . ARG B 1 140 ? -5.543 0.832 1.225 1 93 140 ARG B CA 1
ATOM 2782 C C . ARG B 1 140 ? -6.531 0.469 0.121 1 93 140 ARG B C 1
ATOM 2784 O O . ARG B 1 140 ? -6.562 -0.675 -0.338 1 93 140 ARG B O 1
ATOM 2791 N N . HIS B 1 141 ? -7.309 1.426 -0.234 1 92.06 141 HIS B N 1
ATOM 2792 C CA . HIS B 1 141 ? -8.305 1.188 -1.271 1 92.06 141 HIS B CA 1
ATOM 2793 C C . HIS B 1 141 ? -7.652 0.707 -2.562 1 92.06 141 HIS B C 1
ATOM 2795 O O . HIS B 1 141 ? -8.148 -0.221 -3.207 1 92.06 141 HIS B O 1
ATOM 2801 N N . ALA B 1 142 ? -6.516 1.252 -2.809 1 92.19 142 ALA B N 1
ATOM 2802 C CA . ALA B 1 142 ? -5.887 1.01 -4.105 1 92.19 142 ALA B CA 1
ATOM 2803 C C . ALA B 1 142 ? -5.039 -0.26 -4.074 1 92.19 142 ALA B C 1
ATOM 2805 O O . ALA B 1 142 ? -4.898 -0.945 -5.086 1 92.19 142 ALA B O 1
ATOM 2806 N N . HIS B 1 143 ? -4.52 -0.622 -2.879 1 94.25 143 HIS B N 1
ATOM 2807 C CA . HIS B 1 143 ? -3.4 -1.553 -2.977 1 94.25 143 HIS B CA 1
ATOM 2808 C C . HIS B 1 143 ? -3.584 -2.734 -2.031 1 94.25 143 HIS B C 1
ATOM 2810 O O . HIS B 1 143 ? -2.793 -3.68 -2.051 1 94.25 143 HIS B O 1
ATOM 2816 N N . LEU B 1 144 ? -4.613 -2.717 -1.219 1 94.56 144 LEU B N 1
ATOM 2817 C CA . LEU B 1 144 ? -4.777 -3.771 -0.224 1 94.56 144 LEU B CA 1
ATOM 2818 C C . LEU B 1 144 ? -4.828 -5.141 -0.89 1 94.56 144 LEU B C 1
ATOM 2820 O O . LEU B 1 144 ? -4.156 -6.078 -0.446 1 94.56 144 LEU B O 1
ATOM 2824 N N . ARG B 1 145 ? -5.621 -5.285 -1.938 1 94.38 145 ARG B N 1
ATOM 2825 C CA . ARG B 1 145 ? -5.754 -6.566 -2.621 1 94.38 145 ARG B CA 1
ATOM 2826 C C . ARG B 1 145 ? -4.41 -7.035 -3.172 1 94.38 145 ARG B C 1
ATOM 2828 O O . ARG B 1 145 ? -4.035 -8.195 -3 1 94.38 145 ARG B O 1
ATOM 2835 N N . LYS B 1 146 ? -3.65 -6.172 -3.799 1 94.94 146 LYS B N 1
ATOM 2836 C CA . LYS B 1 146 ? -2.33 -6.504 -4.328 1 94.94 146 LYS B CA 1
ATOM 2837 C C . LYS B 1 146 ? -1.378 -6.914 -3.209 1 94.94 146 LYS B C 1
ATOM 2839 O O . LYS B 1 146 ? -0.629 -7.883 -3.35 1 94.94 146 LYS B O 1
ATOM 2844 N N . ALA B 1 147 ? -1.432 -6.133 -2.207 1 94.94 147 ALA B N 1
ATOM 2845 C CA . ALA B 1 147 ? -0.556 -6.43 -1.076 1 94.94 147 ALA B CA 1
ATOM 2846 C C . ALA B 1 147 ? -0.875 -7.797 -0.479 1 94.94 147 ALA B C 1
ATOM 2848 O O . ALA B 1 147 ? 0.03 -8.539 -0.093 1 94.94 147 ALA B O 1
ATOM 2849 N N . ASP B 1 148 ? -2.121 -8.125 -0.425 1 95.56 148 ASP B N 1
ATOM 2850 C CA . ASP B 1 148 ? -2.551 -9.398 0.138 1 95.56 148 ASP B CA 1
ATOM 2851 C C . ASP B 1 148 ? -2.074 -10.57 -0.722 1 95.56 148 ASP B C 1
ATOM 2853 O O . ASP B 1 148 ? -1.429 -11.492 -0.221 1 95.56 148 ASP B O 1
ATOM 2857 N N . VAL B 1 149 ? -2.369 -10.492 -1.975 1 95.69 149 VAL B N 1
ATOM 2858 C CA . VAL B 1 149 ? -1.98 -11.539 -2.914 1 95.69 149 VAL B CA 1
ATOM 2859 C C . VAL B 1 149 ? -0.459 -11.664 -2.941 1 95.69 149 VAL B C 1
ATOM 2861 O O . VAL B 1 149 ? 0.078 -12.773 -2.889 1 95.69 149 VAL B O 1
ATOM 2864 N N . GLY B 1 150 ? 0.177 -10.5 -2.957 1 95.38 150 GLY B N 1
ATOM 2865 C CA . GLY B 1 150 ? 1.631 -10.508 -2.977 1 95.38 150 GLY B CA 1
ATOM 2866 C C . GLY B 1 150 ? 2.242 -11.078 -1.71 1 95.38 150 GLY B C 1
ATOM 2867 O O . GLY B 1 150 ? 3.215 -11.836 -1.769 1 95.38 150 GLY B O 1
ATOM 2868 N N . GLY B 1 151 ? 1.651 -10.703 -0.618 1 94.12 151 GLY B N 1
ATOM 2869 C CA . GLY B 1 151 ? 2.129 -11.242 0.644 1 94.12 151 GLY B CA 1
ATOM 2870 C C . GLY B 1 151 ? 2.031 -12.758 0.717 1 94.12 151 GLY B C 1
ATOM 2871 O O . GLY B 1 151 ? 2.967 -13.422 1.164 1 94.12 151 GLY B O 1
ATOM 2872 N N . ARG B 1 152 ? 0.966 -13.281 0.304 1 94.25 152 ARG B N 1
ATOM 2873 C CA . ARG B 1 152 ? 0.771 -14.727 0.3 1 94.25 152 ARG B CA 1
ATOM 2874 C C . ARG B 1 152 ? 1.765 -15.414 -0.635 1 94.25 152 ARG B C 1
ATOM 2876 O O . ARG B 1 152 ? 2.33 -16.453 -0.294 1 94.25 152 ARG B O 1
ATOM 2883 N N . GLN B 1 153 ? 1.963 -14.82 -1.72 1 93.62 153 GLN B N 1
ATOM 2884 C CA . GLN B 1 153 ? 2.881 -15.398 -2.699 1 93.62 153 GLN B CA 1
ATOM 2885 C C . GLN B 1 153 ? 4.312 -15.414 -2.166 1 93.62 153 GLN B C 1
ATOM 2887 O O . GLN B 1 153 ? 5.02 -16.406 -2.314 1 93.62 153 GLN B O 1
ATOM 2892 N N . ILE B 1 154 ? 4.719 -14.359 -1.622 1 94.06 154 ILE B N 1
ATOM 2893 C CA . ILE B 1 154 ? 6.062 -14.266 -1.06 1 94.06 154 ILE B CA 1
ATOM 2894 C C . ILE B 1 154 ? 6.23 -15.305 0.048 1 94.06 154 ILE B C 1
ATOM 2896 O O . ILE B 1 154 ? 7.246 -16 0.101 1 94.06 154 ILE B O 1
ATOM 2900 N N . ALA B 1 155 ? 5.23 -15.312 0.908 1 91.94 155 ALA B N 1
ATOM 2901 C CA . ALA B 1 155 ? 5.285 -16.281 2.002 1 91.94 155 ALA B CA 1
ATOM 2902 C C . ALA B 1 155 ? 5.371 -17.703 1.47 1 91.94 155 ALA B C 1
ATOM 2904 O O . ALA B 1 155 ? 6.117 -18.531 2.004 1 91.94 155 ALA B O 1
ATOM 2905 N N . SER B 1 156 ? 4.598 -18 0.481 1 92.38 156 SER B N 1
ATOM 2906 C CA . SER B 1 156 ? 4.637 -19.312 -0.148 1 92.38 156 SER B CA 1
ATOM 2907 C C . SER B 1 156 ? 6.008 -19.594 -0.75 1 92.38 156 SER B C 1
ATOM 2909 O O . SER B 1 156 ? 6.496 -20.734 -0.686 1 92.38 156 SER B O 1
ATOM 2911 N N . GLY B 1 157 ? 6.562 -18.594 -1.285 1 90.5 157 GLY B N 1
ATOM 2912 C CA . GLY B 1 157 ? 7.902 -18.75 -1.825 1 90.5 157 GLY B CA 1
ATOM 2913 C C . GLY B 1 157 ? 8.938 -19.078 -0.765 1 90.5 157 GLY B C 1
ATOM 2914 O O . GLY B 1 157 ? 9.781 -19.953 -0.963 1 90.5 157 GLY B O 1
ATOM 2915 N N . VAL B 1 158 ? 8.859 -18.391 0.269 1 90.5 158 VAL B N 1
ATOM 2916 C CA . VAL B 1 158 ? 9.781 -18.625 1.377 1 90.5 158 VAL B CA 1
ATOM 2917 C C . VAL B 1 158 ? 9.602 -20.047 1.914 1 90.5 158 VAL B C 1
ATOM 2919 O O . VAL B 1 158 ? 10.578 -20.766 2.121 1 90.5 158 VAL B O 1
ATOM 2922 N N . ARG B 1 159 ? 8.375 -20.484 2.109 1 89.31 159 ARG B N 1
ATOM 2923 C CA . ARG B 1 159 ? 8.086 -21.828 2.582 1 89.31 159 ARG B CA 1
ATOM 2924 C C . ARG B 1 159 ? 8.578 -22.875 1.595 1 89.31 159 ARG B C 1
ATOM 2926 O O . ARG B 1 159 ? 9.18 -23.875 1.994 1 89.31 159 ARG B O 1
ATOM 2933 N N . GLY B 1 160 ? 8.289 -22.578 0.408 1 88.75 160 GLY B N 1
ATOM 2934 C CA . GLY B 1 160 ? 8.75 -23.5 -0.624 1 88.75 160 GLY B CA 1
ATOM 2935 C C . GLY B 1 160 ? 10.258 -23.641 -0.665 1 88.75 160 GLY B C 1
ATOM 2936 O O . GLY B 1 160 ? 10.781 -24.75 -0.802 1 88.75 160 GLY B O 1
ATOM 2937 N N . ASN B 1 161 ? 10.945 -22.562 -0.53 1 89.31 161 ASN B N 1
ATOM 2938 C CA . ASN B 1 161 ? 12.398 -22.594 -0.506 1 89.31 161 ASN B CA 1
ATOM 2939 C C . ASN B 1 161 ? 12.93 -23.344 0.71 1 89.31 161 ASN B C 1
ATOM 2941 O O . ASN B 1 161 ? 13.906 -24.094 0.608 1 89.31 161 ASN B O 1
ATOM 2945 N N . ALA B 1 162 ? 12.312 -23.109 1.776 1 88.75 162 ALA B N 1
ATOM 2946 C CA . ALA B 1 162 ? 12.703 -23.828 2.984 1 88.75 162 ALA B CA 1
ATOM 2947 C C . ALA B 1 162 ? 12.5 -25.328 2.818 1 88.75 162 ALA B C 1
ATOM 2949 O O . ALA B 1 162 ? 13.359 -26.125 3.209 1 88.75 162 ALA B O 1
ATOM 2950 N N . GLU B 1 163 ? 11.438 -25.734 2.254 1 87.56 163 GLU B N 1
ATOM 2951 C CA . GLU B 1 163 ? 11.148 -27.141 2.004 1 87.56 163 GLU B CA 1
ATOM 2952 C C . GLU B 1 163 ? 12.141 -27.75 1.017 1 87.56 163 GLU B C 1
ATOM 2954 O O . GLU B 1 163 ? 12.625 -28.859 1.223 1 87.56 163 GLU B O 1
ATOM 2959 N N . LYS B 1 164 ? 12.391 -26.969 0.031 1 86.81 164 LYS B N 1
ATOM 2960 C CA . LYS B 1 164 ? 13.367 -27.422 -0.953 1 86.81 164 LYS B CA 1
ATOM 2961 C C . LYS B 1 164 ? 14.742 -27.594 -0.321 1 86.81 164 LYS B C 1
ATOM 2963 O O . LYS B 1 164 ? 15.453 -28.562 -0.622 1 86.81 164 LYS B O 1
ATOM 2968 N N . THR B 1 165 ? 15 -26.656 0.496 1 87 165 THR B N 1
ATOM 2969 C CA . THR B 1 165 ? 16.297 -26.734 1.172 1 87 165 THR B CA 1
ATOM 2970 C C . THR B 1 165 ? 16.328 -27.922 2.129 1 87 165 THR B C 1
ATOM 2972 O O . THR B 1 165 ? 17.312 -28.656 2.178 1 87 165 THR B O 1
ATOM 2975 N N . ALA B 1 166 ? 15.234 -28.188 2.801 1 87.62 166 ALA B N 1
ATOM 2976 C CA . ALA B 1 166 ? 15.164 -29.297 3.764 1 87.62 166 ALA B CA 1
ATOM 2977 C C . ALA B 1 166 ? 15.172 -30.641 3.059 1 87.62 166 ALA B C 1
ATOM 2979 O O . ALA B 1 166 ? 15.664 -31.625 3.605 1 87.62 166 ALA B O 1
ATOM 2980 N N . SER B 1 167 ? 14.68 -30.656 1.834 1 89.06 167 SER B N 1
ATOM 2981 C CA . SER B 1 167 ? 14.594 -31.906 1.089 1 89.06 167 SER B CA 1
ATOM 2982 C C . SER B 1 167 ? 15.75 -32.031 0.104 1 89.06 167 SER B C 1
ATOM 2984 O O . SER B 1 167 ? 15.758 -32.969 -0.725 1 89.06 167 SER B O 1
ATOM 2986 N N . SER B 1 168 ? 16.609 -31.141 0.239 1 91.5 168 SER B N 1
ATOM 2987 C CA . SER B 1 168 ? 17.75 -31.156 -0.674 1 91.5 168 SER B CA 1
ATOM 2988 C C . SER B 1 168 ? 18.672 -32.344 -0.377 1 91.5 168 SER B C 1
ATOM 2990 O O . SER B 1 168 ? 18.656 -32.875 0.728 1 91.5 168 SER B O 1
ATOM 2992 N N . PHE B 1 169 ? 19.391 -32.812 -1.396 1 93.5 169 PHE B N 1
ATOM 2993 C CA . PHE B 1 169 ? 20.391 -33.844 -1.257 1 93.5 169 PHE B CA 1
ATOM 2994 C C . PHE B 1 169 ? 21.344 -33.562 -0.102 1 93.5 169 PHE B C 1
ATOM 2996 O O . PHE B 1 169 ? 21.609 -34.438 0.725 1 93.5 169 PHE B O 1
ATOM 3003 N N . LYS B 1 170 ? 21.766 -32.312 0.001 1 93.38 170 LYS B N 1
ATOM 3004 C CA . LYS B 1 170 ? 22.719 -31.938 1.039 1 93.38 170 LYS B CA 1
ATOM 3005 C C . LYS B 1 170 ? 22.109 -32.094 2.43 1 93.38 170 LYS B C 1
ATOM 3007 O O . LYS B 1 170 ? 22.781 -32.594 3.344 1 93.38 170 LYS B O 1
ATOM 3012 N N . ALA B 1 171 ? 20.938 -31.75 2.535 1 92.44 171 ALA B N 1
ATOM 3013 C CA . ALA B 1 171 ? 20.281 -31.797 3.84 1 92.44 171 ALA B CA 1
ATOM 3014 C C . ALA B 1 171 ? 20.016 -33.25 4.27 1 92.44 171 ALA B C 1
ATOM 3016 O O . ALA B 1 171 ? 20.188 -33.594 5.441 1 92.44 171 ALA B O 1
ATOM 3017 N N . ILE B 1 172 ? 19.656 -34.094 3.289 1 93.5 172 ILE B N 1
ATOM 3018 C CA . ILE B 1 172 ? 19.234 -35.438 3.623 1 93.5 172 ILE B CA 1
ATOM 3019 C C . ILE B 1 172 ? 20.453 -36.375 3.678 1 93.5 172 ILE B C 1
ATOM 3021 O O . ILE B 1 172 ? 20.578 -37.188 4.594 1 93.5 172 ILE B O 1
ATOM 3025 N N . TYR B 1 173 ? 21.359 -36.219 2.725 1 95 173 TYR B N 1
ATOM 3026 C CA . TYR B 1 173 ? 22.391 -37.219 2.551 1 95 173 TYR B CA 1
ATOM 3027 C C . TYR B 1 173 ? 23.781 -36.594 2.711 1 95 173 TYR B C 1
ATOM 3029 O O . TYR B 1 173 ? 24.781 -37.312 2.645 1 95 173 TYR B O 1
ATOM 3037 N N . GLY B 1 174 ? 23.844 -35.375 2.918 1 94.31 174 GLY B N 1
ATOM 3038 C CA . GLY B 1 174 ? 25.109 -34.656 2.855 1 94.31 174 GLY B CA 1
ATOM 3039 C C . GLY B 1 174 ? 26.188 -35.281 3.732 1 94.31 174 GLY B C 1
ATOM 3040 O O . GLY B 1 174 ? 27.281 -35.625 3.258 1 94.31 174 GLY B O 1
ATOM 3041 N N . ASP B 1 175 ? 25.906 -35.469 4.91 1 94.88 175 ASP B N 1
ATOM 3042 C CA . ASP B 1 175 ? 26.875 -36 5.867 1 94.88 175 ASP B CA 1
ATOM 3043 C C . ASP B 1 175 ? 27.266 -37.438 5.512 1 94.88 175 ASP B C 1
ATOM 3045 O O . ASP B 1 175 ? 28.453 -37.75 5.5 1 94.88 175 ASP B O 1
ATOM 3049 N N . LYS B 1 176 ? 26.297 -38.281 5.262 1 96.44 176 LYS B N 1
ATOM 3050 C CA . LYS B 1 176 ? 26.562 -39.656 4.891 1 96.44 176 LYS B CA 1
ATOM 3051 C C . LYS B 1 176 ? 27.391 -39.75 3.611 1 96.44 176 LYS B C 1
ATOM 3053 O O . LYS B 1 176 ? 28.375 -40.5 3.539 1 96.44 176 LYS B O 1
ATOM 3058 N N . ALA B 1 177 ? 27 -38.938 2.682 1 96.75 177 ALA B N 1
ATOM 3059 C CA . ALA B 1 177 ? 27.719 -38.938 1.402 1 96.75 177 ALA B CA 1
ATOM 3060 C C . ALA B 1 177 ? 29.141 -38.438 1.562 1 96.75 177 ALA B C 1
ATOM 3062 O O . ALA B 1 177 ? 30.062 -38.906 0.898 1 96.75 177 ALA B O 1
ATOM 3063 N N . GLN B 1 178 ? 29.344 -37.438 2.418 1 97 178 GLN B N 1
ATOM 3064 C CA . GLN B 1 178 ? 30.688 -36.938 2.672 1 97 178 GLN B CA 1
ATOM 3065 C C . GLN B 1 178 ? 31.562 -38 3.289 1 97 178 GLN B C 1
ATOM 3067 O O . GLN B 1 178 ? 32.719 -38.156 2.906 1 97 178 GLN B O 1
ATOM 3072 N N . THR B 1 179 ? 31.047 -38.75 4.199 1 96.75 179 THR B N 1
ATOM 3073 C CA . THR B 1 179 ? 31.766 -39.844 4.824 1 96.75 179 THR B CA 1
ATOM 3074 C C . THR B 1 179 ? 32.156 -40.906 3.785 1 96.75 179 THR B C 1
ATOM 3076 O O . THR B 1 179 ? 33.281 -41.406 3.795 1 96.75 179 THR B O 1
ATOM 3079 N N . GLU B 1 180 ? 31.172 -41.156 2.904 1 96.75 180 GLU B N 1
ATOM 3080 C CA . GLU B 1 180 ? 31.438 -42.125 1.848 1 96.75 180 GLU B CA 1
ATOM 3081 C C . GLU B 1 180 ? 32.531 -41.625 0.896 1 96.75 180 GLU B C 1
ATOM 3083 O O . GLU B 1 180 ? 33.375 -42.375 0.474 1 96.75 180 GLU B O 1
ATOM 3088 N N . ALA B 1 181 ? 32.469 -40.406 0.611 1 96.75 181 ALA B N 1
ATOM 3089 C CA . ALA B 1 181 ? 33.5 -39.812 -0.235 1 96.75 181 ALA B CA 1
ATOM 3090 C C . ALA B 1 181 ? 34.875 -39.938 0.409 1 96.75 181 ALA B C 1
ATOM 3092 O O . ALA B 1 181 ? 35.844 -40.312 -0.252 1 96.75 181 ALA B O 1
ATOM 3093 N N . ASN B 1 182 ? 34.969 -39.562 1.658 1 95.81 182 ASN B N 1
ATOM 3094 C CA . ASN B 1 182 ? 36.219 -39.688 2.402 1 95.81 182 ASN B CA 1
ATOM 3095 C C . ASN B 1 182 ? 36.719 -41.094 2.426 1 95.81 182 ASN B C 1
ATOM 3097 O O . ASN B 1 182 ? 37.938 -41.344 2.301 1 95.81 182 ASN B O 1
ATOM 3101 N N . ASP B 1 183 ? 35.844 -42.062 2.582 1 96.38 183 ASP B N 1
ATOM 3102 C CA . ASP B 1 183 ? 36.219 -43.469 2.617 1 96.38 183 ASP B CA 1
ATOM 3103 C C . ASP B 1 183 ? 36.75 -43.938 1.271 1 96.38 183 ASP B C 1
ATOM 3105 O O . ASP B 1 183 ? 37.75 -44.656 1.219 1 96.38 183 ASP B O 1
ATOM 3109 N N . ILE B 1 184 ? 36.094 -43.562 0.23 1 95.62 184 ILE B N 1
ATOM 3110 C CA . ILE B 1 184 ? 36.562 -43.906 -1.109 1 95.62 184 ILE B CA 1
ATOM 3111 C C . ILE B 1 184 ? 37.969 -43.344 -1.329 1 95.62 184 ILE B C 1
ATOM 3113 O O . ILE B 1 184 ? 38.844 -44.062 -1.853 1 95.62 184 ILE B O 1
ATOM 3117 N N . HIS B 1 185 ? 38.156 -42.188 -0.898 1 95.69 185 HIS B N 1
ATOM 3118 C CA . HIS B 1 185 ? 39.469 -41.562 -1.05 1 95.69 185 HIS B CA 1
ATOM 3119 C C . HIS B 1 185 ? 40.5 -42.281 -0.212 1 95.69 185 HIS B C 1
ATOM 3121 O O . HIS B 1 185 ? 41.656 -42.469 -0.656 1 95.69 185 HIS B O 1
ATOM 3127 N N . ARG B 1 186 ? 40.188 -42.594 0.984 1 95 186 ARG B N 1
ATOM 3128 C CA . ARG B 1 186 ? 41.125 -43.312 1.869 1 95 186 ARG B CA 1
ATOM 3129 C C . ARG B 1 186 ? 41.531 -44.656 1.275 1 95 186 ARG B C 1
ATOM 3131 O O . ARG B 1 186 ? 42.688 -45.031 1.356 1 95 186 ARG B O 1
ATOM 3138 N N . ARG B 1 187 ? 40.625 -45.312 0.659 1 95.19 187 ARG B N 1
ATOM 3139 C CA . ARG B 1 187 ? 40.875 -46.625 0.091 1 95.19 187 ARG B CA 1
ATOM 3140 C C . ARG B 1 187 ? 41.656 -46.531 -1.225 1 95.19 187 ARG B C 1
ATOM 3142 O O . ARG B 1 187 ? 42.438 -47.406 -1.555 1 95.19 187 ARG B O 1
ATOM 3149 N N . ASN B 1 188 ? 41.25 -45.469 -1.981 1 93.25 188 ASN B N 1
ATOM 3150 C CA . ASN B 1 188 ? 41.906 -45.25 -3.268 1 93.25 188 ASN B CA 1
ATOM 3151 C C . ASN B 1 188 ? 42.344 -43.781 -3.416 1 93.25 188 ASN B C 1
ATOM 3153 O O . ASN B 1 188 ? 41.719 -43 -4.113 1 93.25 188 ASN B O 1
ATOM 3157 N N . PRO B 1 189 ? 43.438 -43.469 -2.9 1 92.25 189 PRO B N 1
ATOM 3158 C CA . PRO B 1 189 ? 43.906 -42.062 -2.848 1 92.25 189 PRO B CA 1
ATOM 3159 C C . PRO B 1 189 ? 44.188 -41.5 -4.23 1 92.25 189 PRO B C 1
ATOM 3161 O O . PRO B 1 189 ? 44.219 -40.25 -4.395 1 92.25 189 PRO B O 1
ATOM 3164 N N . ASN B 1 190 ? 44.375 -42.344 -5.168 1 91.81 190 ASN B N 1
ATOM 3165 C CA . ASN B 1 190 ? 44.75 -41.875 -6.496 1 91.81 190 ASN B CA 1
ATOM 3166 C C . ASN B 1 190 ? 43.531 -41.531 -7.332 1 91.81 190 ASN B C 1
ATOM 3168 O O . ASN B 1 190 ? 43.625 -40.969 -8.422 1 91.81 190 ASN B O 1
ATOM 3172 N N . LEU B 1 191 ? 42.344 -41.844 -6.836 1 93.56 191 LEU B N 1
ATOM 3173 C CA . LEU B 1 191 ? 41.094 -41.531 -7.539 1 93.56 191 LEU B CA 1
ATOM 3174 C C . LEU B 1 191 ? 40.844 -40.031 -7.586 1 93.56 191 LEU B C 1
ATOM 3176 O O . LEU B 1 191 ? 41.062 -39.344 -6.594 1 93.56 191 LEU B O 1
ATOM 3180 N N . SER B 1 192 ? 40.469 -39.594 -8.758 1 94.62 192 SER B N 1
ATOM 3181 C CA . SER B 1 192 ? 40.188 -38.156 -8.891 1 94.62 192 SER B CA 1
ATOM 3182 C C . SER B 1 192 ? 38.875 -37.781 -8.203 1 94.62 192 SER B C 1
ATOM 3184 O O . SER B 1 192 ? 38.031 -38.625 -8 1 94.62 192 SER B O 1
ATOM 3186 N N . TRP B 1 193 ? 38.75 -36.5 -7.898 1 96.12 193 TRP B N 1
ATOM 3187 C CA . TRP B 1 193 ? 37.5 -36 -7.324 1 96.12 193 TRP B CA 1
ATOM 3188 C C . TRP B 1 193 ? 36.344 -36.219 -8.273 1 96.12 193 TRP B C 1
ATOM 3190 O O . TRP B 1 193 ? 35.219 -36.562 -7.84 1 96.12 193 TRP B O 1
ATOM 3200 N N . ALA B 1 194 ? 36.594 -36.094 -9.531 1 95.69 194 ALA B N 1
ATOM 3201 C CA . ALA B 1 194 ? 35.562 -36.344 -10.531 1 95.69 194 ALA B CA 1
ATOM 3202 C C . ALA B 1 194 ? 35.062 -37.781 -10.492 1 95.69 194 ALA B C 1
ATOM 3204 O O . ALA B 1 194 ? 33.875 -38.031 -10.633 1 95.69 194 ALA B O 1
ATOM 3205 N N . ALA B 1 195 ? 35.969 -38.656 -10.273 1 95.44 195 ALA B N 1
ATOM 3206 C CA . ALA B 1 195 ? 35.594 -40.062 -10.211 1 95.44 195 ALA B CA 1
ATOM 3207 C C . ALA B 1 195 ? 34.812 -40.375 -8.961 1 95.44 195 ALA B C 1
ATOM 3209 O O . ALA B 1 195 ? 33.844 -41.156 -9.008 1 95.44 195 ALA B O 1
ATOM 3210 N N . ILE B 1 196 ? 35.219 -39.812 -7.879 1 96.12 196 ILE B N 1
ATOM 3211 C CA . ILE B 1 196 ? 34.5 -40 -6.621 1 96.12 196 ILE B CA 1
ATOM 3212 C C . ILE B 1 196 ? 33.094 -39.469 -6.742 1 96.12 196 ILE B C 1
ATOM 3214 O O . ILE B 1 196 ? 32.125 -40.125 -6.355 1 96.12 196 ILE B O 1
ATOM 3218 N N . ARG B 1 197 ? 32.938 -38.312 -7.371 1 96.56 197 ARG B N 1
ATOM 3219 C CA . ARG B 1 197 ? 31.625 -37.688 -7.559 1 96.56 197 ARG B CA 1
ATOM 3220 C C . ARG B 1 197 ? 30.734 -38.594 -8.414 1 96.56 197 ARG B C 1
ATOM 3222 O O . ARG B 1 197 ? 29.562 -38.75 -8.109 1 96.56 197 ARG B O 1
ATOM 3229 N N . ARG B 1 198 ? 31.328 -39.188 -9.469 1 94.81 198 ARG B N 1
ATOM 3230 C CA . ARG B 1 198 ? 30.562 -40.062 -10.367 1 94.81 198 ARG B CA 1
ATOM 3231 C C . ARG B 1 198 ? 30.047 -41.281 -9.625 1 94.81 198 ARG B C 1
ATOM 3233 O O . ARG B 1 198 ? 28.906 -41.688 -9.836 1 94.81 198 ARG B O 1
ATOM 3240 N N . THR B 1 199 ? 30.875 -41.812 -8.82 1 95.12 199 THR B N 1
ATOM 3241 C CA . THR B 1 199 ? 30.484 -42.969 -8.039 1 95.12 199 THR B CA 1
ATOM 3242 C C . THR B 1 199 ? 29.312 -42.625 -7.125 1 95.12 199 THR B C 1
ATOM 3244 O O . THR B 1 199 ? 28.312 -43.375 -7.07 1 95.12 199 THR B O 1
ATOM 3247 N N . LEU B 1 200 ? 29.453 -41.5 -6.5 1 96.62 200 LEU B N 1
ATOM 3248 C CA . LEU B 1 200 ? 28.406 -41.125 -5.551 1 96.62 200 LEU B CA 1
ATOM 3249 C C . LEU B 1 200 ? 27.125 -40.719 -6.277 1 96.62 200 LEU B C 1
ATOM 3251 O O . LEU B 1 200 ? 26.031 -40.938 -5.77 1 96.62 200 LEU B O 1
ATOM 3255 N N . SER B 1 201 ? 27.25 -40.125 -7.418 1 96.44 201 SER B N 1
ATOM 3256 C CA . SER B 1 201 ? 26.094 -39.75 -8.219 1 96.44 201 SER B CA 1
ATOM 3257 C C . SER B 1 201 ? 25.219 -40.938 -8.562 1 96.44 201 SER B C 1
ATOM 3259 O O . SER B 1 201 ? 24 -40.844 -8.555 1 96.44 201 SER B O 1
ATOM 3261 N N . VAL B 1 202 ? 25.859 -42.062 -8.883 1 94.88 202 VAL B N 1
ATOM 3262 C CA . VAL B 1 202 ? 25.156 -43.312 -9.188 1 94.88 202 VAL B CA 1
ATOM 3263 C C . VAL B 1 202 ? 24.516 -43.875 -7.922 1 94.88 202 VAL B C 1
ATOM 3265 O O . VAL B 1 202 ? 23.344 -44.281 -7.93 1 94.88 202 VAL B O 1
ATOM 3268 N N . THR B 1 203 ? 25.281 -43.844 -6.906 1 95 203 THR B N 1
ATOM 3269 C CA . THR B 1 203 ? 24.828 -44.438 -5.645 1 95 203 THR B CA 1
ATOM 3270 C C . THR B 1 203 ? 23.562 -43.719 -5.16 1 95 203 THR B C 1
ATOM 3272 O O . THR B 1 203 ? 22.625 -44.375 -4.695 1 95 203 THR B O 1
ATOM 3275 N N . TYR B 1 204 ? 23.578 -42.438 -5.227 1 96.06 204 TYR B N 1
ATOM 3276 C CA . TYR B 1 204 ? 22.5 -41.656 -4.648 1 96.06 204 TYR B CA 1
ATOM 3277 C C . TYR B 1 204 ? 21.5 -41.219 -5.719 1 96.06 204 TYR B C 1
ATOM 3279 O O . TYR B 1 204 ? 20.531 -40.531 -5.426 1 96.06 204 TYR B O 1
ATOM 3287 N N . ASN B 1 205 ? 21.75 -41.531 -6.953 1 94.31 205 ASN B N 1
ATOM 3288 C CA . ASN B 1 205 ? 20.875 -41.25 -8.078 1 94.31 205 ASN B CA 1
ATOM 3289 C C . ASN B 1 205 ? 20.625 -39.75 -8.234 1 94.31 205 ASN B C 1
ATOM 3291 O O . ASN B 1 205 ? 19.469 -39.312 -8.289 1 94.31 205 ASN B O 1
ATOM 3295 N N . VAL B 1 206 ? 21.656 -38.969 -8.219 1 95.56 206 VAL B N 1
ATOM 3296 C CA . VAL B 1 206 ? 21.641 -37.531 -8.453 1 95.56 206 VAL B CA 1
ATOM 3297 C C . VAL B 1 206 ? 22.719 -37.156 -9.445 1 95.56 206 VAL B C 1
ATOM 3299 O O . VAL B 1 206 ? 23.547 -37.969 -9.828 1 95.56 206 VAL B O 1
ATOM 3302 N N . SER B 1 207 ? 22.688 -35.906 -9.922 1 94.44 207 SER B N 1
ATOM 3303 C CA . SER B 1 207 ? 23.688 -35.469 -10.891 1 94.44 207 SER B CA 1
ATOM 3304 C C . SER B 1 207 ? 25.047 -35.25 -10.227 1 94.44 207 SER B C 1
ATOM 3306 O O . SER B 1 207 ? 25.125 -35 -9.023 1 94.44 207 SER B O 1
ATOM 3308 N N . ASP B 1 208 ? 26.078 -35.312 -11.055 1 93.62 208 ASP B N 1
ATOM 3309 C CA . ASP B 1 208 ? 27.438 -35 -10.625 1 93.62 208 ASP B CA 1
ATOM 3310 C C . ASP B 1 208 ? 27.516 -33.594 -10.023 1 93.62 208 ASP B C 1
ATOM 3312 O O . ASP B 1 208 ? 28.234 -33.375 -9.039 1 93.62 208 ASP B O 1
ATOM 3316 N N . GLY B 1 209 ? 26.781 -32.75 -10.633 1 93.56 209 GLY B N 1
ATOM 3317 C CA . GLY B 1 209 ? 26.75 -31.359 -10.164 1 93.56 209 GLY B CA 1
ATOM 3318 C C . GLY B 1 209 ? 26.188 -31.219 -8.758 1 93.56 209 GLY B C 1
ATOM 3319 O O . GLY B 1 209 ? 26.688 -30.438 -7.957 1 93.56 209 GLY B O 1
ATOM 3320 N N . THR B 1 210 ? 25.266 -31.969 -8.445 1 93.69 210 THR B N 1
ATOM 3321 C CA . THR B 1 210 ? 24.672 -31.984 -7.117 1 93.69 210 THR B CA 1
ATOM 3322 C C . THR B 1 210 ? 25.688 -32.406 -6.066 1 93.69 210 THR B C 1
ATOM 3324 O O . THR B 1 210 ? 25.781 -31.797 -5 1 93.69 210 THR B O 1
ATOM 3327 N N . ILE B 1 211 ? 26.453 -33.469 -6.371 1 95.19 211 ILE B N 1
ATOM 3328 C CA . ILE B 1 211 ? 27.484 -33.938 -5.469 1 95.19 211 ILE B CA 1
ATOM 3329 C C . ILE B 1 211 ? 28.547 -32.844 -5.273 1 95.19 211 ILE B C 1
ATOM 3331 O O . ILE B 1 211 ? 28.938 -32.562 -4.145 1 95.19 211 ILE B O 1
ATOM 3335 N N . LYS B 1 212 ? 28.922 -32.25 -6.328 1 95.62 212 LYS B N 1
ATOM 3336 C CA . LYS B 1 212 ? 29.953 -31.203 -6.289 1 95.62 212 LYS B CA 1
ATOM 3337 C C . LYS B 1 212 ? 29.531 -30.047 -5.379 1 95.62 212 LYS B C 1
ATOM 3339 O O . LYS B 1 212 ? 30.344 -29.531 -4.609 1 95.62 212 LYS B O 1
ATOM 3344 N N . ASN B 1 213 ? 28.312 -29.688 -5.488 1 93.75 213 ASN B N 1
ATOM 3345 C CA . ASN B 1 213 ? 27.812 -28.531 -4.762 1 93.75 213 ASN B CA 1
ATOM 3346 C C . ASN B 1 213 ? 27.594 -28.844 -3.283 1 93.75 213 ASN B C 1
ATOM 3348 O O . ASN B 1 213 ? 27.703 -27.953 -2.436 1 93.75 213 ASN B O 1
ATOM 3352 N N . ALA B 1 214 ? 27.391 -30.047 -2.988 1 94.38 214 ALA B N 1
ATOM 3353 C CA . ALA B 1 214 ? 26.969 -30.422 -1.642 1 94.38 214 ALA B CA 1
ATOM 3354 C C . ALA B 1 214 ? 28.156 -30.875 -0.806 1 94.38 214 ALA B C 1
ATOM 3356 O O . ALA B 1 214 ? 28.125 -30.812 0.425 1 94.38 214 ALA B O 1
ATOM 3357 N N . LEU B 1 215 ? 29.203 -31.422 -1.438 1 95.44 215 LEU B N 1
ATOM 3358 C CA . LEU B 1 215 ? 30.297 -32.062 -0.7 1 95.44 215 LEU B CA 1
ATOM 3359 C C . LEU B 1 215 ? 31.609 -31.312 -0.901 1 95.44 215 LEU B C 1
ATOM 3361 O O . LEU B 1 215 ? 31.734 -30.516 -1.838 1 95.44 215 LEU B O 1
ATOM 3365 N N . THR B 1 216 ? 32.469 -31.594 0.036 1 95 216 THR B N 1
ATOM 3366 C CA . THR B 1 216 ? 33.844 -31.062 -0.05 1 95 216 THR B CA 1
ATOM 3367 C C . THR B 1 216 ? 34.781 -32.094 -0.639 1 95 216 THR B C 1
ATOM 3369 O O . THR B 1 216 ? 34.656 -33.281 -0.362 1 95 216 THR B O 1
ATOM 3372 N N . ASN B 1 217 ? 35.688 -31.594 -1.394 1 94.62 217 ASN B N 1
ATOM 3373 C CA . ASN B 1 217 ? 36.719 -32.438 -1.998 1 94.62 217 ASN B CA 1
ATOM 3374 C C . ASN B 1 217 ? 37.688 -33 -0.949 1 94.62 217 ASN B C 1
ATOM 3376 O O . ASN B 1 217 ? 38.469 -32.25 -0.357 1 94.62 217 ASN B O 1
ATOM 3380 N N . PRO B 1 218 ? 37.656 -34.312 -0.774 1 92.06 218 PRO B N 1
ATOM 3381 C CA . PRO B 1 218 ? 38.562 -34.875 0.253 1 92.06 218 PRO B CA 1
ATOM 3382 C C . PRO B 1 218 ? 40.031 -34.719 -0.081 1 92.06 218 PRO B C 1
ATOM 3384 O O . PRO B 1 218 ? 40.875 -34.812 0.804 1 92.06 218 PRO B O 1
ATOM 3387 N N . LYS B 1 219 ? 40.281 -34.5 -1.327 1 87.81 219 LYS B N 1
ATOM 3388 C CA . LYS B 1 219 ? 41.688 -34.375 -1.724 1 87.81 219 LYS B CA 1
ATOM 3389 C C . LYS B 1 219 ? 42.25 -33.031 -1.299 1 87.81 219 LYS B C 1
ATOM 3391 O O . LYS B 1 219 ? 43.469 -32.844 -1.264 1 87.81 219 LYS B O 1
ATOM 3396 N N . LYS B 1 220 ? 41.406 -32.031 -1.203 1 82.44 220 LYS B N 1
ATOM 3397 C CA . LYS B 1 220 ? 41.906 -30.688 -0.824 1 82.44 220 LYS B CA 1
ATOM 3398 C C . LYS B 1 220 ? 42.062 -30.578 0.688 1 82.44 220 LYS B C 1
ATOM 3400 O O . LYS B 1 220 ? 42.781 -29.688 1.175 1 82.44 220 LYS B O 1
ATOM 3405 N N . GLY B 1 221 ? 41.344 -31.203 1.512 1 65.06 221 GLY B N 1
ATOM 3406 C CA . GLY B 1 221 ? 41.5 -31.156 2.959 1 65.06 221 GLY B CA 1
ATOM 3407 C C . GLY B 1 221 ? 42.594 -32.062 3.48 1 65.06 221 GLY B C 1
ATOM 3408 O O . GLY B 1 221 ? 42.75 -32.188 4.691 1 65.06 221 GLY B O 1
ATOM 3409 N N . GLY B 1 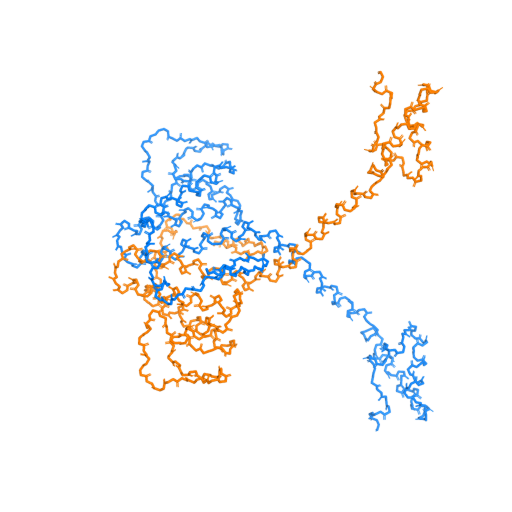222 ? 43.25 -32.938 2.742 1 45.34 222 GLY B N 1
ATOM 3410 C CA . GLY B 1 222 ? 44.406 -33.656 3.268 1 45.34 222 GLY B CA 1
ATOM 3411 C C . GLY B 1 222 ? 45.688 -32.875 3.117 1 45.34 222 GLY B C 1
ATOM 3412 O O . GLY B 1 222 ? 45.781 -31.969 2.297 1 45.34 222 GLY B O 1
#

Foldseek 3Di:
DDFDWDDDPQDIDTDDPDDPVRVVVVPPPVDDLLVVLVVLLVVLQVVLVVVVAHRQQFAWDADPVGDIDGDPDDRPPRDLGHNSLVSQCVPDDPPPLSNLSSVLSSLSSQLNVCVVVVDPVSNVVSVVVSVVSVVVSVRCVRPVVVCVVVVVVVVVVVVVVVVCVCPACLNPCLVVLQVVLLVVCVVPVPDDQLRSLVVSCVVVVHDSVSSVVRYDHNNVVD/DDFDWDDDPQDIDTDDPDDPVRVVVVPPPVDDLLVVLVVLLVVLQVVLVVVVAHRQQFAWDADPVGDIDGDPDDRPGSDLGHNSLVSQCVPDDPPPLSNLSSVLSSLSSQLNVCVVVVDPVSNVVSVVVSVVSVVVSVRCVRPVVVCVVVVVVVVVVVVVVVVCVCPACLNPCLVVLQVVLLVVCVVPVPDDQQRSLVVSCVVVVHDSVSSVVRYDDNNVVD

Nearest PDB structures (foldseek):
  5an8-assembly1_A  TM=3.778E-01  e=9.139E+00  Oryctolagus cuniculus
  6d35-assembly1_A  TM=3.424E-01  e=4.541E+00  Xenopus laevis
  5an8-assembly1_A  TM=3.781E-01  e=7.833E+00  Oryctolagus cuniculus
  6oo4-assembly1_B  TM=3.671E-01  e=9.742E+00  Oryctolagus cuniculus

Sequence (444 aa):
MKEKIVKDAMHRWVERIRSPSEMAKDRELPLSAKDRVAAIKQAISTKLMALGWPDPGRTLEVSSDGSWSYLDGPAVPPISVSAGFAYIENATEPLSEAHMLSRAFFRAVCAENAIKSGDPEAIFYQGMALGSWLEMVETRHAHLRKADVGGRQIASGVRGNAEKTASSFKAIYGDKAQTEANDIHRRNPNLSWAAIRRTLSVTYNVSDGTIKNALTNPKKGGMKEKIVKDAMHRWVERIRSPSEMAKDRELPLSAKDRVAAIKQAISTKLMALGWPDPGRTLEVSSDGSWSYLDGPAVPPISVSAGFAYIENATEPLSEAHMLSRAFFRAVCAENAIKSGDPEAIFYQGMALGSWLEMVETRHAHLRKADVGGRQIASGVRGNAEKTASSFKAIYGDKAQTEANDIHRRNPNLSWAAIRRTLSVTYNVSDGTIKNALTNPKKGG

Solvent-accessible surface area (backbone atoms only — not comparable to full-atom values): 24223 Å² total; per-residue (Å²): 131,82,69,46,73,47,72,62,73,83,51,76,43,73,46,63,93,59,52,72,67,53,62,62,53,66,62,68,63,90,54,55,56,69,56,45,41,50,50,50,41,48,54,44,31,53,52,35,36,74,72,75,41,70,49,37,72,36,51,55,46,72,46,96,85,69,49,73,46,73,57,92,62,78,76,59,67,73,45,99,69,22,49,20,36,53,49,48,61,70,70,40,56,86,83,33,71,64,30,45,46,51,52,34,40,50,30,33,50,50,24,50,52,19,56,73,69,61,41,64,54,46,20,26,52,28,16,18,51,30,19,23,38,50,40,48,50,53,48,44,74,72,35,41,68,25,20,38,50,10,43,51,50,52,52,48,48,53,53,49,48,50,49,50,52,60,68,26,66,47,62,72,39,28,67,63,52,43,52,50,49,44,49,51,38,70,77,38,70,84,59,49,71,69,55,52,31,49,54,50,16,63,75,67,70,48,54,48,65,55,44,58,73,52,45,78,63,62,78,74,78,103,130,82,68,47,72,47,72,62,72,83,49,76,42,72,46,64,92,58,54,72,69,52,62,60,54,65,62,68,63,91,54,55,57,69,57,44,39,51,49,50,39,49,54,44,33,51,53,35,38,75,72,72,42,70,49,37,60,33,46,54,45,73,46,96,86,68,49,72,46,76,53,93,63,75,69,51,68,71,46,94,70,22,51,20,36,52,50,48,60,71,70,40,56,85,83,33,69,64,28,43,45,51,53,36,41,47,31,31,51,50,25,48,52,19,55,72,68,62,43,64,54,48,20,27,53,27,17,18,51,30,20,24,38,50,39,48,48,53,48,44,74,72,35,41,69,26,20,37,51,11,44,53,50,51,51,50,48,52,52,48,50,50,49,50,52,60,67,25,65,46,62,72,39,28,68,64,51,44,53,50,50,44,49,51,38,71,76,38,71,82,59,48,70,68,53,53,30,48,54,48,16,62,74,69,70,49,53,50,65,56,45,58,75,53,46,78,63,62,77,74,77,103

Organism: NCBI:txid2984134

Secondary structure (DSSP, 8-state):
---EEEE-SS-EEEE----HHHHHHTT--SS-HHHHHHHHHHHHHHHHHHTTPPPTTS-EEE-TTS-EEE--SS-----SS-HHHHHHHHHSPTTSHHHHHHHHHHHHHHHHHHHHHT-HHHHHHHHHHHHHHHHHHHHHHHHHHHHHHHHHHHHHHHHHHHHHHHTSHHHHHHHHHHHHHHHHHHH-TTS-HHHHHHHHHHHHT--HHHHHHHS--TTT--/---EEEE-SS-EEEE----HHHHHHTT--SS-HHHHHHHHHHHHHHHHHHTTPPPTTS-EEE-TTS-EEE-SSS-----SS-HHHHHHHHHSPTTSHHHHHHHHHHHHHHHHHHHHHT-HHHHHHHHHHHHHHHHHHHHHHHHHHHHHHHHHHHHHHHHHHHHHHHTSHHHHHHHHHHHHHHHHHHH-TTS-HHHHHHHHHHHHT--HHHHHHHS--TTT--